Protein 1SWV (pdb70)

Nearest PDB structures (foldseek):
  1sww-assembly1_B  TM=1.003E+00  e=3.082E-49  Bacillus cereus
  1rqn-assembly1_B  TM=1.001E+00  e=3.691E-45  Bacillus cereus
  2iof-assembly1_A  TM=9.952E-01  e=1.617E-43  Bacillus cereus
  1rdf-assembly5_D  TM=9.503E-01  e=3.290E-41  Bacillus cereus
  2ioh-assembly1_A  TM=8.198E-01  e=1.821E-42  Bacillus cereus

Solvent-accessible surface area: 21944 Å² total; per-residue (Å²): 180,10,67,0,0,0,0,1,2,17,1,3,0,0,9,42,0,1,50,1,0,11,114,3,0,33,65,0,0,120,124,34,52,0,64,13,59,33,132,28,0,23,148,12,3,5,32,28,5,37,46,0,0,67,24,0,8,118,28,104,111,0,16,70,47,1,56,155,48,89,209,95,110,28,72,100,71,24,10,95,84,0,26,99,34,0,46,121,56,0,48,76,43,0,52,187,65,0,55,24,20,122,12,4,82,103,12,7,51,35,0,94,152,110,55,11,82,0,0,0,0,2,6,2,16,117,112,0,2,97,51,0,21,130,47,0,38,120,69,48,6,139,14,66,53,48,0,4,6,72,53,17,76,32,2,11,42,85,0,6,0,0,0,48,0,0,15,91,16,38,2,61,30,11,74,42,0,0,0,0,0,0,3,26,6,1,0,87,0,0,100,30,1,39,2,82,0,0,0,7,0,37,0,0,0,26,19,17,14,48,69,115,70,20,135,114,38,92,65,98,78,26,160,108,77,11,86,82,2,56,77,78,0,82,128,46,18,13,69,45,30,1,60,49,7,100,65,0,41,70,12,0,82,109,26,74,202,174,13,68,0,0,0,0,2,6,22,1,1,1,0,8,38,0,3,42,2,1,14,120,3,0,45,70,0,0,123,115,42,46,0,63,15,63,38,133,28,0,21,152,14,6,8,31,26,9,31,43,0,0,70,19,0,11,123,31,110,113,0,17,72,47,5,72,167,56,85,207,90,109,27,59,90,63,29,10,88,89,0,26,105,40,0,44,130,52,0,47,73,53,0,59,166,76,0,43,22,20,117,16,6,75,109,9,7,58,41,0,94,155,103,60,11,75,0,0,0,0,2,7,5,20,122,107,0,4,90,52,0,25,149,48,0,43,126,69,55,3,146,14,77,54,54,0,3,7,65,54,20,70,30,0,13,35,82,0,4,0,0,0,53,0,0,15,91,15,42,2,67,36,9,78,53,0,0,0,0,0,0,4,24,7,1,0,91,0,0,105,28,2,36,3,71,0,0,0,7,2,36,0,0,0,26,18,18,19,44,72,107,72,13,138,114,38,93,87,112,73,20,132,110,75,6,93,82,3,75,68,80,0,56,136,46,19,7,70,60,35,4,57,48,6,101,67,0,36,75,16,3,85,105,29,62,202

InterPro domains:
  IPR006323 Phosphonoacetaldehyde hydrolase [MF_01375] (1-264)
  IPR006323 Phosphonoacetaldehyde hydrolase [TIGR01422] (3-253)
  IPR006323 Phosphonoacetaldehyde hydrolase [cd02586] (3-244)
  IPR006439 HAD hydrolase, subfamily IA [TIGR01509] (76-201)
  IPR006439 HAD hydrolase, subfamily IA [TIGR01549] (101-195)
  IPR023198 Phosphoglycolate phosphatase-like, domain 2 [G3DSA:1.10.150.240] (21-98)
  IPR023214 HAD superfamily [G3DSA:3.40.50.1000] (3-252)
  IPR036412 HAD-like superfamily [SSF56784] (2-255)
  IPR050155 HAD-like hydrolase superfamily [PTHR43434] (1-253)

Secondary structure (DSSP, 8-state):
---EEEE-SBTTTBSTT--TTHHHHHHHHHTTT-PPPHHHHHTTBTB-HHHHHHHHHHSHHHHHHHHHHHSS---HHHHHHHHHHHHHHHHHHGGGG-PBPTTHHHHHHHHHHTT-EEEEB-SS-HHHHHHHHHHHHHTT---S--B-GGGSS--TTSSHHHHHHHHHHT--SGGGEEEEESSHHHHHHHHHTTSEEEEE-TT-TTT---HHHHHHS-HHHHHHHHHHHHHHHHHTT-SEEESSGGGHHHHHHHHT-/---EEEEESBTTTBSTT--TTHHHHHHHHHTTT----HHHHHTTBTB-HHHHHHHHHHSHHHHHHHHHHHSSPPPHHHHHHHHHHHHHHHHHHGGGS-PBPTTHHHHHHHHHHTT-EEEEE-SS-HHHHHHHHHHHHHTT---SEEE-GGGSS--TTSSHHHHHHHHHTT--SGGGEEEEESSHHHHHHHHHTTSEEEEE-TT-TTT---HHHHHTS-HHHHHHHHHHHHHHHHHTT-SEEESSGGGHHHHHHHH--

Sequence (514 aa):
KIEAVIFAWAGTTVDYGCFAPLEVFMEIFHKRGVAITAEEARKPMGLLKIDHVRALTEMPRIASEWNRVFRQLPTEADIQEMYEEFEEILFAILPRYASPINGVKEVIASLRERGIKIGSTTGYTREMMDIVAKEAALQGYKPDFLVTPDDVPAGRPYPWMCYKNAMELGVYPMNHMIKVGDTVSDMKEGRNAGMWTVGVILGSSELGLTEEEVENMDSVELREKIEVVRNRFVENGAHFTIETMQELESVMEHIEKKIEAVIFAWAGTTVDYGCFAPLEVFMEIFHKRGVAITAEEARKPMGLLKIDHVRALTEMPRIASEWNRVFRQLPTEADIQEMYEEFEEILFAILPRYASPINGVKEVIASLRERGIKIGSTTGYTREMMDIVAKEAALQGYKPDFLVTPDDVPAGRPYPWMCYKNAMELGVYPMNHMIKVGDTVSDMKEGRNAGMWTVGVILGSSELGLTEEEVENMDSVELREKIEVVRNRFVENGAHFTIETMQELESVMEHIEK

CATH classification: 3.40.50.1000 (+1 more: 1.10.150.240)

Structure (mmCIF, N/CA/C/O backbone):
data_1SWV
#
_entry.id   1SWV
#
_cell.length_a   64.503
_cell.length_b   62.553
_cell.length_c   73.759
_cell.angle_alpha   90.00
_cell.angle_beta   108.76
_cell.angle_gamma   90.00
#
_symmetry.space_group_name_H-M   'P 1 21 1'
#
loop_
_entity.id
_entity.type
_entity.pdbx_description
1 polymer 'phosphonoacetaldehyde hydrolase'
2 non-polymer 'MAGNESIUM ION'
3 water water
#
loop_
_atom_site.group_PDB
_atom_site.id
_atom_site.type_symbol
_atom_site.label_atom_id
_atom_site.label_alt_id
_atom_site.label_comp_id
_atom_site.label_asym_id
_atom_site.label_entity_id
_atom_site.label_seq_id
_atom_site.pdbx_PDB_ins_code
_atom_site.Cartn_x
_atom_site.Cartn_y
_atom_site.Cartn_z
_atom_site.occupancy
_atom_site.B_iso_or_equiv
_atom_site.auth_seq_id
_atom_site.auth_comp_id
_atom_site.auth_asym_id
_atom_site.auth_atom_id
_atom_site.pdbx_PDB_model_num
ATOM 1 N N . LYS A 1 5 ? 44.573 4.494 15.209 1.00 34.36 5 LYS A N 1
ATOM 2 C CA . LYS A 1 5 ? 44.576 3.144 14.574 1.00 32.88 5 LYS A CA 1
ATOM 3 C C . LYS A 1 5 ? 43.189 2.512 14.483 1.00 30.25 5 LYS A C 1
ATOM 4 O O . LYS A 1 5 ? 42.536 2.260 15.504 1.00 30.16 5 LYS A O 1
ATOM 10 N N . ILE A 1 6 ? 42.735 2.269 13.258 1.00 25.96 6 ILE A N 1
ATOM 11 C CA . ILE A 1 6 ? 41.450 1.624 13.056 1.00 24.43 6 ILE A CA 1
ATOM 12 C C . ILE A 1 6 ? 41.731 0.123 13.153 1.00 23.87 6 ILE A C 1
ATOM 13 O O . ILE A 1 6 ? 42.515 -0.432 12.376 1.00 22.63 6 ILE A O 1
ATOM 18 N N . GLU A 1 7 ? 41.139 -0.514 14.152 1.00 21.38 7 GLU A N 1
ATOM 19 C CA . GLU A 1 7 ? 41.336 -1.940 14.370 1.00 21.45 7 GLU A CA 1
ATOM 20 C C . GLU A 1 7 ? 40.198 -2.778 13.814 1.00 21.50 7 GLU A C 1
ATOM 21 O O . GLU A 1 7 ? 40.346 -3.986 13.625 1.00 22.18 7 GLU A O 1
ATOM 27 N N . ALA A 1 8 ? 39.060 -2.137 13.558 1.00 19.94 8 ALA A N 1
ATOM 28 C CA . ALA A 1 8 ? 37.900 -2.838 13.012 1.00 18.57 8 ALA A CA 1
ATOM 29 C C . ALA A 1 8 ? 36.983 -1.947 12.174 1.00 15.59 8 ALA A C 1
ATOM 30 O O . ALA A 1 8 ? 36.945 -0.724 12.344 1.00 12.53 8 ALA A O 1
ATOM 32 N N . VAL A 1 9 ? 36.300 -2.576 11.223 1.00 15.02 9 VAL A N 1
ATOM 33 C CA . VAL A 1 9 ? 35.336 -1.890 10.366 1.00 13.05 9 VAL A CA 1
ATOM 34 C C . VAL A 1 9 ? 34.012 -2.630 10.552 1.00 12.15 9 VAL A C 1
ATOM 35 O O . VAL A 1 9 ? 33.989 -3.856 10.569 1.00 12.31 9 VAL A O 1
ATOM 39 N N . ILE A 1 10 ? 32.931 -1.899 10.798 1.00 10.56 10 ILE A N 1
ATOM 40 C CA . ILE A 1 10 ? 31.623 -2.538 10.961 1.00 10.37 10 ILE A CA 1
ATOM 41 C C . ILE A 1 10 ? 30.798 -2.246 9.702 1.00 8.69 10 ILE A C 1
ATOM 42 O O . ILE A 1 10 ? 30.488 -1.097 9.409 1.00 10.28 10 ILE A O 1
ATOM 47 N N . PHE A 1 11 ? 30.480 -3.288 8.948 1.00 8.23 11 PHE A N 1
ATOM 48 C CA . PHE A 1 11 ? 29.730 -3.131 7.711 1.00 9.23 11 PHE A CA 1
ATOM 49 C C . PHE A 1 11 ? 28.252 -3.392 7.819 1.00 11.04 11 PHE A C 1
ATOM 50 O O . PHE A 1 11 ? 27.817 -4.291 8.527 1.00 13.56 11 PHE A O 1
ATOM 58 N N . ALA A 1 12 ? 27.483 -2.607 7.075 1.00 11.39 12 ALA A N 1
ATOM 59 C CA . ALA A 1 12 ? 26.050 -2.813 6.979 1.00 11.66 12 ALA A CA 1
ATOM 60 C C . ALA A 1 12 ? 25.961 -4.003 6.002 1.00 10.88 12 ALA A C 1
ATOM 61 O O . ALA A 1 12 ? 26.978 -4.443 5.450 1.00 9.94 12 ALA A O 1
ATOM 63 N N . TRP A 1 13 ? 24.769 -4.549 5.803 1.00 10.86 13 TRP A N 1
ATOM 64 C CA . TRP A 1 13 ? 24.630 -5.652 4.866 1.00 10.04 13 TRP A CA 1
ATOM 65 C C . TRP A 1 13 ? 23.978 -5.237 3.550 1.00 10.74 13 TRP A C 1
ATOM 66 O O . TRP A 1 13 ? 24.684 -4.896 2.600 1.00 12.65 13 TRP A O 1
ATOM 77 N N . ALA A 1 14 ? 22.646 -5.255 3.491 1.00 12.13 14 ALA A N 1
ATOM 78 C CA . ALA A 1 14 ? 21.924 -4.872 2.275 1.00 11.56 14 ALA A CA 1
ATOM 79 C C . ALA A 1 14 ? 22.383 -3.484 1.834 1.00 10.84 14 ALA A C 1
ATOM 80 O O . ALA A 1 14 ? 22.562 -2.598 2.654 1.00 12.95 14 ALA A O 1
ATOM 82 N N . GLY A 1 15 ? 22.643 -3.329 0.544 1.00 13.02 15 GLY A N 1
ATOM 83 C CA . GLY A 1 15 ? 23.098 -2.050 0.020 1.00 12.38 15 GLY A CA 1
ATOM 84 C C . GLY A 1 15 ? 24.525 -1.647 0.370 1.00 11.86 15 GLY A C 1
ATOM 85 O O . GLY A 1 15 ? 24.941 -0.537 0.019 1.00 9.69 15 GLY A O 1
ATOM 86 N N . THR A 1 16 ? 25.261 -2.513 1.075 1.00 10.48 16 THR A N 1
ATOM 87 C CA . THR A 1 16 ? 26.643 -2.217 1.454 1.00 10.94 16 THR A CA 1
ATOM 88 C C . THR A 1 16 ? 27.603 -3.360 1.110 1.00 12.78 16 THR A C 1
ATOM 89 O O . THR A 1 16 ? 28.648 -3.115 0.499 1.00 13.53 16 THR A O 1
ATOM 93 N N . THR A 1 17 ? 27.262 -4.595 1.488 1.00 12.08 17 THR A N 1
ATOM 94 C CA . THR A 1 17 ? 28.112 -5.746 1.154 1.00 12.03 17 THR A CA 1
ATOM 95 C C . THR A 1 17 ? 27.427 -6.671 0.166 1.00 11.92 17 THR A C 1
ATOM 96 O O . THR A 1 17 ? 28.092 -7.307 -0.647 1.00 11.44 17 THR A O 1
ATOM 100 N N . VAL A 1 18 ? 26.098 -6.750 0.254 1.00 12.52 18 VAL A N 1
ATOM 101 C CA . VAL A 1 18 ? 25.290 -7.582 -0.636 1.00 11.33 18 VAL A CA 1
ATOM 102 C C . VAL A 1 18 ? 24.094 -6.786 -1.168 1.00 12.39 18 VAL A C 1
ATOM 103 O O . VAL A 1 18 ? 23.784 -5.710 -0.652 1.00 13.83 18 VAL A O 1
ATOM 107 N N . ASP A 1 19 ? 23.458 -7.295 -2.226 1.00 12.84 19 ASP A N 1
ATOM 108 C CA . ASP A 1 19 ? 22.268 -6.670 -2.818 1.00 14.39 19 ASP A CA 1
ATOM 109 C C . ASP A 1 19 ? 22.514 -5.240 -3.324 1.00 15.16 19 ASP A C 1
ATOM 110 O O . ASP A 1 19 ? 22.174 -4.266 -2.647 1.00 15.42 19 ASP A O 1
ATOM 115 N N . TYR A 1 20 ? 23.063 -5.126 -4.532 1.00 15.13 20 TYR A N 1
ATOM 116 C CA . TYR A 1 20 ? 23.351 -3.826 -5.142 1.00 17.33 20 TYR A CA 1
ATOM 117 C C . TYR A 1 20 ? 22.053 -3.042 -5.302 1.00 17.77 20 TYR A C 1
ATOM 118 O O . TYR A 1 20 ? 21.157 -3.468 -6.026 1.00 20.44 20 TYR A O 1
ATOM 127 N N . GLY A 1 21 ? 21.974 -1.897 -4.630 1.00 18.11 21 GLY A N 1
ATOM 128 C CA . GLY A 1 21 ? 20.792 -1.055 -4.699 1.00 16.96 21 GLY A CA 1
ATOM 129 C C . GLY A 1 21 ? 19.725 -1.388 -3.673 1.00 15.95 21 GLY A C 1
ATOM 130 O O . GLY A 1 21 ? 18.673 -0.751 -3.657 1.00 17.30 21 GLY A O 1
ATOM 131 N N . CYS A 1 22 ? 19.995 -2.377 -2.821 1.00 15.54 22 CYS A N 1
ATOM 132 C CA . CYS A 1 22 ? 19.056 -2.820 -1.783 1.00 16.78 22 CYS A CA 1
ATOM 133 C C . CYS A 1 22 ? 17.641 -3.023 -2.331 1.00 16.85 22 CYS A C 1
ATOM 134 O O . CYS A 1 22 ? 16.699 -2.419 -1.845 1.00 19.07 22 CYS A O 1
ATOM 137 N N . PHE A 1 23 ? 17.497 -3.881 -3.340 1.00 20.00 23 PHE A N 1
ATOM 138 C CA . PHE A 1 23 ? 16.196 -4.136 -3.964 1.00 18.68 23 PHE A CA 1
ATOM 139 C C . PHE A 1 23 ? 15.292 -5.179 -3.316 1.00 20.18 23 PHE A C 1
ATOM 140 O O . PHE A 1 23 ? 14.070 -5.097 -3.447 1.00 19.53 23 PHE A O 1
ATOM 148 N N . ALA A 1 24 ? 15.879 -6.132 -2.593 1.00 22.02 24 ALA A N 1
ATOM 149 C CA . ALA A 1 24 ? 15.103 -7.182 -1.935 1.00 23.69 24 ALA A CA 1
ATOM 150 C C . ALA A 1 24 ? 13.859 -6.684 -1.180 1.00 25.46 24 ALA A C 1
ATOM 151 O O . ALA A 1 24 ? 12.747 -7.156 -1.435 1.00 24.88 24 ALA A O 1
ATOM 153 N N . PRO A 1 25 ? 14.022 -5.705 -0.271 1.00 26.06 25 PRO A N 1
ATOM 154 C CA . PRO A 1 25 ? 12.860 -5.206 0.473 1.00 28.58 25 PRO A CA 1
ATOM 155 C C . PRO A 1 25 ? 12.023 -4.102 -0.191 1.00 30.33 25 PRO A C 1
ATOM 156 O O . PRO A 1 25 ? 10.930 -3.806 0.285 1.00 31.09 25 PRO A O 1
ATOM 160 N N . LEU A 1 26 ? 12.503 -3.520 -1.291 1.00 31.10 26 LEU A N 1
ATOM 161 C CA . LEU A 1 26 ? 11.764 -2.451 -1.958 1.00 31.40 26 LEU A CA 1
ATOM 162 C C . LEU A 1 26 ? 10.364 -2.830 -2.442 1.00 32.74 26 LEU A C 1
ATOM 163 O O . LEU A 1 26 ? 9.378 -2.283 -1.946 1.00 32.12 26 LEU A O 1
ATOM 168 N N . GLU A 1 27 ? 10.264 -3.752 -3.400 1.00 34.77 27 GLU A N 1
ATOM 169 C CA . GLU A 1 27 ? 8.944 -4.144 -3.907 1.00 35.40 27 GLU A CA 1
ATOM 170 C C . GLU A 1 27 ? 8.060 -4.827 -2.873 1.00 34.77 27 GLU A C 1
ATOM 171 O O . GLU A 1 27 ? 6.834 -4.798 -2.997 1.00 35.71 27 GLU A O 1
ATOM 177 N N . VAL A 1 28 ? 8.671 -5.433 -1.854 1.00 32.29 28 VAL A N 1
ATOM 178 C CA . VAL A 1 28 ? 7.902 -6.103 -0.807 1.00 29.15 28 VAL A CA 1
ATOM 179 C C . VAL A 1 28 ? 7.170 -5.038 0.010 1.00 27.91 28 VAL A C 1
ATOM 180 O O . VAL A 1 28 ? 6.006 -5.208 0.373 1.00 26.55 28 VAL A O 1
ATOM 184 N N . PHE A 1 29 ? 7.861 -3.933 0.278 1.00 26.70 29 PHE A N 1
ATOM 185 C CA . PHE A 1 29 ? 7.270 -2.834 1.023 1.00 27.22 29 PHE A CA 1
ATOM 186 C C . PHE A 1 29 ? 6.099 -2.236 0.250 1.00 30.40 29 PHE A C 1
ATOM 187 O O . PHE A 1 29 ? 5.044 -1.953 0.823 1.00 30.85 29 PHE A O 1
ATOM 195 N N . MET A 1 30 ? 6.274 -2.083 -1.057 1.00 32.81 30 MET A N 1
ATOM 196 C CA . MET A 1 30 ? 5.221 -1.531 -1.896 1.00 36.57 30 MET A CA 1
ATOM 197 C C . MET A 1 30 ? 4.056 -2.506 -2.055 1.00 38.30 30 MET A C 1
ATOM 198 O O . MET A 1 30 ? 2.892 -2.110 -2.003 1.00 38.78 30 MET A O 1
ATOM 203 N N . GLU A 1 31 ? 4.381 -3.787 -2.192 1.00 39.98 31 GLU A N 1
ATOM 204 C CA . GLU A 1 31 ? 3.387 -4.845 -2.341 1.00 41.25 31 GLU A CA 1
ATOM 205 C C . GLU A 1 31 ? 2.384 -4.893 -1.178 1.00 41.97 31 GLU A C 1
ATOM 206 O O . GLU A 1 31 ? 1.169 -4.913 -1.405 1.00 43.16 31 GLU A O 1
ATOM 212 N N . ILE A 1 32 ? 2.883 -4.869 0.058 1.00 41.37 32 ILE A N 1
ATOM 213 C CA . ILE A 1 32 ? 2.007 -4.936 1.232 1.00 40.87 32 ILE A CA 1
ATOM 214 C C . ILE A 1 32 ? 1.067 -3.741 1.419 1.00 42.06 32 ILE A C 1
ATOM 215 O O . ILE A 1 32 ? -0.025 -3.890 1.969 1.00 43.00 32 ILE A O 1
ATOM 220 N N . PHE A 1 33 ? 1.486 -2.562 0.969 1.00 43.18 33 PHE A N 1
ATOM 221 C CA . PHE A 1 33 ? 0.650 -1.367 1.082 1.00 44.00 33 PHE A CA 1
ATOM 222 C C . PHE A 1 33 ? -0.328 -1.245 -0.081 1.00 45.40 33 PHE A C 1
ATOM 223 O O . PHE A 1 33 ? -1.441 -0.750 0.084 1.00 44.86 33 PHE A O 1
ATOM 231 N N . HIS A 1 34 ? 0.092 -1.732 -1.245 1.00 47.60 34 HIS A N 1
ATOM 232 C CA . HIS A 1 34 ? -0.713 -1.704 -2.461 1.00 50.75 34 HIS A CA 1
ATOM 233 C C . HIS A 1 34 ? -2.067 -2.404 -2.297 1.00 52.03 34 HIS A C 1
ATOM 234 O O . HIS A 1 34 ? -3.080 -1.950 -2.835 1.00 51.81 34 HIS A O 1
ATOM 241 N N . LYS A 1 35 ? -2.074 -3.502 -1.545 1.00 53.02 35 LYS A N 1
ATOM 242 C CA . LYS A 1 35 ? -3.290 -4.267 -1.293 1.00 53.95 35 LYS A CA 1
ATOM 243 C C . LYS A 1 35 ? -4.352 -3.469 -0.545 1.00 53.56 35 LYS A C 1
ATOM 244 O O . LYS A 1 35 ? -5.537 -3.562 -0.858 1.00 54.73 35 LYS A O 1
ATOM 250 N N . ARG A 1 36 ? -3.931 -2.692 0.447 1.00 52.83 36 ARG A N 1
ATOM 251 C CA . ARG A 1 36 ? -4.864 -1.894 1.242 1.00 52.20 36 ARG A CA 1
ATOM 252 C C . ARG A 1 36 ? -5.404 -0.708 0.450 1.00 52.01 36 ARG A C 1
ATOM 253 O O . ARG A 1 36 ? -6.262 0.036 0.938 1.00 51.91 36 ARG A O 1
ATOM 261 N N . GLY A 1 37 ? -4.901 -0.542 -0.773 1.00 51.33 37 GLY A N 1
ATOM 262 C CA . GLY A 1 37 ? -5.319 0.567 -1.614 1.00 50.80 37 GLY A CA 1
ATOM 263 C C . GLY A 1 37 ? -4.383 1.759 -1.477 1.00 50.28 37 GLY A C 1
ATOM 264 O O . GLY A 1 37 ? -4.440 2.709 -2.269 1.00 49.85 37 GLY A O 1
ATOM 265 N N . VAL A 1 38 ? -3.513 1.698 -0.471 1.00 48.40 38 VAL A N 1
ATOM 266 C CA . VAL A 1 38 ? -2.550 2.755 -0.207 1.00 46.55 38 VAL A CA 1
ATOM 267 C C . VAL A 1 38 ? -1.250 2.501 -0.950 1.00 46.16 38 VAL A C 1
ATOM 268 O O . VAL A 1 38 ? -0.357 1.826 -0.443 1.00 47.44 38 VAL A O 1
ATOM 272 N N . ALA A 1 39 ? -1.141 3.027 -2.160 1.00 44.93 39 ALA A N 1
ATOM 273 C CA . ALA A 1 39 ? 0.077 2.830 -2.925 1.00 43.90 39 ALA A CA 1
ATOM 274 C C . ALA A 1 39 ? 1.101 3.884 -2.526 1.00 42.16 39 ALA A C 1
ATOM 275 O O . ALA A 1 39 ? 0.818 5.081 -2.554 1.00 44.14 39 ALA A O 1
ATOM 277 N N . ILE A 1 40 ? 2.270 3.430 -2.096 1.00 38.20 40 ILE A N 1
ATOM 278 C CA . ILE A 1 40 ? 3.334 4.334 -1.687 1.00 34.32 40 ILE A CA 1
ATOM 279 C C . ILE A 1 40 ? 4.364 4.436 -2.805 1.00 33.07 40 ILE A C 1
ATOM 280 O O . ILE A 1 40 ? 4.355 3.627 -3.734 1.00 33.44 40 ILE A O 1
ATOM 285 N N . THR A 1 41 ? 5.229 5.445 -2.738 1.00 31.54 41 THR A N 1
ATOM 286 C CA . THR A 1 41 ? 6.260 5.611 -3.757 1.00 30.58 41 THR A CA 1
ATOM 287 C C . THR A 1 41 ? 7.540 4.888 -3.352 1.00 28.98 41 THR A C 1
ATOM 288 O O . THR A 1 41 ? 7.707 4.513 -2.188 1.00 27.05 41 THR A O 1
ATOM 292 N N . ALA A 1 42 ? 8.435 4.685 -4.316 1.00 27.71 42 ALA A N 1
ATOM 293 C CA . ALA A 1 42 ? 9.704 4.008 -4.045 1.00 27.81 42 ALA A CA 1
ATOM 294 C C . ALA A 1 42 ? 10.567 4.845 -3.101 1.00 27.09 42 ALA A C 1
ATOM 295 O O . ALA A 1 42 ? 11.290 4.304 -2.266 1.00 26.83 42 ALA A O 1
ATOM 297 N N . GLU A 1 43 ? 10.432 6.166 -3.198 1.00 28.07 43 GLU A N 1
ATOM 298 C CA . GLU A 1 43 ? 11.191 7.098 -2.367 1.00 29.31 43 GLU A CA 1
ATOM 299 C C . GLU A 1 43 ? 10.743 7.033 -0.904 1.00 27.95 43 GLU A C 1
ATOM 300 O O . GLU A 1 43 ? 11.567 7.116 0.008 1.00 27.81 43 GLU A O 1
ATOM 306 N N . GLU A 1 44 ? 9.442 6.886 -0.680 1.00 25.47 44 GLU A N 1
ATOM 307 C CA . GLU A 1 44 ? 8.938 6.786 0.683 1.00 24.46 44 GLU A CA 1
ATOM 308 C C . GLU A 1 44 ? 9.378 5.442 1.248 1.00 21.65 44 GLU A C 1
ATOM 309 O O . GLU A 1 44 ? 9.870 5.360 2.373 1.00 22.86 44 GLU A O 1
ATOM 315 N N . ALA A 1 45 ? 9.240 4.398 0.435 1.00 17.99 45 ALA A N 1
ATOM 316 C CA . ALA A 1 45 ? 9.616 3.050 0.838 1.00 16.89 45 ALA A CA 1
ATOM 317 C C . ALA A 1 45 ? 11.075 2.967 1.270 1.00 16.13 45 ALA A C 1
ATOM 318 O O . ALA A 1 45 ? 11.419 2.178 2.143 1.00 14.35 45 ALA A O 1
ATOM 320 N N . ARG A 1 46 ? 11.924 3.775 0.641 1.00 16.65 46 ARG A N 1
ATOM 321 C CA . ARG A 1 46 ? 13.349 3.792 0.948 1.00 16.84 46 ARG A CA 1
ATOM 322 C C . ARG A 1 46 ? 13.753 4.670 2.127 1.00 18.69 46 ARG A C 1
ATOM 323 O O . ARG A 1 46 ? 14.820 4.471 2.710 1.00 17.42 46 ARG A O 1
ATOM 331 N N . LYS A 1 47 ? 12.889 5.609 2.503 1.00 20.26 47 LYS A N 1
ATOM 332 C CA . LYS A 1 47 ? 13.203 6.520 3.593 1.00 21.07 47 LYS A CA 1
ATOM 333 C C . LYS A 1 47 ? 13.711 5.869 4.884 1.00 20.51 47 LYS A C 1
ATOM 334 O O . LYS A 1 47 ? 14.791 6.224 5.362 1.00 22.25 47 LYS A O 1
ATOM 340 N N . PRO A 1 48 ? 12.954 4.922 5.470 1.00 18.40 48 PRO A N 1
ATOM 341 C CA . PRO A 1 48 ? 13.482 4.325 6.702 1.00 17.46 48 PRO A CA 1
ATOM 342 C C . PRO A 1 48 ? 14.345 3.069 6.511 1.00 16.02 48 PRO A C 1
ATOM 343 O O . PRO A 1 48 ? 14.580 2.331 7.466 1.00 13.35 48 PRO A O 1
ATOM 347 N N . MET A 1 49 ? 14.884 2.882 5.304 1.00 14.43 49 MET A N 1
ATOM 348 C CA . MET A 1 49 ? 15.732 1.727 5.009 1.00 13.33 49 MET A CA 1
ATOM 349 C C . MET A 1 49 ? 16.923 1.669 5.964 1.00 14.56 49 MET A C 1
ATOM 350 O O . MET A 1 49 ? 17.629 2.666 6.160 1.00 13.11 49 MET A O 1
ATOM 355 N N . GLY A 1 50 ? 17.120 0.504 6.577 1.00 13.50 50 GLY A N 1
ATOM 356 C CA . GLY A 1 50 ? 18.210 0.341 7.518 1.00 13.79 50 GLY A CA 1
ATOM 357 C C . GLY A 1 50 ? 17.726 -0.095 8.884 1.00 14.66 50 GLY A C 1
ATOM 358 O O . GLY A 1 50 ? 18.395 -0.882 9.559 1.00 14.03 50 GLY A O 1
ATOM 359 N N . LEU A 1 51 ? 16.572 0.430 9.299 1.00 14.10 51 LEU A N 1
ATOM 360 C CA . LEU A 1 51 ? 15.984 0.078 10.587 1.00 15.76 51 LEU A CA 1
ATOM 361 C C . LEU A 1 51 ? 15.494 -1.358 10.494 1.00 17.25 51 LEU A C 1
ATOM 362 O O . LEU A 1 51 ? 15.370 -1.907 9.395 1.00 18.72 51 LEU A O 1
ATOM 367 N N . LEU A 1 52 ? 15.182 -1.950 11.646 1.00 18.53 52 LEU A N 1
ATOM 368 C CA . LEU A 1 52 ? 14.642 -3.306 11.698 1.00 16.84 52 LEU A CA 1
ATOM 369 C C . LEU A 1 52 ? 13.397 -3.292 10.805 1.00 18.07 52 LEU A C 1
ATOM 370 O O . LEU A 1 52 ? 12.623 -2.329 10.812 1.00 14.88 52 LEU A O 1
ATOM 375 N N . LYS A 1 53 ? 13.236 -4.344 10.014 1.00 18.84 53 LYS A N 1
ATOM 376 C CA . LYS A 1 53 ? 12.129 -4.443 9.079 1.00 19.69 53 LYS A CA 1
ATOM 377 C C . LYS A 1 53 ? 10.740 -4.098 9.604 1.00 22.91 53 LYS A C 1
ATOM 378 O O . LYS A 1 53 ? 9.985 -3.397 8.914 1.00 23.87 53 LYS A O 1
ATOM 384 N N . ILE A 1 54 ? 10.409 -4.542 10.823 1.00 23.62 54 ILE A N 1
ATOM 385 C CA . ILE A 1 54 ? 9.095 -4.245 11.407 1.00 20.96 54 ILE A CA 1
ATOM 386 C C . ILE A 1 54 ? 8.987 -2.765 11.787 1.00 22.33 54 ILE A C 1
ATOM 387 O O . ILE A 1 54 ? 7.928 -2.149 11.641 1.00 23.49 54 ILE A O 1
ATOM 392 N N . ASP A 1 55 ? 10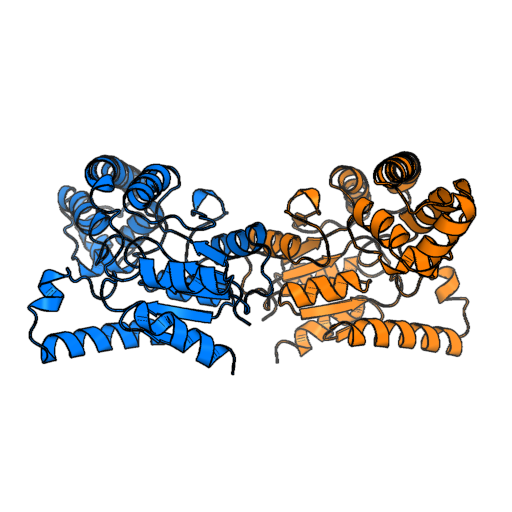.094 -2.190 12.246 1.00 21.28 55 ASP A N 1
ATOM 393 C CA . ASP A 1 55 ? 10.121 -0.777 12.603 1.00 21.14 55 ASP A CA 1
ATOM 394 C C . ASP A 1 55 ? 9.925 0.025 11.319 1.00 20.67 55 ASP A C 1
ATOM 395 O O . ASP A 1 55 ? 9.364 1.113 11.337 1.00 21.85 55 ASP A O 1
ATOM 400 N N . HIS A 1 56 ? 10.410 -0.530 10.210 1.00 20.47 56 HIS A N 1
ATOM 401 C CA . HIS A 1 56 ? 10.324 0.094 8.896 1.00 20.78 56 HIS A CA 1
ATOM 402 C C . HIS A 1 56 ? 8.865 0.200 8.444 1.00 22.90 56 HIS A C 1
ATOM 403 O O . HIS A 1 56 ? 8.451 1.224 7.904 1.00 21.75 56 HIS A O 1
ATOM 410 N N . VAL A 1 57 ? 8.112 -0.883 8.640 1.00 24.92 57 VAL A N 1
ATOM 411 C CA . VAL A 1 57 ? 6.690 -0.940 8.305 1.00 25.93 57 VAL A CA 1
ATOM 412 C C . VAL A 1 57 ? 5.946 0.148 9.092 1.00 27.00 57 VAL A C 1
ATOM 413 O O . VAL A 1 57 ? 5.148 0.897 8.530 1.00 28.70 57 VAL A O 1
ATOM 417 N N . ARG A 1 58 ? 6.241 0.241 10.387 1.00 28.02 58 ARG A N 1
ATOM 418 C CA . ARG A 1 58 ? 5.627 1.240 11.263 1.00 29.67 58 ARG A CA 1
ATOM 419 C C . ARG A 1 58 ? 5.971 2.659 10.818 1.00 28.63 58 ARG A C 1
ATOM 420 O O . ARG A 1 58 ? 5.098 3.518 10.735 1.00 28.71 58 ARG A O 1
ATOM 428 N N . ALA A 1 59 ? 7.248 2.898 10.539 1.00 28.55 59 ALA A N 1
ATOM 429 C CA . ALA A 1 59 ? 7.693 4.212 10.094 1.00 26.60 59 ALA A CA 1
ATOM 430 C C . ALA A 1 59 ? 6.904 4.629 8.858 1.00 26.71 59 ALA A C 1
ATOM 431 O O . ALA A 1 59 ? 6.504 5.783 8.743 1.00 26.70 59 ALA A O 1
ATOM 433 N N . LEU A 1 60 ? 6.656 3.683 7.951 1.00 26.76 60 LEU A N 1
ATOM 434 C CA . LEU A 1 60 ? 5.892 3.982 6.745 1.00 27.55 60 LEU A CA 1
ATOM 435 C C . LEU A 1 60 ? 4.457 4.395 7.092 1.00 30.23 60 LEU A C 1
ATOM 436 O O . LEU A 1 60 ? 3.948 5.367 6.534 1.00 30.84 60 LEU A O 1
ATOM 441 N N . THR A 1 61 ? 3.821 3.692 8.034 1.00 31.74 61 THR A N 1
ATOM 442 C CA . THR A 1 61 ? 2.454 4.040 8.431 1.00 34.83 61 THR A CA 1
ATOM 443 C C . THR A 1 61 ? 2.426 5.360 9.206 1.00 37.10 61 THR A C 1
ATOM 444 O O . THR A 1 61 ? 1.363 5.947 9.403 1.00 39.34 61 THR A O 1
ATOM 448 N N . GLU A 1 62 ? 3.600 5.819 9.638 1.00 38.60 62 GLU A N 1
ATOM 449 C CA . GLU A 1 62 ? 3.744 7.064 10.394 1.00 38.35 62 GLU A CA 1
ATOM 450 C C . GLU A 1 62 ? 3.768 8.281 9.467 1.00 37.96 62 GLU A C 1
ATOM 451 O O . GLU A 1 62 ? 3.362 9.380 9.855 1.00 37.37 62 GLU A O 1
ATOM 457 N N . MET A 1 63 ? 4.293 8.084 8.260 1.00 37.06 63 MET A N 1
ATOM 458 C CA . MET A 1 63 ? 4.388 9.145 7.269 1.00 36.99 63 MET A CA 1
ATOM 459 C C . MET A 1 63 ? 3.018 9.742 6.958 1.00 38.51 63 MET A C 1
ATOM 460 O O . MET A 1 63 ? 2.101 9.033 6.540 1.00 39.02 63 MET A O 1
ATOM 465 N N . PRO A 1 64 ? 2.872 11.063 7.148 1.00 38.78 64 PRO A N 1
ATOM 466 C CA . PRO A 1 64 ? 1.641 11.828 6.917 1.00 39.05 64 PRO A CA 1
ATOM 467 C C . PRO A 1 64 ? 0.912 11.436 5.639 1.00 39.45 64 PRO A C 1
ATOM 468 O O . PRO A 1 64 ? -0.256 11.057 5.675 1.00 38.77 64 PRO A O 1
ATOM 472 N N . ARG A 1 65 ? 1.635 11.487 4.524 1.00 40.54 65 ARG A N 1
ATOM 473 C CA . ARG A 1 65 ? 1.095 11.148 3.211 1.00 41.06 65 ARG A CA 1
ATOM 474 C C . ARG A 1 65 ? 0.473 9.747 3.169 1.00 41.79 65 ARG A C 1
ATOM 475 O O . ARG A 1 65 ? -0.613 9.555 2.614 1.00 42.22 65 ARG A O 1
ATOM 483 N N . ILE A 1 66 ? 1.175 8.772 3.744 1.00 41.62 66 ILE A N 1
ATOM 484 C CA . ILE A 1 66 ? 0.707 7.388 3.777 1.00 41.38 66 ILE A CA 1
ATOM 485 C C . ILE A 1 66 ? -0.403 7.216 4.814 1.00 43.45 66 ILE A C 1
ATOM 486 O O . ILE A 1 66 ? -1.333 6.434 4.615 1.00 43.59 66 ILE A O 1
ATOM 491 N N . ALA A 1 67 ? -0.312 7.969 5.909 1.00 45.06 67 ALA A N 1
ATOM 492 C CA . ALA A 1 67 ? -1.308 7.914 6.971 1.00 45.96 67 ALA A CA 1
ATOM 493 C C . ALA A 1 67 ? -2.615 8.549 6.505 1.00 47.45 67 ALA A C 1
ATOM 494 O O . ALA A 1 67 ? -3.683 7.978 6.705 1.00 47.25 67 ALA A O 1
ATOM 496 N N . SER A 1 68 ? -2.521 9.718 5.871 1.00 49.65 68 SER A N 1
ATOM 497 C CA . SER A 1 68 ? -3.695 10.435 5.359 1.00 52.35 68 SER A CA 1
ATOM 498 C C . SER A 1 68 ? -4.456 9.531 4.403 1.00 53.00 68 SER A C 1
ATOM 499 O O . SER A 1 68 ? -5.671 9.347 4.528 1.00 53.19 68 SER A O 1
ATOM 502 N N . GLU A 1 69 ? -3.712 8.973 3.454 1.00 53.32 69 GLU A N 1
ATOM 503 C CA . GLU A 1 69 ? -4.239 8.058 2.455 1.00 53.86 69 GLU A CA 1
ATOM 504 C C . GLU A 1 69 ? -5.033 6.940 3.141 1.00 54.58 69 GLU A C 1
ATOM 505 O O . GLU A 1 69 ? -6.250 6.855 2.992 1.00 56.06 69 GLU A O 1
ATOM 511 N N . TRP A 1 70 ? -4.339 6.150 3.959 1.00 55.07 70 TRP A N 1
ATOM 512 C CA . TRP A 1 70 ? -4.911 5.024 4.702 1.00 55.21 70 TRP A CA 1
ATOM 513 C C . TRP A 1 70 ? -6.176 5.351 5.502 1.00 57.11 70 TRP A C 1
ATOM 514 O O . TRP A 1 70 ? -7.157 4.605 5.457 1.00 57.77 70 TRP A O 1
ATOM 525 N N . ASN A 1 71 ? -6.121 6.422 6.288 1.00 58.77 71 ASN A N 1
ATOM 526 C CA . ASN A 1 71 ? -7.257 6.845 7.101 1.00 60.73 71 ASN A CA 1
ATOM 527 C C . ASN A 1 71 ? -8.453 7.135 6.215 1.00 61.39 71 ASN A C 1
ATOM 528 O O . ASN A 1 71 ? -9.576 6.736 6.516 1.00 62.04 71 ASN A O 1
ATOM 533 N N . ARG A 1 72 ? -8.185 7.812 5.106 1.00 62.50 72 ARG A N 1
ATOM 534 C CA . ARG A 1 72 ? -9.213 8.182 4.146 1.00 63.39 72 ARG A CA 1
ATOM 535 C C . ARG A 1 72 ? -9.797 6.971 3.397 1.00 62.66 72 ARG A C 1
ATOM 536 O O . ARG A 1 72 ? -10.737 7.113 2.612 1.00 63.86 72 ARG A O 1
ATOM 544 N N . VAL A 1 73 ? -9.258 5.783 3.663 1.00 61.59 73 VAL A N 1
ATOM 545 C CA . VAL A 1 73 ? -9.735 4.553 3.027 1.00 60.54 73 VAL A CA 1
ATOM 546 C C . VAL A 1 73 ? -10.526 3.707 4.024 1.00 60.51 73 VAL A C 1
ATOM 547 O O . VAL A 1 73 ? -11.728 3.496 3.864 1.00 59.98 73 VAL A O 1
ATOM 551 N N . PHE A 1 74 ? -9.838 3.242 5.062 1.00 61.50 74 PHE A N 1
ATOM 552 C CA . PHE A 1 74 ? -10.445 2.411 6.098 1.00 61.68 74 PHE A CA 1
ATOM 553 C C . PHE A 1 74 ? -11.256 3.225 7.103 1.00 61.67 74 PHE A C 1
ATOM 554 O O . PHE A 1 74 ? -11.806 2.674 8.059 1.00 61.74 74 PHE A O 1
ATOM 562 N N . ARG A 1 75 ? -11.334 4.534 6.865 1.00 61.94 75 ARG A N 1
ATOM 563 C CA . ARG A 1 75 ? -12.067 5.467 7.723 1.00 63.13 75 ARG A CA 1
ATOM 564 C C . ARG A 1 75 ? -11.414 5.636 9.099 1.00 63.45 75 ARG A C 1
ATOM 565 O O . ARG A 1 75 ? -11.984 6.271 9.995 1.00 63.66 75 ARG A O 1
ATOM 573 N N . GLN A 1 76 ? -10.208 5.084 9.245 1.00 63.38 76 GLN A N 1
ATOM 574 C CA . GLN A 1 76 ? -9.437 5.165 10.489 1.00 62.70 76 GLN A CA 1
ATOM 575 C C . GLN A 1 76 ? -7.924 5.076 10.235 1.00 61.96 76 GLN A C 1
ATOM 576 O O . GLN A 1 76 ? -7.476 4.681 9.151 1.00 61.39 76 GLN A O 1
ATOM 582 N N . LEU A 1 77 ? -7.145 5.450 11.246 1.00 60.83 77 LEU A N 1
ATOM 583 C CA . LEU A 1 77 ? -5.688 5.424 11.164 1.00 59.50 77 LEU A CA 1
ATOM 584 C C . LEU A 1 77 ? -5.140 4.036 11.505 1.00 58.27 77 LEU A C 1
ATOM 585 O O . LEU A 1 77 ? -5.720 3.319 12.322 1.00 57.49 77 LEU A O 1
ATOM 590 N N . PRO A 1 78 ? -3.997 3.657 10.900 1.00 57.47 78 PRO A N 1
ATOM 591 C CA . PRO A 1 78 ? -3.326 2.364 11.098 1.00 56.45 78 PRO A CA 1
ATOM 592 C C . PRO A 1 78 ? -3.083 1.988 12.563 1.00 56.47 78 PRO A C 1
ATOM 593 O O . PRO A 1 78 ? -2.455 2.739 13.313 1.00 56.14 78 PRO A O 1
ATOM 597 N N . THR A 1 79 ? -3.577 0.816 12.957 1.00 56.00 79 THR A N 1
ATOM 598 C CA . THR A 1 79 ? -3.413 0.329 14.326 1.00 55.12 79 THR A CA 1
ATOM 599 C C . THR A 1 79 ? -2.365 -0.783 14.333 1.00 54.24 79 THR A C 1
ATOM 600 O O . THR A 1 79 ? -2.031 -1.327 13.280 1.00 53.99 79 THR A O 1
ATOM 604 N N . GLU A 1 80 ? -1.845 -1.106 15.517 1.00 53.85 80 GLU A N 1
ATOM 605 C CA . GLU A 1 80 ? -0.839 -2.160 15.683 1.00 53.72 80 GLU A CA 1
ATOM 606 C C . GLU A 1 80 ? -1.245 -3.472 15.001 1.00 53.06 80 GLU A C 1
ATOM 607 O O . GLU A 1 80 ? -0.402 -4.330 14.714 1.00 52.63 80 GLU A O 1
ATOM 613 N N . ALA A 1 81 ? -2.544 -3.615 14.751 1.00 51.65 81 ALA A N 1
ATOM 614 C CA . ALA A 1 81 ? -3.086 -4.789 14.083 1.00 50.20 81 ALA A CA 1
ATOM 615 C C . ALA A 1 81 ? -2.678 -4.754 12.612 1.00 47.83 81 ALA A C 1
ATOM 616 O O . ALA A 1 81 ? -2.239 -5.759 12.056 1.00 47.56 81 ALA A O 1
ATOM 618 N N . ASP A 1 82 ? -2.806 -3.578 12.006 1.00 45.41 82 ASP A N 1
ATOM 619 C CA . ASP A 1 82 ? -2.469 -3.367 10.603 1.00 43.92 82 ASP A CA 1
ATOM 620 C C . ASP A 1 82 ? -0.966 -3.457 10.328 1.00 42.82 82 ASP A C 1
ATOM 621 O O . ASP A 1 82 ? -0.553 -3.788 9.215 1.00 42.80 82 ASP A O 1
ATOM 626 N N . ILE A 1 83 ? -0.154 -3.126 11.327 1.00 40.12 83 ILE A N 1
ATOM 627 C CA . ILE A 1 83 ? 1.291 -3.174 11.169 1.00 37.94 83 ILE A CA 1
ATOM 628 C C . ILE A 1 83 ? 1.745 -4.631 11.224 1.00 38.68 83 ILE A C 1
ATOM 629 O O . ILE A 1 83 ? 2.400 -5.122 10.300 1.00 37.86 83 ILE A O 1
ATOM 634 N N . GLN A 1 84 ? 1.330 -5.329 12.278 1.00 39.46 84 GLN A N 1
ATOM 635 C CA . GLN A 1 84 ? 1.682 -6.734 12.494 1.00 39.86 84 GLN A CA 1
ATOM 636 C C . GLN A 1 84 ? 1.272 -7.613 11.310 1.00 39.18 84 GLN A C 1
ATOM 637 O O . GLN A 1 84 ? 2.021 -8.502 10.878 1.00 36.64 84 GLN A O 1
ATOM 643 N N . GLU A 1 85 ? 0.082 -7.327 10.789 1.00 39.08 85 GLU A N 1
ATOM 644 C CA . GLU A 1 85 ? -0.508 -8.037 9.661 1.00 38.10 85 GLU A CA 1
ATOM 645 C C . GLU A 1 85 ? 0.265 -7.818 8.363 1.00 36.67 85 GLU A C 1
ATOM 646 O O . GLU A 1 85 ? 0.447 -8.755 7.583 1.00 37.33 85 GLU A O 1
ATOM 652 N N . MET A 1 86 ? 0.697 -6.585 8.114 1.00 34.58 86 MET A N 1
ATOM 653 C CA . MET A 1 86 ? 1.465 -6.288 6.907 1.00 32.28 86 MET A CA 1
ATOM 654 C C . MET A 1 86 ? 2.882 -6.840 6.999 1.00 30.93 86 MET A C 1
ATOM 655 O O . MET A 1 86 ? 3.439 -7.299 6.004 1.00 29.29 86 MET A O 1
ATOM 660 N N . TYR A 1 87 ? 3.472 -6.768 8.189 1.00 30.88 87 TYR A N 1
ATOM 661 C CA . TYR A 1 87 ? 4.822 -7.268 8.391 1.00 30.26 87 TYR A CA 1
ATOM 662 C C . TYR A 1 87 ? 4.814 -8.780 8.193 1.00 31.68 87 TYR A C 1
ATOM 663 O O . TYR A 1 87 ? 5.795 -9.376 7.730 1.00 30.99 87 TYR A O 1
ATOM 672 N N . GLU A 1 88 ? 3.676 -9.375 8.533 1.00 31.17 88 GLU A N 1
ATOM 673 C CA . GLU A 1 88 ? 3.435 -10.802 8.414 1.00 32.20 88 GLU A CA 1
ATOM 674 C C . GLU A 1 88 ? 3.599 -11.207 6.957 1.00 31.27 88 GLU A C 1
ATOM 675 O O . GLU A 1 88 ? 4.362 -12.122 6.643 1.00 30.26 88 GLU A O 1
ATOM 681 N N . GLU A 1 89 ? 2.901 -10.498 6.074 1.00 29.97 89 GLU A N 1
ATOM 682 C CA . GLU A 1 89 ? 2.973 -10.758 4.642 1.00 31.18 89 GLU A CA 1
ATOM 683 C C . GLU A 1 89 ? 4.364 -10.398 4.145 1.00 30.68 89 GLU A C 1
ATOM 684 O O . GLU A 1 89 ? 4.888 -11.029 3.225 1.00 30.85 89 GLU A O 1
ATOM 690 N N . PHE A 1 90 ? 4.937 -9.351 4.737 1.00 30.12 90 PHE A N 1
ATOM 691 C CA . PHE A 1 90 ? 6.275 -8.901 4.378 1.00 30.56 90 PHE A CA 1
ATOM 692 C C . PHE A 1 90 ? 7.254 -10.074 4.510 1.00 29.89 90 PHE A C 1
ATOM 693 O O . PHE A 1 90 ? 8.069 -10.296 3.629 1.00 28.20 90 PHE A O 1
ATOM 701 N N . GLU A 1 91 ? 7.138 -10.847 5.586 1.00 30.93 91 GLU A N 1
ATOM 702 C CA . GLU A 1 91 ? 8.028 -11.988 5.785 1.00 33.84 91 GLU A CA 1
ATOM 703 C C . GLU A 1 91 ? 7.806 -13.121 4.790 1.00 34.06 91 GLU A C 1
ATOM 704 O O . GLU A 1 91 ? 8.765 -13.665 4.240 1.00 34.54 91 GLU A O 1
ATOM 710 N N . GLU A 1 92 ? 6.543 -13.472 4.567 1.00 34.17 92 GLU A N 1
ATOM 711 C CA . GLU A 1 92 ? 6.184 -14.543 3.645 1.00 34.18 92 GLU A CA 1
ATOM 712 C C . GLU A 1 92 ? 6.730 -14.299 2.243 1.00 32.66 92 GLU A C 1
ATOM 713 O O . GLU A 1 92 ? 7.184 -15.228 1.576 1.00 33.32 92 GLU A O 1
ATOM 719 N N . ILE A 1 93 ? 6.691 -13.045 1.804 1.00 30.29 93 ILE A N 1
ATOM 720 C CA . ILE A 1 93 ? 7.177 -12.683 0.478 1.00 28.82 93 ILE A CA 1
ATOM 721 C C . ILE A 1 93 ? 8.693 -12.485 0.459 1.00 29.97 93 ILE A C 1
ATOM 722 O O . ILE A 1 93 ? 9.366 -12.875 -0.500 1.00 29.50 93 ILE A O 1
ATOM 727 N N . LEU A 1 94 ? 9.226 -11.905 1.532 1.00 29.70 94 LEU A N 1
ATOM 728 C CA . LEU A 1 94 ? 10.658 -11.658 1.635 1.00 30.51 94 LEU A CA 1
ATOM 729 C C . LEU A 1 94 ? 11.445 -12.969 1.660 1.00 31.43 94 LEU A C 1
ATOM 730 O O . LEU A 1 94 ? 12.380 -13.143 0.879 1.00 32.36 94 LEU A O 1
ATOM 735 N N . PHE A 1 95 ? 11.043 -13.894 2.529 1.00 31.24 95 PHE A N 1
ATOM 736 C CA . PHE A 1 95 ? 11.722 -15.186 2.665 1.00 32.01 95 PHE A CA 1
ATOM 737 C C . PHE A 1 95 ? 11.887 -16.006 1.386 1.00 32.15 95 PHE A C 1
ATOM 738 O O . PHE A 1 95 ? 12.895 -16.686 1.213 1.00 33.82 95 PHE A O 1
ATOM 746 N N . ALA A 1 96 ? 10.905 -15.937 0.492 1.00 32.09 96 ALA A N 1
ATOM 747 C CA . ALA A 1 96 ? 10.943 -16.692 -0.761 1.00 31.08 96 ALA A CA 1
ATOM 748 C C . ALA A 1 96 ? 11.988 -16.193 -1.766 1.00 31.00 96 ALA A C 1
ATOM 749 O O . ALA A 1 96 ? 12.632 -16.994 -2.444 1.00 33.23 96 ALA A O 1
ATOM 751 N N . ILE A 1 97 ? 12.156 -14.876 -1.856 1.00 29.54 97 ILE A N 1
ATOM 752 C CA . ILE A 1 97 ? 13.116 -14.278 -2.784 1.00 27.02 97 ILE A CA 1
ATOM 753 C C . ILE A 1 97 ? 14.468 -13.948 -2.158 1.00 26.23 97 ILE A C 1
ATOM 754 O O . ILE A 1 97 ? 15.447 -13.736 -2.868 1.00 27.74 97 ILE A O 1
ATOM 759 N N . LEU A 1 98 ? 14.522 -13.938 -0.832 1.00 25.83 98 LEU A N 1
ATOM 760 C CA . LEU A 1 98 ? 15.733 -13.595 -0.088 1.00 25.05 98 LEU A CA 1
ATOM 761 C C . LEU A 1 98 ? 17.061 -14.210 -0.579 1.00 24.88 98 LEU A C 1
ATOM 762 O O . LEU A 1 98 ? 18.088 -13.519 -0.623 1.00 24.38 98 LEU A O 1
ATOM 767 N N . PRO A 1 99 ? 17.064 -15.510 -0.940 1.00 23.84 99 PRO A N 1
ATOM 768 C CA . PRO A 1 99 ? 18.297 -16.150 -1.422 1.00 23.97 99 PRO A CA 1
ATOM 769 C C . PRO A 1 99 ? 18.891 -15.488 -2.674 1.00 24.59 99 PRO A C 1
ATOM 770 O O . PRO A 1 99 ? 20.101 -15.585 -2.920 1.00 23.27 99 PRO A O 1
ATOM 774 N N . ARG A 1 100 ? 18.037 -14.816 -3.450 1.00 23.19 100 ARG A N 1
ATOM 775 C CA . ARG A 1 100 ? 18.462 -14.150 -4.678 1.00 23.86 100 ARG A CA 1
ATOM 776 C C . ARG A 1 100 ? 19.089 -12.777 -4.440 1.00 21.36 100 ARG A C 1
ATOM 777 O O . ARG A 1 100 ? 19.624 -12.170 -5.372 1.00 19.77 100 ARG A O 1
ATOM 785 N N . TYR A 1 101 ? 19.008 -12.279 -3.208 1.00 19.97 101 TYR A N 1
ATOM 786 C CA . TYR A 1 101 ? 19.564 -10.964 -2.883 1.00 18.19 101 TYR A CA 1
ATOM 787 C C . TYR A 1 101 ? 20.655 -11.009 -1.813 1.00 17.60 101 TYR A C 1
ATOM 788 O O . TYR A 1 101 ? 20.659 -10.223 -0.868 1.00 18.87 101 TYR A O 1
ATOM 797 N N . ALA A 1 102 ? 21.578 -11.946 -1.973 1.00 16.62 102 ALA A N 1
ATOM 798 C CA . ALA A 1 102 ? 22.690 -12.095 -1.055 1.00 15.21 102 ALA A CA 1
ATOM 799 C C . ALA A 1 102 ? 24.005 -12.116 -1.842 1.00 15.59 102 ALA A C 1
ATOM 800 O O . ALA A 1 102 ? 25.013 -12.636 -1.368 1.00 16.79 102 ALA A O 1
ATOM 802 N N . SER A 1 103 ? 23.991 -11.560 -3.048 1.00 14.56 103 SER A N 1
ATOM 803 C CA . SER A 1 103 ? 25.198 -11.515 -3.873 1.00 14.61 103 SER A CA 1
ATOM 804 C C . SER A 1 103 ? 26.101 -10.347 -3.518 1.00 14.43 103 SER A C 1
ATOM 805 O O . SER A 1 103 ? 25.695 -9.184 -3.631 1.00 14.82 103 SER A O 1
ATOM 808 N N . PRO A 1 104 ? 27.354 -10.637 -3.126 1.00 14.14 104 PRO A N 1
ATOM 809 C CA . PRO A 1 104 ? 28.346 -9.622 -2.760 1.00 14.94 104 PRO A CA 1
ATOM 810 C C . PRO A 1 104 ? 28.476 -8.570 -3.861 1.00 16.08 104 PRO A C 1
ATOM 811 O O . PRO A 1 104 ? 28.599 -8.909 -5.039 1.00 16.10 104 PRO A O 1
ATOM 815 N N . ILE A 1 105 ? 28.394 -7.300 -3.467 1.00 16.53 105 ILE A N 1
ATOM 816 C CA . ILE A 1 105 ? 28.513 -6.176 -4.390 1.00 15.03 105 ILE A CA 1
ATOM 817 C C . ILE A 1 105 ? 29.914 -6.152 -5.047 1.00 16.16 105 ILE A C 1
ATOM 818 O O . ILE A 1 105 ? 30.926 -6.335 -4.385 1.00 15.36 105 ILE A O 1
ATOM 823 N N . ASN A 1 106 ? 29.917 -6.014 -6.368 1.00 20.45 106 ASN A N 1
ATOM 824 C CA . ASN A 1 106 ? 31.107 -5.991 -7.232 1.00 24.07 106 ASN A CA 1
ATOM 825 C C . ASN A 1 106 ? 32.521 -6.075 -6.639 1.00 24.25 106 ASN A C 1
ATOM 826 O O . ASN A 1 106 ? 33.177 -7.126 -6.757 1.00 29.32 106 ASN A O 1
ATOM 831 N N . GLY A 1 107 ? 33.014 -5.005 -6.021 1.00 19.84 107 GLY A N 1
ATOM 832 C CA . GLY A 1 107 ? 34.374 -5.070 -5.489 1.00 16.09 107 GLY A CA 1
ATOM 833 C C . GLY A 1 107 ? 34.591 -5.147 -3.984 1.00 15.91 107 GLY A C 1
ATOM 834 O O . GLY A 1 107 ? 35.705 -4.919 -3.503 1.00 15.14 107 GLY A O 1
ATOM 835 N N . VAL A 1 108 ? 33.543 -5.473 -3.237 1.00 13.52 108 VAL A N 1
ATOM 836 C CA . VAL A 1 108 ? 33.623 -5.554 -1.786 1.00 13.40 108 VAL A CA 1
ATOM 837 C C . VAL A 1 108 ? 34.560 -6.637 -1.262 1.00 14.14 108 VAL A C 1
ATOM 838 O O . VAL A 1 108 ? 35.294 -6.411 -0.301 1.00 14.78 108 VAL A O 1
ATOM 842 N N . LYS A 1 109 ? 34.543 -7.805 -1.891 1.00 16.03 109 LYS A N 1
ATOM 843 C CA . LYS A 1 109 ? 35.378 -8.909 -1.434 1.00 17.60 109 LYS A CA 1
ATOM 844 C C . LYS A 1 109 ? 36.871 -8.640 -1.451 1.00 18.12 109 LYS A C 1
ATOM 845 O O . LYS A 1 109 ? 37.581 -9.081 -0.542 1.00 19.26 109 LYS A O 1
ATOM 851 N N . GLU A 1 110 ? 37.360 -7.921 -2.459 1.00 16.33 110 GLU A N 1
ATOM 852 C CA . GLU A 1 110 ? 38.784 -7.622 -2.484 1.00 19.85 110 GLU A CA 1
ATOM 853 C C . GLU A 1 110 ? 39.132 -6.658 -1.344 1.00 19.25 110 GLU A C 1
ATOM 854 O O . GLU A 1 110 ? 40.181 -6.784 -0.727 1.00 18.96 110 GLU A O 1
ATOM 860 N N . VAL A 1 111 ? 38.224 -5.740 -1.022 1.00 19.51 111 VAL A N 1
ATOM 861 C CA . VAL A 1 111 ? 38.470 -4.798 0.068 1.00 19.32 111 VAL A CA 1
ATOM 862 C C . VAL A 1 111 ? 38.532 -5.555 1.389 1.00 19.47 111 VAL A C 1
ATOM 863 O O . VAL A 1 111 ? 39.419 -5.314 2.206 1.00 21.39 111 VAL A O 1
ATOM 867 N N . ILE A 1 112 ? 37.610 -6.495 1.575 1.00 18.88 112 ILE A N 1
ATOM 868 C CA . ILE A 1 112 ? 37.561 -7.298 2.794 1.00 18.88 112 ILE A CA 1
ATOM 869 C C . ILE A 1 112 ? 38.864 -8.077 3.002 1.00 18.93 112 ILE A C 1
ATOM 870 O O . ILE A 1 112 ? 39.417 -8.104 4.100 1.00 20.78 112 ILE A O 1
ATOM 875 N N . ALA A 1 113 ? 39.333 -8.716 1.935 1.00 17.30 113 ALA A N 1
ATOM 876 C CA . ALA A 1 113 ? 40.563 -9.487 1.969 1.00 16.07 113 ALA A CA 1
ATOM 877 C C . ALA A 1 113 ? 41.742 -8.552 2.232 1.00 15.01 113 ALA A C 1
ATOM 878 O O . ALA A 1 113 ? 42.693 -8.911 2.915 1.00 14.80 113 ALA A O 1
ATOM 880 N N . SER A 1 114 ? 41.680 -7.345 1.692 1.00 15.06 114 SER A N 1
ATOM 881 C CA . SER A 1 114 ? 42.757 -6.396 1.923 1.00 16.84 114 SER A CA 1
ATOM 882 C C . SER A 1 114 ? 42.803 -5.990 3.393 1.00 17.42 114 SER A C 1
ATOM 883 O O . SER A 1 114 ? 43.882 -5.893 3.983 1.00 18.90 114 SER A O 1
ATOM 886 N N . LEU A 1 115 ? 41.630 -5.787 3.991 1.00 17.09 115 LEU A N 1
ATOM 887 C CA . LEU A 1 115 ? 41.551 -5.401 5.395 1.00 16.88 115 LEU A CA 1
ATOM 888 C C . LEU A 1 115 ? 42.078 -6.512 6.315 1.00 15.35 115 LEU A C 1
ATOM 889 O O . LEU A 1 115 ? 42.758 -6.237 7.299 1.00 15.78 115 LEU A O 1
ATOM 894 N N . ARG A 1 116 ? 41.776 -7.763 5.993 1.00 15.48 116 ARG A N 1
ATOM 895 C CA . ARG A 1 116 ? 42.244 -8.881 6.815 1.00 16.93 116 ARG A CA 1
ATOM 896 C C . ARG A 1 116 ? 43.763 -9.057 6.772 1.00 18.36 116 ARG A C 1
ATOM 897 O O . ARG A 1 116 ? 44.377 -9.324 7.804 1.00 17.06 116 ARG A O 1
ATOM 905 N N . GLU A 1 117 ? 44.364 -8.878 5.592 1.00 19.57 117 GLU A N 1
ATOM 906 C CA . GLU A 1 117 ? 45.821 -8.959 5.429 1.00 24.12 117 GLU A CA 1
ATOM 907 C C . GLU A 1 117 ? 46.498 -8.055 6.460 1.00 23.79 117 GLU A C 1
ATOM 908 O O . GLU A 1 117 ? 47.536 -8.400 7.008 1.00 25.13 117 GLU A O 1
ATOM 914 N N . ARG A 1 118 ? 45.903 -6.887 6.694 1.00 25.04 118 ARG A N 1
ATOM 915 C CA . ARG A 1 118 ? 46.412 -5.912 7.657 1.00 25.91 118 ARG A CA 1
ATOM 916 C C . ARG A 1 118 ? 46.007 -6.240 9.103 1.00 25.13 118 ARG A C 1
ATOM 917 O O . ARG A 1 118 ? 46.445 -5.576 10.045 1.00 26.66 118 ARG A O 1
ATOM 925 N N . GLY A 1 119 ? 45.183 -7.266 9.282 1.00 22.27 119 GLY A N 1
ATOM 926 C CA . GLY A 1 119 ? 44.769 -7.635 10.624 1.00 20.28 119 GLY A CA 1
ATOM 927 C C . GLY A 1 119 ? 43.607 -6.825 11.181 1.00 19.19 119 GLY A C 1
ATOM 928 O O . GLY A 1 119 ? 43.439 -6.725 12.392 1.00 18.64 119 GLY A O 1
ATOM 929 N N . ILE A 1 120 ? 42.800 -6.246 10.301 1.00 16.93 120 ILE A N 1
ATOM 930 C CA . ILE A 1 120 ? 41.643 -5.467 10.723 1.00 18.06 120 ILE A CA 1
ATOM 931 C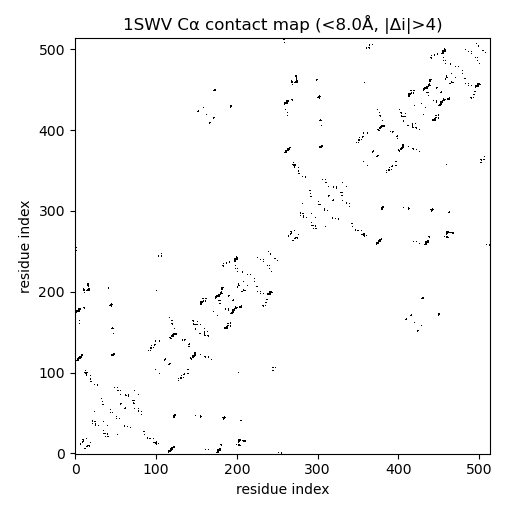 C . ILE A 1 120 ? 40.420 -6.376 10.864 1.00 17.78 120 ILE A C 1
ATOM 932 O O . ILE A 1 120 ? 40.076 -7.112 9.941 1.00 16.58 120 ILE A O 1
ATOM 937 N N . LYS A 1 121 ? 39.795 -6.337 12.041 1.00 19.68 121 LYS A N 1
ATOM 938 C CA . LYS A 1 121 ? 38.595 -7.135 12.336 1.00 20.03 121 LYS A CA 1
ATOM 939 C C . LYS A 1 121 ? 37.448 -6.709 11.417 1.00 17.73 121 LYS A C 1
ATOM 940 O O . LYS A 1 121 ? 37.363 -5.545 11.038 1.00 18.17 121 LYS A O 1
ATOM 946 N N . ILE A 1 122 ? 36.579 -7.653 11.061 1.00 17.89 122 ILE A N 1
ATOM 947 C CA . ILE A 1 122 ? 35.438 -7.381 10.184 1.00 15.40 122 ILE A CA 1
ATOM 948 C C . ILE A 1 122 ? 34.115 -7.639 10.914 1.00 15.49 122 ILE A C 1
ATOM 949 O O . ILE A 1 122 ? 33.732 -8.784 11.128 1.00 16.20 122 ILE A O 1
ATOM 954 N N . GLY A 1 123 ? 33.422 -6.569 11.299 1.00 16.41 123 GLY A N 1
ATOM 955 C CA . GLY A 1 123 ? 32.148 -6.708 11.995 1.00 11.36 123 GLY A CA 1
ATOM 956 C C . GLY A 1 123 ? 30.987 -6.283 11.113 1.00 9.63 123 GLY A C 1
ATOM 957 O O . GLY A 1 123 ? 31.192 -5.862 9.971 1.00 7.66 123 GLY A O 1
ATOM 958 N N . SER A 1 124 ? 29.763 -6.451 11.601 1.00 8.90 124 SER A N 1
ATOM 959 C CA . SER A 1 124 ? 28.602 -6.049 10.815 1.00 9.85 124 SER A CA 1
ATOM 960 C C . SER A 1 124 ? 27.310 -5.927 11.590 1.00 10.24 124 SER A C 1
ATOM 961 O O . SER A 1 124 ? 27.111 -6.618 12.583 1.00 13.63 124 SER A O 1
ATOM 964 N N . THR A 1 125 ? 26.465 -4.995 11.152 1.00 11.70 125 THR A N 1
ATOM 965 C CA . THR A 1 125 ? 25.167 -4.746 11.768 1.00 14.19 125 THR A CA 1
ATOM 966 C C . THR A 1 125 ? 24.157 -4.867 10.639 1.00 15.59 125 THR A C 1
ATOM 967 O O . THR A 1 125 ? 24.518 -4.773 9.465 1.00 15.88 125 THR A O 1
ATOM 971 N N . THR A 1 126 ? 22.890 -5.038 10.980 1.00 15.48 126 THR A N 1
ATOM 972 C CA . THR A 1 126 ? 21.891 -5.227 9.941 1.00 16.65 126 THR A CA 1
ATOM 973 C C . THR A 1 126 ? 20.499 -4.692 10.256 1.00 17.35 126 THR A C 1
ATOM 974 O O . THR A 1 126 ? 20.200 -4.289 11.388 1.00 18.01 126 THR A O 1
ATOM 978 N N . GLY A 1 127 ? 19.665 -4.691 9.219 1.00 16.03 127 GLY A N 1
ATOM 979 C CA . GLY A 1 127 ? 18.287 -4.272 9.347 1.00 15.40 127 GLY A CA 1
ATOM 980 C C . GLY A 1 127 ? 17.446 -5.535 9.383 1.00 14.78 127 GLY A C 1
ATOM 981 O O . GLY A 1 127 ? 16.335 -5.540 9.903 1.00 15.55 127 GLY A O 1
ATOM 982 N N . TYR A 1 128 ? 17.998 -6.610 8.824 1.00 15.41 128 TYR A N 1
ATOM 983 C CA . TYR A 1 128 ? 17.343 -7.916 8.768 1.00 16.86 128 TYR A CA 1
ATOM 984 C C . TYR A 1 128 ? 17.329 -8.601 10.132 1.00 18.61 128 TYR A C 1
ATOM 985 O O . TYR A 1 128 ? 18.239 -8.411 10.940 1.00 20.23 128 TYR A O 1
ATOM 994 N N . THR A 1 129 ? 16.306 -9.418 10.374 1.00 20.08 129 THR A N 1
ATOM 995 C CA . THR A 1 129 ? 16.198 -10.160 11.626 1.00 21.49 129 THR A CA 1
ATOM 996 C C . THR A 1 129 ? 17.169 -11.340 11.565 1.00 23.17 129 THR A C 1
ATOM 997 O O . THR A 1 129 ? 17.697 -11.663 10.499 1.00 23.35 129 THR A O 1
ATOM 1001 N N . ARG A 1 130 ? 17.378 -11.995 12.704 1.00 24.84 130 ARG A N 1
ATOM 1002 C CA . ARG A 1 130 ? 18.271 -13.156 12.795 1.00 26.42 130 ARG A CA 1
ATOM 1003 C C . ARG A 1 130 ? 17.831 -14.263 11.832 1.00 26.70 130 ARG A C 1
ATOM 1004 O O . ARG A 1 130 ? 18.656 -14.834 11.112 1.00 26.90 130 ARG A O 1
ATOM 1012 N N . GLU A 1 131 ? 16.524 -14.522 11.798 1.00 26.49 131 GLU A N 1
ATOM 1013 C CA . GLU A 1 131 ? 15.930 -15.545 10.929 1.00 27.36 131 GLU A CA 1
ATOM 1014 C C . GLU A 1 131 ? 16.268 -15.253 9.474 1.00 26.48 131 GLU A C 1
ATOM 1015 O O . GLU A 1 131 ? 16.670 -16.140 8.729 1.00 26.97 131 GLU A O 1
ATOM 1021 N N . MET A 1 132 ? 16.121 -13.989 9.091 1.00 26.09 132 MET A N 1
ATOM 1022 C CA . MET A 1 132 ? 16.428 -13.539 7.744 1.00 24.05 132 MET A CA 1
ATOM 1023 C C . MET A 1 132 ? 17.924 -13.648 7.443 1.00 24.44 132 MET A C 1
ATOM 1024 O O . MET A 1 132 ? 18.304 -14.030 6.342 1.00 23.96 132 MET A O 1
ATOM 1029 N N . MET A 1 133 ? 18.763 -13.314 8.426 1.00 23.97 133 MET A N 1
ATOM 1030 C CA . MET A 1 133 ? 20.210 -13.360 8.253 1.00 22.65 133 MET A CA 1
ATOM 1031 C C . MET A 1 133 ? 20.782 -14.755 8.106 1.00 24.65 133 MET A C 1
ATOM 1032 O O . MET A 1 133 ? 21.819 -14.926 7.454 1.00 24.63 133 MET A O 1
ATOM 1037 N N . ASP A 1 134 ? 20.132 -15.748 8.718 1.00 24.54 134 ASP A N 1
ATOM 1038 C CA . ASP A 1 134 ? 20.591 -17.133 8.602 1.00 25.35 134 ASP A CA 1
ATOM 1039 C C . ASP A 1 134 ? 20.538 -17.518 7.127 1.00 25.65 134 ASP A C 1
ATOM 1040 O O . ASP A 1 134 ? 21.331 -18.328 6.653 1.00 27.97 134 ASP A O 1
ATOM 1045 N N . ILE A 1 135 ? 19.609 -16.898 6.406 1.00 24.83 135 ILE A N 1
ATOM 1046 C CA . ILE A 1 135 ? 19.437 -17.126 4.982 1.00 22.00 135 ILE A CA 1
ATOM 1047 C C . ILE A 1 135 ? 20.431 -16.268 4.195 1.00 21.15 135 ILE A C 1
ATOM 1048 O O . ILE A 1 135 ? 21.182 -16.791 3.378 1.00 21.96 135 ILE A O 1
ATOM 1053 N N . VAL A 1 136 ? 20.466 -14.968 4.489 1.00 17.75 136 VAL A N 1
ATOM 1054 C CA . VAL A 1 136 ? 21.362 -14.036 3.813 1.00 17.10 136 VAL A CA 1
ATOM 1055 C C . VAL A 1 136 ? 22.857 -14.363 4.010 1.00 17.92 136 VAL A C 1
ATOM 1056 O O . VAL A 1 136 ? 23.616 -14.402 3.040 1.00 17.94 136 VAL A O 1
ATOM 1060 N N . ALA A 1 137 ? 23.266 -14.619 5.251 1.00 15.69 137 ALA A N 1
ATOM 1061 C CA . ALA A 1 137 ? 24.660 -14.926 5.554 1.00 14.45 137 ALA A CA 1
ATOM 1062 C C . ALA A 1 137 ? 25.132 -16.248 4.949 1.00 17.46 137 ALA A C 1
ATOM 1063 O O . ALA A 1 137 ? 26.257 -16.332 4.445 1.00 18.16 137 ALA A O 1
ATOM 1065 N N . LYS A 1 138 ? 24.285 -17.276 5.007 1.00 17.33 138 LYS A N 1
ATOM 1066 C CA . LYS A 1 138 ? 24.618 -18.577 4.427 1.00 19.39 138 LYS A CA 1
ATOM 1067 C C . LYS A 1 138 ? 24.861 -18.428 2.916 1.00 20.21 138 LYS A C 1
ATOM 1068 O O . LYS A 1 138 ? 25.894 -18.868 2.381 1.00 19.08 138 LYS A O 1
ATOM 1074 N N . GLU A 1 139 ? 23.903 -17.784 2.247 1.00 18.43 139 GLU A N 1
ATOM 1075 C CA . GLU A 1 139 ? 23.959 -17.551 0.811 1.00 17.94 139 GLU A CA 1
ATOM 1076 C C . GLU A 1 139 ? 25.144 -16.657 0.402 1.00 18.20 139 GLU A C 1
ATOM 1077 O O . GLU A 1 139 ? 25.772 -16.881 -0.631 1.00 18.04 139 GLU A O 1
ATOM 1083 N N . ALA A 1 140 ? 25.432 -15.638 1.208 1.00 18.63 140 ALA A N 1
ATOM 1084 C CA . ALA A 1 140 ? 26.545 -14.734 0.943 1.00 16.49 140 ALA A CA 1
ATOM 1085 C C . ALA A 1 140 ? 27.858 -15.493 1.083 1.00 16.71 140 ALA A C 1
ATOM 1086 O O . ALA A 1 140 ? 28.785 -15.275 0.310 1.00 16.31 140 ALA A O 1
ATOM 1088 N N . ALA A 1 141 ? 27.933 -16.376 2.080 1.00 17.12 141 ALA A N 1
ATOM 1089 C CA . ALA A 1 141 ? 29.135 -17.174 2.312 1.00 17.13 141 ALA A CA 1
ATOM 1090 C C . ALA A 1 141 ? 29.403 -18.097 1.136 1.00 17.31 141 ALA A C 1
ATOM 1091 O O . ALA A 1 141 ? 30.558 -18.264 0.725 1.00 18.97 141 ALA A O 1
ATOM 1093 N N . LEU A 1 142 ? 28.337 -18.683 0.593 1.00 16.29 142 LEU A N 1
ATOM 1094 C CA . LEU A 1 142 ? 28.449 -19.566 -0.564 1.00 17.15 142 LEU A CA 1
ATOM 1095 C C . LEU A 1 142 ? 29.075 -18.804 -1.722 1.00 17.60 142 LEU A C 1
ATOM 1096 O O . LEU A 1 142 ? 29.794 -19.373 -2.529 1.00 17.54 142 LEU A O 1
ATOM 1101 N N . GLN A 1 143 ? 28.792 -17.504 -1.772 1.00 18.31 143 GLN A N 1
ATOM 1102 C CA . GLN A 1 143 ? 29.284 -16.622 -2.815 1.00 19.83 143 GLN A CA 1
ATOM 1103 C C . GLN A 1 143 ? 30.585 -15.903 -2.463 1.00 19.94 143 GLN A C 1
ATOM 1104 O O . GLN A 1 143 ? 30.981 -14.948 -3.130 1.00 20.87 143 GLN A O 1
ATOM 1110 N N . GLY A 1 144 ? 31.236 -16.354 -1.401 1.00 20.65 144 GLY A N 1
ATOM 1111 C CA . GLY A 1 144 ? 32.510 -15.766 -1.016 1.00 19.85 144 GLY A CA 1
ATOM 1112 C C . GLY A 1 144 ? 32.547 -14.639 -0.004 1.00 18.92 144 GLY A C 1
ATOM 1113 O O . GLY A 1 144 ? 33.517 -13.882 0.019 1.00 19.98 144 GLY A O 1
ATOM 1114 N N . TYR A 1 145 ? 31.538 -14.539 0.857 1.00 17.20 145 TYR A N 1
ATOM 1115 C CA . TYR A 1 145 ? 31.531 -13.480 1.853 1.00 15.89 145 TYR A CA 1
ATOM 1116 C C . TYR A 1 145 ? 31.000 -13.869 3.220 1.00 16.06 145 TYR A C 1
ATOM 1117 O O . TYR A 1 145 ? 29.833 -14.230 3.388 1.00 14.64 145 TYR A O 1
ATOM 1126 N N . LYS A 1 146 ? 31.855 -13.683 4.212 1.00 16.37 146 LYS A N 1
ATOM 1127 C CA . LYS A 1 146 ? 31.524 -13.994 5.584 1.00 15.69 146 LYS A CA 1
ATOM 1128 C C . LYS A 1 146 ? 32.342 -13.100 6.499 1.00 14.09 146 LYS A C 1
ATOM 1129 O O . LYS A 1 146 ? 33.574 -13.125 6.470 1.00 16.93 146 LYS A O 1
ATOM 1135 N N . PRO A 1 147 ? 31.668 -12.258 7.290 1.00 12.54 147 PRO A N 1
ATOM 1136 C CA . PRO A 1 147 ? 32.363 -11.356 8.219 1.00 12.30 147 PRO A CA 1
ATOM 1137 C C . PRO A 1 147 ? 32.857 -12.112 9.453 1.00 13.36 147 PRO A C 1
ATOM 1138 O O . PRO A 1 147 ? 32.475 -13.263 9.662 1.00 14.80 147 PRO A O 1
ATOM 1142 N N . ASP A 1 148 ? 33.697 -11.466 10.264 1.00 14.69 148 ASP A N 1
ATOM 1143 C CA . ASP A 1 148 ? 34.211 -12.073 11.495 1.00 15.88 148 ASP A CA 1
ATOM 1144 C C . ASP A 1 148 ? 33.070 -12.180 12.505 1.00 16.36 148 ASP A C 1
ATOM 1145 O O . ASP A 1 148 ? 33.038 -13.090 13.332 1.00 16.04 148 ASP A O 1
ATOM 1150 N N . PHE A 1 149 ? 32.147 -11.228 12.449 1.00 16.53 149 PHE A N 1
ATOM 1151 C CA . PHE A 1 149 ? 31.020 -11.225 13.365 1.00 18.29 149 PHE A CA 1
ATOM 1152 C C . PHE A 1 149 ? 29.830 -10.540 12.711 1.00 19.74 149 PHE A C 1
ATOM 1153 O O . PHE A 1 149 ? 29.983 -9.798 11.741 1.00 21.32 149 PHE A O 1
ATOM 1161 N N . LEU A 1 150 ? 28.651 -10.781 13.268 1.00 19.67 150 LEU A N 1
ATOM 1162 C CA . LEU A 1 150 ? 27.403 -10.236 12.758 1.00 19.69 150 LEU A CA 1
ATOM 1163 C C . LEU A 1 150 ? 26.396 -10.130 13.908 1.00 19.63 150 LEU A C 1
ATOM 1164 O O . LEU A 1 150 ? 26.168 -11.092 14.638 1.00 18.42 150 LEU A O 1
ATOM 1169 N N . VAL A 1 151 ? 25.796 -8.957 14.059 1.00 17.35 151 VAL A N 1
ATOM 1170 C CA . VAL A 1 151 ? 24.817 -8.736 15.109 1.00 18.66 151 VAL A CA 1
ATOM 1171 C C . VAL A 1 151 ? 23.573 -8.167 14.446 1.00 19.53 151 VAL A C 1
ATOM 1172 O O . VAL A 1 151 ? 23.678 -7.326 13.554 1.00 22.34 151 VAL A O 1
ATOM 1176 N N . THR A 1 152 ? 22.405 -8.671 14.838 1.00 18.85 152 THR A N 1
ATOM 1177 C CA . THR A 1 152 ? 21.138 -8.195 14.291 1.00 17.28 152 THR A CA 1
ATOM 1178 C C . THR A 1 152 ? 20.367 -7.506 15.417 1.00 16.26 152 THR A C 1
ATOM 1179 O O . THR A 1 152 ? 20.741 -7.610 16.588 1.00 14.71 152 THR A O 1
ATOM 1183 N N . PRO A 1 153 ? 19.299 -6.769 15.077 1.00 16.92 153 PRO A N 1
ATOM 1184 C CA . PRO A 1 153 ? 18.528 -6.096 16.128 1.00 18.05 153 PRO A CA 1
ATOM 1185 C C . PRO A 1 153 ? 17.947 -7.060 17.169 1.00 19.36 153 PRO A C 1
ATOM 1186 O O . PRO A 1 153 ? 17.634 -6.647 18.278 1.00 21.41 153 PRO A O 1
ATOM 1190 N N . ASP A 1 154 ? 17.854 -8.345 16.826 1.00 22.10 154 ASP A N 1
ATOM 1191 C CA . ASP A 1 154 ? 17.326 -9.355 17.748 1.00 24.09 154 ASP A CA 1
ATOM 1192 C C . ASP A 1 154 ? 18.280 -9.641 18.903 1.00 25.23 154 ASP A C 1
ATOM 1193 O O . ASP A 1 154 ? 17.865 -10.163 19.941 1.00 25.41 154 ASP A O 1
ATOM 1198 N N . ASP A 1 155 ? 19.558 -9.317 18.702 1.00 24.98 155 ASP A N 1
ATOM 1199 C CA . ASP A 1 155 ? 20.600 -9.536 19.701 1.00 22.53 155 ASP A CA 1
ATOM 1200 C C . ASP A 1 155 ? 20.688 -8.433 20.742 1.00 22.36 155 ASP A C 1
ATOM 1201 O O . ASP A 1 155 ? 21.271 -8.623 21.803 1.00 25.13 155 ASP A O 1
ATOM 1206 N N . VAL A 1 156 ? 20.127 -7.273 20.4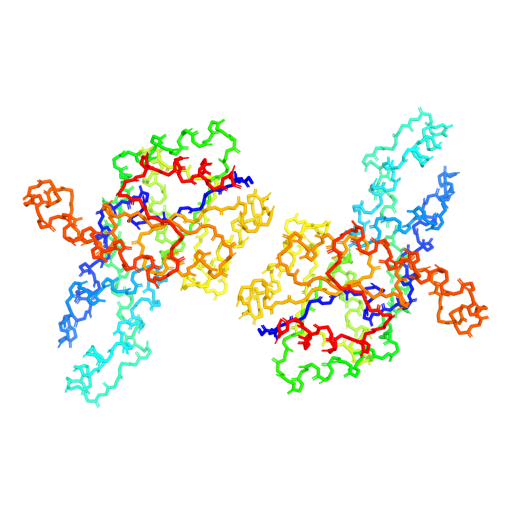38 1.00 21.99 156 VAL A N 1
ATOM 1207 C CA . VAL A 1 156 ? 20.195 -6.139 21.354 1.00 21.36 156 VAL A CA 1
ATOM 1208 C C . VAL A 1 156 ? 18.809 -5.552 21.618 1.00 21.61 156 VAL A C 1
ATOM 1209 O O . VAL A 1 156 ? 17.830 -5.981 21.006 1.00 21.58 156 VAL A O 1
ATOM 1213 N N . PRO A 1 157 ? 18.705 -4.574 22.541 1.00 21.75 157 PRO A N 1
ATOM 1214 C CA . PRO A 1 157 ? 17.412 -3.951 22.870 1.00 22.36 157 PRO A CA 1
ATOM 1215 C C . PRO A 1 157 ? 16.650 -3.313 21.696 1.00 23.49 157 PRO A C 1
ATOM 1216 O O . PRO A 1 157 ? 15.421 -3.177 21.745 1.00 22.62 157 PRO A O 1
ATOM 1220 N N . ALA A 1 158 ? 17.373 -2.910 20.654 1.00 21.81 158 ALA A N 1
ATOM 1221 C CA . ALA A 1 158 ? 16.744 -2.260 19.505 1.00 21.80 158 ALA A CA 1
ATOM 1222 C C . ALA A 1 158 ? 17.757 -2.067 18.388 1.00 21.26 158 ALA A C 1
ATOM 1223 O O . ALA A 1 158 ? 18.953 -1.985 18.651 1.00 22.05 158 ALA A O 1
ATOM 1225 N N . GLY A 1 159 ? 17.270 -1.997 17.150 1.00 20.79 159 GLY A N 1
ATOM 1226 C CA . GLY A 1 159 ? 18.148 -1.809 16.002 1.00 20.64 159 GLY A CA 1
ATOM 1227 C C . GLY A 1 159 ? 18.518 -0.359 15.772 1.00 21.05 159 GLY A C 1
ATOM 1228 O O . GLY A 1 159 ? 18.437 0.448 16.695 1.00 23.91 159 GLY A O 1
ATOM 1229 N N . ARG A 1 160 ? 18.910 -0.015 14.547 1.00 19.97 160 ARG A N 1
ATOM 1230 C CA . ARG A 1 160 ? 19.280 1.363 14.229 1.00 20.14 160 ARG A CA 1
ATOM 1231 C C . ARG A 1 160 ? 18.090 2.271 14.538 1.00 19.46 160 ARG A C 1
ATOM 1232 O O . ARG A 1 160 ? 16.947 1.823 14.506 1.00 20.27 160 ARG A O 1
ATOM 1240 N N . PRO A 1 161 ? 18.333 3.566 14.810 1.00 19.29 161 PRO A N 1
ATOM 1241 C CA . PRO A 1 161 ? 19.602 4.298 14.844 1.00 18.38 161 PRO A CA 1
ATOM 1242 C C . PRO A 1 161 ? 20.421 4.063 16.106 1.00 19.82 161 PRO A C 1
ATOM 1243 O O . PRO A 1 161 ? 21.467 4.687 16.283 1.00 22.47 161 PRO A O 1
ATOM 1247 N N . TYR A 1 162 ? 19.950 3.180 16.980 1.00 19.33 162 TYR A N 1
ATOM 1248 C CA . TYR A 1 162 ? 20.647 2.906 18.226 1.00 20.04 162 TYR A CA 1
ATOM 1249 C C . TYR A 1 162 ? 21.984 2.233 18.000 1.00 19.66 162 TYR A C 1
ATOM 1250 O O . TYR A 1 162 ? 22.136 1.427 17.081 1.00 19.58 162 TYR A O 1
ATOM 1259 N N . PRO A 1 163 ? 22.985 2.592 18.819 1.00 18.28 163 PRO A N 1
ATOM 1260 C CA . PRO A 1 163 ? 24.354 2.074 18.773 1.00 18.53 163 PRO A CA 1
ATOM 1261 C C . PRO A 1 163 ? 24.560 0.736 19.461 1.00 18.48 163 PRO A C 1
ATOM 1262 O O . PRO A 1 163 ? 25.691 0.248 19.542 1.00 20.39 163 PRO A O 1
ATOM 1266 N N . TRP A 1 164 ? 23.470 0.118 19.903 1.00 17.79 164 TRP A N 1
ATOM 1267 C CA . TRP A 1 164 ? 23.555 -1.161 20.597 1.00 18.35 164 TRP A CA 1
ATOM 1268 C C . TRP A 1 164 ? 24.297 -2.235 19.797 1.00 17.46 164 TRP A C 1
ATOM 1269 O O . TRP A 1 164 ? 25.263 -2.798 20.288 1.00 18.68 164 TRP A O 1
ATOM 1280 N N . MET A 1 165 ? 23.883 -2.483 18.557 1.00 15.85 165 MET A N 1
ATOM 1281 C CA . MET A 1 165 ? 24.545 -3.491 17.734 1.00 15.56 165 MET A CA 1
ATOM 1282 C C . MET A 1 165 ? 26.040 -3.232 17.539 1.00 15.57 165 MET A C 1
ATOM 1283 O O . MET A 1 165 ? 26.830 -4.173 17.489 1.00 18.24 165 MET A O 1
ATOM 1288 N N . CYS A 1 166 ? 26.433 -1.970 17.412 1.00 16.05 166 CYS A N 1
ATOM 1289 C CA . CYS A 1 166 ? 27.850 -1.656 17.224 1.00 16.11 166 CYS A CA 1
ATOM 1290 C C . CYS A 1 166 ? 28.646 -1.969 18.491 1.00 15.53 166 CYS A C 1
ATOM 1291 O O . CYS A 1 166 ? 29.769 -2.463 18.409 1.00 15.77 166 CYS A O 1
ATOM 1294 N N . TYR A 1 167 ? 28.051 -1.703 19.655 1.00 15.75 167 TYR A N 1
ATOM 1295 C CA . TYR A 1 167 ? 28.703 -1.964 20.945 1.00 15.99 167 TYR A CA 1
ATOM 1296 C C . TYR A 1 167 ? 28.924 -3.454 21.126 1.00 17.63 167 TYR A C 1
ATOM 1297 O O . TYR A 1 167 ? 29.915 -3.869 21.734 1.00 17.41 167 TYR A O 1
ATOM 1306 N N . LYS A 1 168 ? 27.989 -4.255 20.613 1.00 19.35 168 LYS A N 1
ATOM 1307 C CA . LYS A 1 168 ? 28.115 -5.703 20.708 1.00 21.13 168 LYS A CA 1
ATOM 1308 C C . LYS A 1 168 ? 29.212 -6.194 19.757 1.00 19.90 168 LYS A C 1
ATOM 1309 O O . LYS A 1 168 ? 29.927 -7.133 20.075 1.00 19.47 168 LYS A O 1
ATOM 1315 N N . ASN A 1 169 ? 29.356 -5.551 18.600 1.00 20.00 169 ASN A N 1
ATOM 1316 C CA . ASN A 1 169 ? 30.417 -5.934 17.672 1.00 19.60 169 ASN A CA 1
ATOM 1317 C C . ASN A 1 169 ? 31.764 -5.733 18.371 1.00 17.38 169 ASN A C 1
ATOM 1318 O O . ASN A 1 169 ? 32.558 -6.651 18.457 1.00 16.23 169 ASN A O 1
ATOM 1323 N N . ALA A 1 170 ? 31.974 -4.538 18.916 1.00 18.00 170 ALA A N 1
ATOM 1324 C CA . ALA A 1 170 ? 33.205 -4.189 19.629 1.00 17.91 170 ALA A CA 1
ATOM 1325 C C . ALA A 1 170 ? 33.551 -5.212 20.715 1.00 19.57 170 ALA A C 1
ATOM 1326 O O . ALA A 1 170 ? 34.692 -5.673 20.821 1.00 21.34 170 ALA A O 1
ATOM 1328 N N . MET A 1 171 ? 32.542 -5.567 21.503 1.00 19.60 171 MET A N 1
ATOM 1329 C CA . MET A 1 171 ? 32.669 -6.521 22.590 1.00 20.85 171 MET A CA 1
ATOM 1330 C C . MET A 1 171 ? 33.224 -7.855 22.152 1.00 21.81 171 MET A C 1
ATOM 1331 O O . MET A 1 171 ? 34.174 -8.359 22.740 1.00 23.59 171 MET A O 1
ATOM 1336 N N . GLU A 1 172 ? 32.571 -8.452 21.163 1.00 23.59 172 GLU A N 1
ATOM 1337 C CA . GLU A 1 172 ? 32.964 -9.755 20.659 1.00 25.11 172 GLU A CA 1
ATOM 1338 C C . GLU A 1 172 ? 34.237 -9.724 19.799 1.00 25.53 172 GLU A C 1
ATOM 1339 O O . GLU A 1 172 ? 34.871 -10.758 19.589 1.00 25.73 172 GLU A O 1
ATOM 1345 N N . LEU A 1 173 ? 34.623 -8.538 19.333 1.00 24.90 173 LEU A N 1
ATOM 1346 C CA . LEU A 1 173 ? 35.832 -8.390 18.516 1.00 23.91 173 LEU A CA 1
ATOM 1347 C C . LEU A 1 173 ? 37.013 -7.977 19.385 1.00 22.94 173 LEU A C 1
ATOM 1348 O O . LEU A 1 173 ? 38.166 -8.136 18.984 1.00 23.39 173 LEU A O 1
ATOM 1353 N N . GLY A 1 174 ? 36.710 -7.425 20.562 1.00 21.75 174 GLY A N 1
ATOM 1354 C CA . GLY A 1 174 ? 37.742 -6.992 21.489 1.00 18.57 174 GLY A CA 1
ATOM 1355 C C . GLY A 1 174 ? 38.420 -5.700 21.083 1.00 17.53 174 GLY A C 1
ATOM 1356 O O . GLY A 1 174 ? 39.601 -5.498 21.365 1.00 17.40 174 GLY A O 1
ATOM 1357 N N . VAL A 1 175 ? 37.658 -4.803 20.465 1.00 16.19 175 VAL A N 1
ATOM 1358 C CA . VAL A 1 175 ? 38.193 -3.525 20.005 1.00 15.65 175 VAL A CA 1
ATOM 1359 C C . VAL A 1 175 ? 37.584 -2.334 20.727 1.00 17.79 175 VAL A C 1
ATOM 1360 O O . VAL A 1 175 ? 36.371 -2.197 20.786 1.00 18.76 175 VAL A O 1
ATOM 1364 N N . TYR A 1 176 ? 38.452 -1.487 21.275 1.00 19.49 176 TYR A N 1
ATOM 1365 C CA . TYR A 1 176 ? 38.060 -0.284 21.996 1.00 20.51 176 TYR A CA 1
ATOM 1366 C C . TYR A 1 176 ? 39.216 0.728 21.938 1.00 22.02 176 TYR A C 1
ATOM 1367 O O . TYR A 1 176 ? 40.375 0.344 21.768 1.00 22.17 176 TYR A O 1
ATOM 1376 N N . PRO A 1 177 ? 38.914 2.036 22.032 1.00 22.66 177 PRO A N 1
ATOM 1377 C CA . PRO A 1 177 ? 37.589 2.659 22.163 1.00 21.97 177 PRO A CA 1
ATOM 1378 C C . PRO A 1 177 ? 36.806 2.569 20.848 1.00 22.92 177 PRO A C 1
ATOM 1379 O O . PRO A 1 177 ? 37.303 2.022 19.853 1.00 22.67 177 PRO A O 1
ATOM 1383 N N . MET A 1 178 ? 35.599 3.129 20.837 1.00 21.37 178 MET A N 1
ATOM 1384 C CA . MET A 1 178 ? 34.769 3.093 19.634 1.00 20.14 178 MET A CA 1
ATOM 1385 C C . MET A 1 178 ? 35.424 3.831 18.462 1.00 20.44 178 MET A C 1
ATOM 1386 O O . MET A 1 178 ? 35.200 3.479 17.305 1.00 19.15 178 MET A O 1
ATOM 1391 N N . ASN A 1 179 ? 36.257 4.825 18.772 1.00 21.67 179 ASN A N 1
ATOM 1392 C CA . ASN A 1 179 ? 36.931 5.616 17.746 1.00 22.85 179 ASN A CA 1
ATOM 1393 C C . ASN A 1 179 ? 38.041 4.853 17.023 1.00 21.91 179 ASN A C 1
ATOM 1394 O O . ASN A 1 179 ? 38.721 5.410 16.165 1.00 22.16 179 ASN A O 1
ATOM 1399 N N . HIS A 1 180 ? 38.238 3.595 17.411 1.00 21.20 180 HIS A N 1
ATOM 1400 C CA . HIS A 1 180 ? 39.217 2.712 16.780 1.00 19.51 180 HIS A CA 1
ATOM 1401 C C . HIS A 1 180 ? 38.430 1.849 15.807 1.00 18.39 180 HIS A C 1
ATOM 1402 O O . HIS A 1 180 ? 38.893 0.794 15.374 1.00 17.61 180 HIS A O 1
ATOM 1409 N N . MET A 1 181 ? 37.227 2.304 15.475 1.00 16.44 181 MET A N 1
ATOM 1410 C CA . MET A 1 181 ? 36.356 1.562 14.580 1.00 14.87 181 MET A CA 1
ATOM 1411 C C . MET A 1 181 ? 35.681 2.464 13.564 1.00 13.79 181 MET A C 1
ATOM 1412 O O . MET A 1 181 ? 35.440 3.644 13.826 1.00 13.97 181 MET A O 1
ATOM 1417 N N . ILE A 1 182 ? 35.362 1.880 12.411 1.00 13.74 182 ILE A N 1
ATOM 1418 C CA . ILE A 1 182 ? 34.678 2.574 11.326 1.00 11.83 182 ILE A CA 1
ATOM 1419 C C . ILE A 1 182 ? 33.352 1.883 11.042 1.00 10.23 182 ILE A C 1
ATOM 1420 O O . ILE A 1 182 ? 33.286 0.658 11.027 1.00 12.88 182 ILE A O 1
ATOM 1425 N N . LYS A 1 183 ? 32.297 2.664 10.831 1.00 11.65 183 LYS A N 1
ATOM 1426 C CA . LYS A 1 183 ? 30.995 2.111 10.469 1.00 12.15 183 LYS A CA 1
ATOM 1427 C C . LYS A 1 183 ? 30.807 2.513 9.010 1.00 13.41 183 LYS A C 1
ATOM 1428 O O . LYS A 1 183 ? 30.965 3.685 8.660 1.00 15.76 183 LYS A O 1
ATOM 1434 N N . VAL A 1 184 ? 30.471 1.554 8.158 1.00 14.00 184 VAL A N 1
ATOM 1435 C CA . VAL A 1 184 ? 30.260 1.858 6.746 1.00 15.02 184 VAL A CA 1
ATOM 1436 C C . VAL A 1 184 ? 28.877 1.373 6.368 1.00 13.51 184 VAL A C 1
ATOM 1437 O O . VAL A 1 184 ? 28.586 0.183 6.475 1.00 15.58 184 VAL A O 1
ATOM 1441 N N . GLY A 1 185 ? 28.047 2.298 5.899 1.00 13.86 185 GLY A N 1
ATOM 1442 C CA . GLY A 1 185 ? 26.684 1.978 5.520 1.00 12.03 185 GLY A CA 1
ATOM 1443 C C . GLY A 1 185 ? 26.230 2.718 4.278 1.00 14.01 185 GLY A C 1
ATOM 1444 O O . GLY A 1 185 ? 26.956 3.554 3.734 1.00 14.96 185 GLY A O 1
ATOM 1445 N N . ASP A 1 186 ? 24.990 2.459 3.874 1.00 13.41 186 ASP A N 1
ATOM 1446 C CA . ASP A 1 186 ? 24.431 3.047 2.669 1.00 13.97 186 ASP A CA 1
ATOM 1447 C C . ASP A 1 186 ? 23.091 3.756 2.848 1.00 13.78 186 ASP A C 1
ATOM 1448 O O . ASP A 1 186 ? 22.493 4.179 1.868 1.00 11.83 186 ASP A O 1
ATOM 1453 N N . THR A 1 187 ? 22.596 3.827 4.078 1.00 14.81 187 THR A N 1
ATOM 1454 C CA . THR A 1 187 ? 21.324 4.489 4.345 1.00 14.22 187 THR A CA 1
ATOM 1455 C C . THR A 1 187 ? 21.535 5.583 5.368 1.00 15.36 187 THR A C 1
ATOM 1456 O O . THR A 1 187 ? 22.576 5.645 6.034 1.00 17.25 187 THR A O 1
ATOM 1460 N N . VAL A 1 188 ? 20.519 6.420 5.527 1.00 14.79 188 VAL A N 1
ATOM 1461 C CA . VAL A 1 188 ? 20.574 7.499 6.499 1.00 12.58 188 VAL A CA 1
ATOM 1462 C C . VAL A 1 188 ? 20.648 6.929 7.915 1.00 12.64 188 VAL A C 1
ATOM 1463 O O . VAL A 1 188 ? 21.348 7.475 8.772 1.00 15.68 188 VAL A O 1
ATOM 1467 N N . SER A 1 189 ? 19.950 5.821 8.155 1.00 11.30 189 SER A N 1
ATOM 1468 C CA . SER A 1 189 ? 19.952 5.203 9.471 1.00 9.64 189 SER A CA 1
ATOM 1469 C C . SER A 1 189 ? 21.315 4.602 9.812 1.00 11.66 189 SER A C 1
ATOM 1470 O O . SER A 1 189 ? 21.641 4.433 10.987 1.00 12.10 189 SER A O 1
ATOM 1473 N N . ASP A 1 190 ? 22.099 4.271 8.782 1.00 12.01 190 ASP A N 1
ATOM 1474 C CA . ASP A 1 190 ? 23.442 3.713 8.968 1.00 11.47 190 ASP A CA 1
ATOM 1475 C C . ASP A 1 190 ? 24.377 4.796 9.494 1.00 11.62 190 ASP A C 1
ATOM 1476 O O . ASP A 1 190 ? 25.252 4.531 10.321 1.00 11.39 190 ASP A O 1
ATOM 1481 N N . MET A 1 191 ? 24.207 6.007 8.973 1.00 10.93 191 MET A N 1
ATOM 1482 C CA . MET A 1 191 ? 25.019 7.150 9.375 1.00 11.53 191 MET A CA 1
ATOM 1483 C C . MET A 1 191 ? 24.686 7.546 10.810 1.00 12.72 191 MET A C 1
ATOM 1484 O O . MET A 1 191 ? 25.577 7.868 11.597 1.00 13.50 191 MET A O 1
ATOM 1489 N N . LYS A 1 192 ? 23.405 7.495 11.161 1.00 12.80 192 LYS A N 1
ATOM 1490 C CA . LYS A 1 192 ? 23.004 7.852 12.513 1.00 12.97 192 LYS A CA 1
ATOM 1491 C C . LYS A 1 192 ? 23.511 6.823 13.505 1.00 13.87 192 LYS A C 1
ATOM 1492 O O . LYS A 1 192 ? 23.934 7.162 14.604 1.00 13.18 192 LYS A O 1
ATOM 1498 N N . GLU A 1 193 ? 23.586 5.575 13.054 1.00 16.66 193 GLU A N 1
ATOM 1499 C CA . GLU A 1 193 ? 24.062 4.492 13.889 1.00 15.71 193 GLU A CA 1
ATOM 1500 C C . GLU A 1 193 ? 25.544 4.678 14.178 1.00 15.70 193 GLU A C 1
ATOM 1501 O O . GLU A 1 193 ? 25.965 4.634 15.331 1.00 15.24 193 GLU A O 1
ATOM 1507 N N . GLY A 1 194 ? 26.332 4.912 13.133 1.00 16.72 194 GLY A N 1
ATOM 1508 C CA . GLY A 1 194 ? 27.761 5.110 13.325 1.00 16.01 194 GLY A CA 1
ATOM 1509 C C . GLY A 1 194 ? 28.095 6.242 14.285 1.00 15.59 194 GLY A C 1
ATOM 1510 O O . GLY A 1 194 ? 28.952 6.091 15.154 1.00 15.65 194 GLY A O 1
ATOM 1511 N N . ARG A 1 195 ? 27.407 7.371 14.133 1.00 16.37 195 ARG A N 1
ATOM 1512 C CA . ARG A 1 195 ? 27.620 8.548 14.980 1.00 15.41 195 ARG A CA 1
ATOM 1513 C C . ARG A 1 195 ? 27.133 8.363 16.419 1.00 15.77 195 ARG A C 1
ATOM 1514 O O . ARG A 1 195 ? 27.814 8.766 17.356 1.00 15.30 195 ARG A O 1
ATOM 1522 N N . ASN A 1 196 ? 25.951 7.781 16.604 1.00 15.07 196 ASN A N 1
ATOM 1523 C CA . ASN A 1 196 ? 25.445 7.560 17.962 1.00 15.16 196 ASN A CA 1
ATOM 1524 C C . ASN A 1 196 ? 26.369 6.564 18.684 1.00 17.28 196 ASN A C 1
ATOM 1525 O O . ASN A 1 196 ? 26.420 6.515 19.917 1.00 16.77 196 ASN A O 1
ATOM 1530 N N . ALA A 1 197 ? 27.103 5.782 17.893 1.00 17.30 197 ALA A N 1
ATOM 1531 C CA . ALA A 1 197 ? 28.029 4.782 18.413 1.00 16.59 197 ALA A CA 1
ATOM 1532 C C . ALA A 1 197 ? 29.423 5.351 18.660 1.00 15.91 197 ALA A C 1
ATOM 1533 O O . ALA A 1 197 ? 30.316 4.640 19.120 1.00 14.79 197 ALA A O 1
ATOM 1535 N N . GLY A 1 198 ? 29.608 6.623 18.310 1.00 17.58 198 GLY A N 1
ATOM 1536 C CA . GLY A 1 198 ? 30.884 7.292 18.501 1.00 16.72 198 GLY A CA 1
ATOM 1537 C C . GLY A 1 198 ? 32.007 6.801 17.612 1.00 18.64 198 GLY A C 1
ATOM 1538 O O . GLY A 1 198 ? 33.175 6.954 17.952 1.00 20.38 198 GLY A O 1
ATOM 1539 N N . MET A 1 199 ? 31.667 6.206 16.475 1.00 19.52 199 MET A N 1
ATOM 1540 C CA . MET A 1 199 ? 32.683 5.704 15.562 1.00 18.39 199 MET A CA 1
ATOM 1541 C C . MET A 1 199 ? 32.796 6.553 14.302 1.00 17.57 199 MET A C 1
ATOM 1542 O O . MET A 1 199 ? 31.958 7.418 14.053 1.00 15.76 199 MET A O 1
ATOM 1547 N N . TRP A 1 200 ? 33.902 6.379 13.582 1.00 15.28 200 TRP A N 1
ATOM 1548 C CA . TRP A 1 200 ? 34.124 7.086 12.330 1.00 15.03 200 TRP A CA 1
ATOM 1549 C C . TRP A 1 200 ? 33.064 6.549 11.369 1.00 13.40 200 TRP A C 1
ATOM 1550 O O . TRP A 1 200 ? 32.921 5.342 11.177 1.00 12.35 200 TRP A O 1
ATOM 1561 N N . THR A 1 201 ? 32.292 7.463 10.801 1.00 13.04 201 THR A N 1
ATOM 1562 C CA . THR A 1 201 ? 31.189 7.084 9.952 1.00 14.30 201 THR A CA 1
ATOM 1563 C C . THR A 1 201 ? 31.359 7.388 8.464 1.00 14.75 201 THR A C 1
ATOM 1564 O O . THR A 1 201 ? 31.555 8.534 8.069 1.00 14.14 201 THR A O 1
ATOM 1568 N N . VAL A 1 202 ? 31.248 6.331 7.655 1.00 14.56 202 VAL A N 1
ATOM 1569 C CA . VAL A 1 202 ? 31.414 6.399 6.204 1.00 15.79 202 VAL A CA 1
ATOM 1570 C C . VAL A 1 202 ? 30.177 5.992 5.393 1.00 16.96 202 VAL A C 1
ATOM 1571 O O . VAL A 1 202 ? 29.541 4.967 5.667 1.00 18.48 202 VAL A O 1
ATOM 1575 N N . GLY A 1 203 ? 29.880 6.771 4.356 1.00 17.84 203 GLY A N 1
ATOM 1576 C CA . GLY A 1 203 ? 28.757 6.456 3.486 1.00 18.50 203 GLY A CA 1
ATOM 1577 C C . GLY A 1 203 ? 29.188 6.046 2.079 1.00 18.78 203 GLY A C 1
ATOM 1578 O O . GLY A 1 203 ? 30.040 6.706 1.471 1.00 16.92 203 GLY A O 1
ATOM 1579 N N . VAL A 1 204 ? 28.612 4.952 1.574 1.00 17.01 204 VAL A N 1
ATOM 1580 C CA . VAL A 1 204 ? 28.894 4.448 0.224 1.00 16.74 204 VAL A CA 1
ATOM 1581 C C . VAL A 1 204 ? 27.732 4.861 -0.674 1.00 16.43 204 VAL A C 1
ATOM 1582 O O . VAL A 1 204 ? 26.569 4.638 -0.321 1.00 15.18 204 VAL A O 1
ATOM 1586 N N . ILE A 1 205 ? 28.048 5.367 -1.867 1.00 16.11 205 ILE A N 1
ATOM 1587 C CA . ILE A 1 205 ? 27.032 5.839 -2.813 1.00 15.85 205 ILE A CA 1
ATOM 1588 C C . ILE A 1 205 ? 26.544 4.825 -3.859 1.00 16.49 205 ILE A C 1
ATOM 1589 O O . ILE A 1 205 ? 25.363 4.475 -3.889 1.00 17.11 205 ILE A O 1
ATOM 1594 N N . LEU A 1 206 ? 27.434 4.377 -4.736 1.00 15.85 206 LEU A N 1
ATOM 1595 C CA . LEU A 1 206 ? 27.035 3.424 -5.756 1.00 17.79 206 LEU A CA 1
ATOM 1596 C C . LEU A 1 206 ? 26.622 2.081 -5.148 1.00 19.46 206 LEU A C 1
ATOM 1597 O O . LEU A 1 206 ? 27.338 1.494 -4.326 1.00 19.68 206 LEU A O 1
ATOM 1602 N N . GLY A 1 207 ? 25.432 1.626 -5.522 1.00 18.28 207 GLY A N 1
ATOM 1603 C CA . GLY A 1 207 ? 24.929 0.379 -4.989 1.00 17.37 207 GLY A CA 1
ATOM 1604 C C . GLY A 1 207 ? 24.150 0.588 -3.705 1.00 15.46 207 GLY A C 1
ATOM 1605 O O . GLY A 1 207 ? 23.608 -0.361 -3.157 1.00 13.81 207 GLY A O 1
ATOM 1606 N N . SER A 1 208 ? 24.053 1.834 -3.251 1.00 14.39 208 SER A N 1
ATOM 1607 C CA . SER A 1 208 ? 23.337 2.126 -2.006 1.00 15.16 208 SER A CA 1
ATOM 1608 C C . SER A 1 208 ? 21.821 2.179 -2.161 1.00 13.57 208 SER A C 1
ATOM 1609 O O . SER A 1 208 ? 21.296 2.297 -3.266 1.00 14.33 208 SER A O 1
ATOM 1612 N N . SER A 1 209 ? 21.127 2.086 -1.035 1.00 13.59 209 SER A N 1
ATOM 1613 C CA . SER A 1 209 ? 19.682 2.179 -1.026 1.00 13.53 209 SER A CA 1
ATOM 1614 C C . SER A 1 209 ? 19.313 3.632 -1.331 1.00 14.48 209 SER A C 1
ATOM 1615 O O . SER A 1 209 ? 18.359 3.888 -2.063 1.00 14.53 209 SER A O 1
ATOM 1618 N N . GLU A 1 210 ? 20.101 4.579 -0.811 1.00 15.17 210 GLU A N 1
ATOM 1619 C CA . GLU A 1 210 ? 19.839 6.007 -1.044 1.00 17.15 210 GLU A CA 1
ATOM 1620 C C . GLU A 1 210 ? 19.851 6.395 -2.538 1.00 18.18 210 GLU A C 1
ATOM 1621 O O . GLU A 1 210 ? 19.114 7.288 -2.951 1.00 18.39 210 GLU A O 1
ATOM 1627 N N . LEU A 1 211 ? 20.699 5.743 -3.335 1.00 18.45 211 LEU A N 1
ATOM 1628 C CA . LEU A 1 211 ? 20.765 6.006 -4.775 1.00 17.47 211 LEU A CA 1
ATOM 1629 C C . LEU A 1 211 ? 19.571 5.277 -5.398 1.00 17.16 211 LEU A C 1
ATOM 1630 O O . LEU A 1 211 ? 18.864 5.819 -6.258 1.00 14.84 211 LEU A O 1
ATOM 1635 N N . GLY A 1 212 ? 19.381 4.031 -4.956 1.00 15.68 212 GLY A N 1
ATOM 1636 C CA . GLY A 1 212 ? 18.285 3.196 -5.417 1.00 16.20 212 GLY A CA 1
ATOM 1637 C C . GLY A 1 212 ? 18.376 2.763 -6.866 1.00 16.38 212 GLY A C 1
ATOM 1638 O O . GLY A 1 212 ? 17.357 2.576 -7.519 1.00 18.02 212 GLY A O 1
ATOM 1639 N N . LEU A 1 213 ? 19.590 2.619 -7.378 1.00 15.80 213 LEU A N 1
ATOM 1640 C CA . LEU A 1 213 ? 19.760 2.218 -8.765 1.00 16.77 213 LEU A CA 1
ATOM 1641 C C . LEU A 1 213 ? 20.318 0.802 -8.883 1.00 17.36 213 LEU A C 1
ATOM 1642 O O . LEU A 1 213 ? 20.938 0.289 -7.952 1.00 19.57 213 LEU A O 1
ATOM 1647 N N . THR A 1 214 ? 20.028 0.141 -9.997 1.00 17.98 214 THR A N 1
ATOM 1648 C CA . THR A 1 214 ? 20.564 -1.205 -10.237 1.00 20.35 214 THR A CA 1
ATOM 1649 C C . THR A 1 214 ? 21.924 -0.983 -10.908 1.00 21.17 214 THR A C 1
ATOM 1650 O O . THR A 1 214 ? 22.238 0.138 -11.308 1.00 21.83 214 THR A O 1
ATOM 1654 N N . GLU A 1 215 ? 22.744 -2.022 -11.006 1.00 23.87 215 GLU A N 1
ATOM 1655 C CA . GLU A 1 215 ? 24.039 -1.870 -11.665 1.00 25.58 215 GLU A CA 1
ATOM 1656 C C . GLU A 1 215 ? 23.837 -1.413 -13.097 1.00 25.98 215 GLU A C 1
ATOM 1657 O O . GLU A 1 215 ? 24.476 -0.470 -13.539 1.00 26.95 215 GLU A O 1
ATOM 1663 N N . GLU A 1 216 ? 22.931 -2.077 -13.810 1.00 27.14 216 GLU A N 1
ATOM 1664 C CA . GLU A 1 216 ? 22.655 -1.724 -15.197 1.00 30.10 216 GLU A CA 1
ATOM 1665 C C . GLU A 1 216 ? 22.258 -0.255 -15.328 1.00 28.72 216 GLU A C 1
ATOM 1666 O O . GLU A 1 216 ? 22.735 0.447 -16.218 1.00 27.89 216 GLU A O 1
ATOM 1672 N N . GLU A 1 217 ? 21.404 0.217 -14.426 1.00 28.61 217 GLU A N 1
ATOM 1673 C CA . GLU A 1 217 ? 20.983 1.608 -14.476 1.00 29.73 217 GLU A CA 1
ATOM 1674 C C . GLU A 1 217 ? 22.163 2.556 -14.303 1.00 29.39 217 GLU A C 1
ATOM 1675 O O . GLU A 1 217 ? 22.199 3.610 -14.920 1.00 28.61 217 GLU A O 1
ATOM 1681 N N . VAL A 1 218 ? 23.139 2.160 -13.491 1.00 31.04 218 VAL A N 1
ATOM 1682 C CA . VAL A 1 218 ? 24.323 2.980 -13.257 1.00 33.33 218 VAL A CA 1
ATOM 1683 C C . VAL A 1 218 ? 25.233 2.970 -14.484 1.00 35.45 218 VAL A C 1
ATOM 1684 O O . VAL A 1 218 ? 25.712 4.014 -14.912 1.00 35.46 218 VAL A O 1
ATOM 1688 N N . GLU A 1 219 ? 25.444 1.786 -15.052 1.00 38.87 219 GLU A N 1
ATOM 1689 C CA . GLU A 1 219 ? 26.294 1.610 -16.233 1.00 41.50 219 GLU A CA 1
ATOM 1690 C C . GLU A 1 219 ? 25.724 2.253 -17.500 1.00 39.98 219 GLU A C 1
ATOM 1691 O O . GLU A 1 219 ? 26.477 2.644 -18.392 1.00 39.74 219 GLU A O 1
ATOM 1697 N N . ASN A 1 220 ? 24.400 2.364 -17.571 1.00 39.18 220 ASN A N 1
ATOM 1698 C CA . ASN A 1 220 ? 23.730 2.927 -18.743 1.00 37.87 220 ASN A CA 1
ATOM 1699 C C . ASN A 1 220 ? 23.182 4.341 -18.600 1.00 36.72 220 ASN A C 1
ATOM 1700 O O . ASN A 1 220 ? 22.665 4.906 -19.569 1.00 36.88 220 ASN A O 1
ATOM 1705 N N . MET A 1 221 ? 23.268 4.913 -17.405 1.00 33.89 221 MET A N 1
ATOM 1706 C CA . MET A 1 221 ? 22.757 6.261 -17.196 1.00 31.97 221 MET A CA 1
ATOM 1707 C C . MET A 1 221 ? 23.693 7.322 -17.766 1.00 30.94 221 MET A C 1
ATOM 1708 O O . MET A 1 221 ? 24.912 7.138 -17.833 1.00 27.32 221 MET A O 1
ATOM 1713 N N . ASP A 1 222 ? 23.086 8.411 -18.221 1.00 31.13 222 ASP A N 1
ATOM 1714 C CA . ASP A 1 222 ? 23.801 9.554 -18.766 1.00 32.78 222 ASP A CA 1
ATOM 1715 C C . ASP A 1 222 ? 24.685 10.092 -17.647 1.00 31.14 222 ASP A C 1
ATOM 1716 O O . ASP A 1 222 ? 24.198 10.351 -16.553 1.00 31.01 222 ASP A O 1
ATOM 1721 N N . SER A 1 223 ? 25.979 10.232 -17.926 1.00 30.45 223 SER A N 1
ATOM 1722 C CA . SER A 1 223 ? 26.954 10.710 -16.949 1.00 30.53 223 SER A CA 1
ATOM 1723 C C . SER A 1 223 ? 26.521 11.887 -16.090 1.00 30.37 223 SER A C 1
ATOM 1724 O O . SER A 1 223 ? 26.701 11.865 -14.876 1.00 31.24 223 SER A O 1
ATOM 1727 N N . VAL A 1 224 ? 25.970 12.918 -16.719 1.00 29.80 224 VAL A N 1
ATOM 1728 C CA . VAL A 1 224 ? 25.525 14.095 -15.999 1.00 29.09 224 VAL A CA 1
ATOM 1729 C C . VAL A 1 224 ? 24.385 13.765 -15.041 1.00 28.52 224 VAL A C 1
ATOM 1730 O O . VAL A 1 224 ? 24.414 14.169 -13.882 1.00 29.80 224 VAL A O 1
ATOM 1734 N N . GLU A 1 225 ? 23.400 13.008 -15.512 1.00 28.54 225 GLU A N 1
ATOM 1735 C CA . GLU A 1 225 ? 22.265 12.625 -14.675 1.00 27.97 225 GLU A CA 1
ATOM 1736 C C . GLU A 1 225 ? 22.768 11.824 -13.464 1.00 28.54 225 GLU A C 1
ATOM 1737 O O . GLU A 1 225 ? 22.297 12.018 -12.339 1.00 26.81 225 GLU A O 1
ATOM 1743 N N . LEU A 1 226 ? 23.760 10.964 -13.699 1.00 28.43 226 LEU A N 1
ATOM 1744 C CA . LEU A 1 226 ? 24.340 10.131 -12.652 1.00 28.83 226 LEU A CA 1
ATOM 1745 C C . LEU A 1 226 ? 25.020 10.967 -11.566 1.00 29.81 226 LEU A C 1
ATOM 1746 O O . LEU A 1 226 ? 24.727 10.808 -10.376 1.00 29.25 226 LEU A O 1
ATOM 1751 N N . ARG A 1 227 ? 25.911 11.865 -11.982 1.00 30.26 227 ARG A N 1
ATOM 1752 C CA . ARG A 1 227 ? 26.636 12.737 -11.059 1.00 29.80 227 ARG A CA 1
ATOM 1753 C C . ARG A 1 227 ? 25.711 13.607 -10.214 1.00 27.74 227 ARG A C 1
ATOM 1754 O O . ARG A 1 227 ? 26.022 13.904 -9.057 1.00 26.82 227 ARG A O 1
ATOM 1762 N N . GLU A 1 228 ? 24.592 14.034 -10.795 1.00 25.82 228 GLU A N 1
ATOM 1763 C CA . GLU A 1 228 ? 23.619 14.828 -10.054 1.00 24.65 228 GLU A CA 1
ATOM 1764 C C . GLU A 1 228 ? 23.069 13.954 -8.932 1.00 23.31 228 GLU A C 1
ATOM 1765 O O . GLU A 1 228 ? 23.024 14.369 -7.773 1.00 23.72 228 GLU A O 1
ATOM 1771 N N . LYS A 1 229 ? 22.718 12.717 -9.275 1.00 20.85 229 LYS A N 1
ATOM 1772 C CA . LYS A 1 229 ? 22.178 11.773 -8.306 1.00 19.97 229 LYS A CA 1
ATOM 1773 C C . LYS A 1 229 ? 23.206 11.364 -7.258 1.00 18.10 229 LYS A C 1
ATOM 1774 O O . LYS A 1 229 ? 22.858 11.168 -6.092 1.00 16.36 229 LYS A O 1
ATOM 1780 N N . ILE A 1 230 ? 24.471 11.286 -7.669 1.00 16.00 230 ILE A N 1
ATOM 1781 C CA . ILE A 1 230 ? 25.567 10.940 -6.762 1.00 14.18 230 ILE A CA 1
ATOM 1782 C C . ILE A 1 230 ? 25.754 12.033 -5.706 1.00 14.12 230 ILE A C 1
ATOM 1783 O O . ILE A 1 230 ? 25.889 11.737 -4.514 1.00 13.51 230 ILE A O 1
ATOM 1788 N N . GLU A 1 231 ? 25.739 13.296 -6.135 1.00 14.19 231 GLU A N 1
ATOM 1789 C CA . GLU A 1 231 ? 25.899 14.401 -5.193 1.00 12.75 231 GLU A CA 1
ATOM 1790 C C . GLU A 1 231 ? 24.711 14.546 -4.258 1.00 10.86 231 GLU A C 1
ATOM 1791 O O . GLU A 1 231 ? 24.877 14.909 -3.108 1.00 10.64 231 GLU A O 1
ATOM 1797 N N . VAL A 1 232 ? 23.519 14.227 -4.744 1.00 13.26 232 VAL A N 1
ATOM 1798 C CA . VAL A 1 232 ? 22.318 14.279 -3.911 1.00 15.68 232 VAL A CA 1
ATOM 1799 C C . VAL A 1 232 ? 22.535 13.299 -2.760 1.00 15.67 232 VAL A C 1
ATOM 1800 O O . VAL A 1 232 ? 22.327 13.644 -1.592 1.00 16.71 232 VAL A O 1
ATOM 1804 N N . VAL A 1 233 ? 23.036 12.109 -3.093 1.00 15.16 233 VAL A N 1
ATOM 1805 C CA . VAL A 1 233 ? 23.309 11.079 -2.089 1.00 15.96 233 VAL A CA 1
ATOM 1806 C C . VAL A 1 233 ? 24.441 11.491 -1.141 1.00 15.71 233 VAL A C 1
ATOM 1807 O O . VAL A 1 233 ? 24.312 11.358 0.068 1.00 17.38 233 VAL A O 1
ATOM 1811 N N . ARG A 1 234 ? 25.516 12.039 -1.697 1.00 15.37 234 ARG A N 1
ATOM 1812 C CA . ARG A 1 234 ? 26.660 12.483 -0.912 1.00 14.03 234 ARG A CA 1
ATOM 1813 C C . ARG A 1 234 ? 26.241 13.544 0.107 1.00 14.55 234 ARG A C 1
ATOM 1814 O O . ARG A 1 234 ? 26.650 13.499 1.274 1.00 13.50 234 ARG A O 1
ATOM 1822 N N . ASN A 1 235 ? 25.417 14.491 -0.334 1.00 15.13 235 ASN A N 1
ATOM 1823 C CA . ASN A 1 235 ? 24.944 15.549 0.545 1.00 15.24 235 ASN A CA 1
ATOM 1824 C C . ASN A 1 235 ? 24.063 14.971 1.649 1.00 14.77 235 ASN A C 1
ATOM 1825 O O . ASN A 1 235 ? 24.195 15.349 2.803 1.00 17.22 235 ASN A O 1
ATOM 1830 N N . ARG A 1 236 ? 23.186 14.039 1.294 1.00 14.84 236 ARG A N 1
ATOM 1831 C CA . ARG A 1 236 ? 22.303 13.420 2.271 1.00 15.45 236 ARG A CA 1
ATOM 1832 C C . ARG A 1 236 ? 23.113 12.724 3.369 1.00 17.05 236 ARG A C 1
ATOM 1833 O O . ARG A 1 236 ? 22.830 12.889 4.565 1.00 18.97 236 ARG A O 1
ATOM 1841 N N . PHE A 1 237 ? 24.136 11.974 2.964 1.00 16.26 237 PHE A N 1
ATOM 1842 C CA . PHE A 1 237 ? 25.002 11.286 3.915 1.00 15.37 237 PHE A CA 1
ATOM 1843 C C . PHE A 1 237 ? 25.637 12.314 4.868 1.00 15.36 237 PHE A C 1
ATOM 1844 O O . PHE A 1 237 ? 25.596 12.149 6.091 1.00 15.08 237 PHE A O 1
ATOM 1852 N N . VAL A 1 238 ? 26.201 13.376 4.288 1.00 15.06 238 VAL A N 1
ATOM 1853 C CA . VAL A 1 238 ? 26.855 14.449 5.034 1.00 16.55 238 VAL A CA 1
ATOM 1854 C C . VAL A 1 238 ? 25.918 15.136 6.015 1.00 18.19 238 VAL A C 1
ATOM 1855 O O . VAL A 1 238 ? 26.273 15.301 7.178 1.00 22.17 238 VAL A O 1
ATOM 1859 N N . GLU A 1 239 ? 24.747 15.560 5.541 1.00 19.48 239 GLU A N 1
ATOM 1860 C CA . GLU A 1 239 ? 23.744 16.213 6.390 1.00 22.20 239 GLU A CA 1
ATOM 1861 C C . GLU A 1 239 ? 23.332 15.309 7.548 1.00 22.09 239 GLU A C 1
ATOM 1862 O O . GLU A 1 239 ? 22.925 15.785 8.604 1.00 23.38 239 GLU A O 1
ATOM 1868 N N . ASN A 1 240 ? 23.414 14.000 7.338 1.00 22.31 240 ASN A N 1
ATOM 1869 C CA . ASN A 1 240 ? 23.020 13.064 8.372 1.00 22.12 240 ASN A CA 1
ATOM 1870 C C . ASN A 1 240 ? 24.129 12.480 9.242 1.00 21.85 240 ASN A C 1
ATOM 1871 O O . ASN A 1 240 ? 23.933 11.465 9.914 1.00 22.41 240 ASN A O 1
ATOM 1876 N N . GLY A 1 241 ? 25.289 13.132 9.243 1.00 22.33 241 GLY A N 1
ATOM 1877 C CA . GLY A 1 241 ? 26.374 12.681 10.098 1.00 22.10 241 GLY A CA 1
ATOM 1878 C C . GLY A 1 241 ? 27.647 12.086 9.538 1.00 21.42 241 GLY A C 1
ATOM 1879 O O . GLY A 1 241 ? 28.637 12.000 10.259 1.00 21.86 241 GLY A O 1
ATOM 1880 N N . ALA A 1 242 ? 27.652 11.692 8.271 1.00 19.35 242 ALA A N 1
ATOM 1881 C CA . ALA A 1 242 ? 28.849 11.094 7.686 1.00 18.37 242 ALA A CA 1
ATOM 1882 C C . ALA A 1 242 ? 30.130 11.897 7.898 1.00 17.01 242 ALA A C 1
ATOM 1883 O O . ALA A 1 242 ? 30.133 13.110 7.747 1.00 17.64 242 ALA A O 1
ATOM 1885 N N . HIS A 1 243 ? 31.194 11.232 8.338 1.00 16.37 243 HIS A N 1
ATOM 1886 C CA . HIS A 1 243 ? 32.483 11.913 8.488 1.00 15.98 243 HIS A CA 1
ATOM 1887 C C . HIS A 1 243 ? 33.076 11.902 7.085 1.00 16.23 243 HIS A C 1
ATOM 1888 O O . HIS A 1 243 ? 33.658 12.887 6.625 1.00 18.05 243 HIS A O 1
ATOM 1895 N N . PHE A 1 244 ? 32.825 10.806 6.375 1.00 14.08 244 PHE A N 1
ATOM 1896 C CA . PHE A 1 244 ? 33.343 10.633 5.035 1.00 15.44 244 PHE A CA 1
ATOM 1897 C C . PHE A 1 244 ? 32.329 10.040 4.069 1.00 16.77 244 PHE A C 1
ATOM 1898 O O . PHE A 1 244 ? 31.341 9.420 4.479 1.00 16.57 244 PHE A O 1
ATOM 1906 N N . THR A 1 245 ? 32.556 10.287 2.781 1.00 17.13 245 THR A N 1
ATOM 1907 C CA . THR A 1 245 ? 31.693 9.763 1.721 1.00 16.58 245 THR A CA 1
ATOM 1908 C C . THR A 1 245 ? 32.559 9.171 0.613 1.00 16.28 245 THR A C 1
ATOM 1909 O O . THR A 1 245 ? 33.528 9.794 0.155 1.00 16.34 245 THR A O 1
ATOM 1913 N N . ILE A 1 246 ? 32.232 7.944 0.228 1.00 14.26 246 ILE A N 1
ATOM 1914 C CA . ILE A 1 246 ? 32.963 7.234 -0.812 1.00 14.77 246 ILE A CA 1
ATOM 1915 C C . ILE A 1 246 ? 31.980 6.781 -1.885 1.00 15.16 246 ILE A C 1
ATOM 1916 O O . ILE A 1 246 ? 30.832 6.453 -1.586 1.00 14.78 246 ILE A O 1
ATOM 1921 N N . GLU A 1 247 ? 32.427 6.762 -3.134 1.00 14.42 247 GLU A N 1
ATOM 1922 C CA . GLU A 1 247 ? 31.550 6.349 -4.215 1.00 15.14 247 GLU A CA 1
ATOM 1923 C C . GLU A 1 247 ? 31.394 4.839 -4.282 1.00 15.22 247 GLU A C 1
ATOM 1924 O O . GLU A 1 247 ? 30.331 4.332 -4.638 1.00 14.57 247 GLU A O 1
ATOM 1930 N N . THR A 1 248 ? 32.458 4.130 -3.923 1.00 15.05 248 THR A N 1
ATOM 1931 C CA . THR A 1 248 ? 32.457 2.670 -3.884 1.00 17.12 248 THR A CA 1
ATOM 1932 C C . THR A 1 248 ? 33.344 2.290 -2.706 1.00 16.58 248 THR A C 1
ATOM 1933 O O . THR A 1 248 ? 34.047 3.136 -2.155 1.00 16.30 248 THR A O 1
ATOM 1937 N N . MET A 1 249 ? 33.335 1.009 -2.357 1.00 16.28 249 MET A N 1
ATOM 1938 C CA . MET A 1 249 ? 34.136 0.496 -1.259 1.00 15.23 249 MET A CA 1
ATOM 1939 C C . MET A 1 249 ? 35.641 0.596 -1.523 1.00 16.94 249 MET A C 1
ATOM 1940 O O . MET A 1 249 ? 36.432 0.524 -0.589 1.00 17.62 249 MET A O 1
ATOM 1945 N N . GLN A 1 250 ? 36.032 0.765 -2.785 1.00 17.59 250 GLN A N 1
ATOM 1946 C CA . GLN A 1 250 ? 37.445 0.862 -3.154 1.00 21.05 250 GLN A CA 1
ATOM 1947 C C . GLN A 1 250 ? 38.168 2.062 -2.548 1.00 21.04 250 GLN A C 1
ATOM 1948 O O . GLN A 1 250 ? 39.389 2.146 -2.620 1.00 21.92 250 GLN A O 1
ATOM 1954 N N . GLU A 1 251 ? 37.414 2.990 -1.968 1.00 19.92 251 GLU A N 1
ATOM 1955 C CA . GLU A 1 251 ? 37.992 4.184 -1.355 1.00 19.43 251 GLU A CA 1
ATOM 1956 C C . GLU A 1 251 ? 38.100 4.079 0.167 1.00 18.46 251 GLU A C 1
ATOM 1957 O O . GLU A 1 251 ? 38.651 4.974 0.814 1.00 17.83 251 GLU A O 1
ATOM 1963 N N . LEU A 1 252 ? 37.582 2.984 0.723 1.00 17.06 252 LEU A N 1
ATOM 1964 C CA . LEU A 1 252 ? 37.601 2.743 2.166 1.00 18.35 252 LEU A CA 1
ATOM 1965 C C . LEU A 1 252 ? 39.001 2.863 2.760 1.00 18.97 252 LEU A C 1
ATOM 1966 O O . LEU A 1 252 ? 39.193 3.504 3.795 1.00 18.83 252 LEU A O 1
ATOM 1971 N N . GLU A 1 253 ? 39.968 2.234 2.093 1.00 21.86 253 GLU A N 1
ATOM 1972 C CA . GLU A 1 253 ? 41.370 2.250 2.513 1.00 23.08 253 GLU A CA 1
ATOM 1973 C C . GLU A 1 253 ? 41.878 3.683 2.662 1.00 20.91 253 GLU A C 1
ATOM 1974 O O . GLU A 1 253 ? 42.589 4.000 3.613 1.00 20.41 253 GLU A O 1
ATOM 1980 N N . SER A 1 254 ? 41.514 4.537 1.706 1.00 20.43 254 SER A N 1
ATOM 1981 C CA . SER A 1 254 ? 41.917 5.948 1.713 1.00 21.64 254 SER A CA 1
ATOM 1982 C C . SER A 1 254 ? 41.357 6.733 2.900 1.00 19.24 254 SER A C 1
ATOM 1983 O O . SER A 1 254 ? 42.030 7.604 3.442 1.00 20.63 254 SER A O 1
ATOM 1986 N N . VAL A 1 255 ? 40.118 6.434 3.279 1.00 18.55 255 VAL A N 1
ATOM 1987 C CA . VAL A 1 255 ? 39.476 7.081 4.415 1.00 17.94 255 VAL A CA 1
ATOM 1988 C C . VAL A 1 255 ? 40.205 6.655 5.692 1.00 19.87 255 VAL A C 1
ATOM 1989 O O . VAL A 1 255 ? 40.409 7.465 6.598 1.00 19.57 255 VAL A O 1
ATOM 1993 N N . MET A 1 256 ? 40.627 5.391 5.739 1.00 21.82 256 MET A N 1
ATOM 1994 C CA . MET A 1 256 ? 41.352 4.859 6.892 1.00 23.22 256 MET A CA 1
ATOM 1995 C C . MET A 1 256 ? 42.700 5.546 7.085 1.00 24.48 256 MET A C 1
ATOM 1996 O O . MET A 1 256 ? 43.047 5.934 8.196 1.00 25.15 256 MET A O 1
ATOM 2001 N N . GLU A 1 257 ? 43.463 5.671 6.003 1.00 26.00 257 GLU A N 1
ATOM 2002 C CA . GLU A 1 257 ? 44.764 6.326 6.044 1.00 28.74 257 GLU A CA 1
ATOM 2003 C C . GLU A 1 257 ? 44.563 7.774 6.462 1.00 28.37 257 GLU A C 1
ATOM 2004 O O . GLU A 1 257 ? 45.281 8.277 7.322 1.00 27.70 257 GLU A O 1
ATOM 2010 N N . HIS A 1 258 ? 43.534 8.419 5.912 1.00 27.83 258 HIS A N 1
ATOM 2011 C CA . HIS A 1 258 ? 43.247 9.798 6.276 1.00 27.17 258 HIS A CA 1
ATOM 2012 C C . HIS A 1 258 ? 42.990 9.911 7.780 1.00 28.34 258 HIS A C 1
ATOM 2013 O O . HIS A 1 258 ? 43.605 10.739 8.448 1.00 29.21 258 HIS A O 1
ATOM 2020 N N . ILE A 1 259 ? 42.100 9.072 8.310 1.00 27.83 259 ILE A N 1
ATOM 2021 C CA . ILE A 1 259 ? 41.774 9.101 9.739 1.00 30.18 259 ILE A CA 1
ATOM 2022 C C . ILE A 1 259 ? 43.006 8.904 10.629 1.00 32.87 259 ILE A C 1
ATOM 2023 O O . ILE A 1 259 ? 43.150 9.570 11.662 1.00 33.15 259 ILE A O 1
ATOM 2028 N N . GLU A 1 260 ? 43.910 8.027 10.202 1.00 35.08 260 GLU A N 1
ATOM 2029 C CA . GLU A 1 260 ? 45.129 7.738 10.956 1.00 39.38 260 GLU A CA 1
ATOM 2030 C C . GLU A 1 260 ? 46.210 8.823 10.770 1.00 42.43 260 GLU A C 1
ATOM 2031 O O . GLU A 1 260 ? 47.407 8.539 10.767 1.00 44.11 260 GLU A O 1
ATOM 2037 N N . LYS A 1 261 ? 45.764 10.070 10.628 1.00 46.21 261 LYS A N 1
ATOM 2038 C CA . LYS A 1 261 ? 46.645 11.228 10.448 1.00 49.02 261 LYS A CA 1
ATOM 2039 C C . LYS A 1 261 ? 46.029 12.457 11.129 1.00 50.32 261 LYS A C 1
ATOM 2040 O O . LYS A 1 261 ? 44.783 12.520 11.252 1.00 51.17 261 LYS A O 1
ATOM 2046 N N . LYS B 1 5 ? 25.573 17.528 27.321 1.00 43.50 5 LYS B N 1
ATOM 2047 C CA . LYS B 1 5 ? 24.651 17.107 28.416 1.00 43.97 5 LYS B CA 1
ATOM 2048 C C . LYS B 1 5 ? 24.929 15.700 28.944 1.00 42.91 5 LYS B C 1
ATOM 2049 O O . LYS B 1 5 ? 25.036 14.744 28.180 1.00 42.40 5 LYS B O 1
ATOM 2055 N N . ILE B 1 6 ? 25.046 15.590 30.264 1.00 41.72 6 ILE B N 1
ATOM 2056 C CA . ILE B 1 6 ? 25.293 14.316 30.929 1.00 40.38 6 ILE B CA 1
ATOM 2057 C C . ILE B 1 6 ? 23.936 13.678 31.225 1.00 41.24 6 ILE B C 1
ATOM 2058 O O . ILE B 1 6 ? 23.109 14.250 31.943 1.00 41.89 6 ILE B O 1
ATOM 2063 N N . GLU B 1 7 ? 23.702 12.497 30.663 1.00 41.02 7 GLU B N 1
ATOM 2064 C CA . GLU B 1 7 ? 22.428 11.808 30.847 1.00 41.35 7 GLU B CA 1
ATOM 2065 C C . GLU B 1 7 ? 22.414 10.748 31.929 1.00 40.02 7 GLU B C 1
ATOM 2066 O O . GLU B 1 7 ? 21.396 10.553 32.584 1.00 40.78 7 GLU B O 1
ATOM 2072 N N . ALA B 1 8 ? 23.536 10.063 32.113 1.00 39.38 8 ALA B N 1
ATOM 2073 C CA . ALA B 1 8 ? 23.624 9.012 33.122 1.00 38.51 8 ALA B CA 1
ATOM 2074 C C . ALA B 1 8 ? 24.979 8.992 33.807 1.00 38.11 8 ALA B C 1
ATOM 2075 O O . ALA B 1 8 ? 25.959 9.548 33.302 1.00 39.53 8 ALA B O 1
ATOM 2077 N N . VAL B 1 9 ? 25.023 8.367 34.978 1.00 37.15 9 VAL B N 1
ATOM 2078 C CA . VAL B 1 9 ? 26.256 8.264 35.741 1.00 34.77 9 VAL B CA 1
ATOM 2079 C C . VAL B 1 9 ? 26.467 6.821 36.169 1.00 33.89 9 VAL B C 1
ATOM 2080 O O . VAL B 1 9 ? 25.570 6.189 36.729 1.00 33.56 9 VAL B O 1
ATOM 2084 N N . ILE B 1 10 ? 27.637 6.287 35.833 1.00 32.97 10 ILE B N 1
ATOM 2085 C CA . ILE B 1 10 ? 27.980 4.918 36.184 1.00 31.11 10 ILE B CA 1
ATOM 2086 C C . ILE B 1 10 ? 28.952 4.933 37.368 1.00 32.70 10 ILE B C 1
ATOM 2087 O O . ILE B 1 10 ? 30.034 5.542 37.316 1.00 29.00 10 ILE B O 1
ATOM 2092 N N . PHE B 1 11 ? 28.539 4.272 38.444 1.00 32.41 11 PHE B N 1
ATOM 2093 C CA . PHE B 1 11 ? 29.338 4.192 39.656 1.00 32.85 11 PHE B CA 1
ATOM 2094 C C . PHE B 1 11 ? 29.928 2.812 39.846 1.00 32.85 11 PHE B C 1
ATOM 2095 O O . PHE B 1 11 ? 29.290 1.803 39.534 1.00 31.46 11 PHE B O 1
ATOM 2103 N N . ALA B 1 12 ? 31.149 2.775 40.370 1.00 32.30 12 ALA B N 1
ATOM 2104 C CA . ALA B 1 12 ? 31.778 1.504 40.709 1.00 32.02 12 ALA B CA 1
ATOM 2105 C C . ALA B 1 12 ? 31.123 1.186 42.065 1.00 30.63 12 ALA B C 1
ATOM 2106 O O . ALA B 1 12 ? 30.446 2.049 42.643 1.00 30.26 12 ALA B O 1
ATOM 2108 N N . TRP B 1 13 ? 31.301 -0.026 42.578 1.00 29.41 13 TRP B N 1
ATOM 2109 C CA . TRP B 1 13 ? 30.688 -0.360 43.861 1.00 29.46 13 TRP B CA 1
ATOM 2110 C C . TRP B 1 13 ? 31.594 -0.185 45.074 1.00 28.02 13 TRP B C 1
ATOM 2111 O O . TRP B 1 13 ? 31.691 0.916 45.630 1.00 26.46 13 TRP B O 1
ATOM 2122 N N . ALA B 1 14 ? 32.239 -1.275 45.484 1.00 27.74 14 ALA B N 1
ATOM 2123 C CA . ALA B 1 14 ? 33.151 -1.265 46.620 1.00 27.67 14 ALA B CA 1
ATOM 2124 C C . ALA B 1 14 ? 34.164 -0.139 46.449 1.00 28.35 14 ALA B C 1
ATOM 2125 O O . ALA B 1 14 ? 34.800 -0.023 45.402 1.00 30.31 14 ALA B O 1
ATOM 2127 N N . GLY B 1 15 ? 34.260 0.719 47.459 1.00 27.72 15 GLY B N 1
ATOM 2128 C CA . GLY B 1 15 ? 35.189 1.832 47.412 1.00 27.77 15 GLY B CA 1
ATOM 2129 C C . GLY B 1 15 ? 34.654 3.115 46.803 1.00 28.92 15 GLY B C 1
ATOM 2130 O O . GLY B 1 15 ? 35.322 4.146 46.862 1.00 27.38 15 GLY B O 1
ATOM 2131 N N . THR B 1 16 ? 33.474 3.065 46.191 1.00 31.69 16 THR B N 1
ATOM 2132 C CA . THR B 1 16 ? 32.896 4.265 45.588 1.00 33.43 16 THR B CA 1
ATOM 2133 C C . THR B 1 16 ? 31.497 4.539 46.135 1.00 33.97 16 THR B C 1
ATOM 2134 O O . THR B 1 16 ? 31.191 5.662 46.545 1.00 32.84 16 THR B O 1
ATOM 2138 N N . THR B 1 17 ? 30.653 3.514 46.152 1.00 34.26 17 THR B N 1
ATOM 2139 C CA . THR B 1 17 ? 29.303 3.679 46.668 1.00 35.41 17 THR B CA 1
ATOM 2140 C C . THR B 1 17 ? 29.134 2.991 48.016 1.00 37.25 17 THR B C 1
ATOM 2141 O O . THR B 1 17 ? 28.379 3.466 48.862 1.00 37.79 17 THR B O 1
ATOM 2145 N N . VAL B 1 18 ? 29.846 1.881 48.210 1.00 38.45 18 VAL B N 1
ATOM 2146 C CA . VAL B 1 18 ? 29.789 1.123 49.458 1.00 38.75 18 VAL B CA 1
ATOM 2147 C C . VAL B 1 18 ? 31.165 0.600 49.881 1.00 39.15 18 VAL B C 1
ATOM 2148 O O . VAL B 1 18 ? 32.093 0.555 49.071 1.00 38.00 18 VAL B O 1
ATOM 2152 N N . ASP B 1 19 ? 31.273 0.205 51.154 1.00 39.79 19 ASP B N 1
ATOM 2153 C CA . ASP B 1 19 ? 32.505 -0.338 51.740 1.00 38.83 19 ASP B CA 1
ATOM 2154 C C . ASP B 1 19 ? 33.630 0.686 51.641 1.00 38.75 19 ASP B C 1
ATOM 2155 O O . ASP B 1 19 ? 34.440 0.653 50.712 1.00 37.60 19 ASP B O 1
ATOM 2160 N N . TYR B 1 20 ? 33.655 1.601 52.608 1.00 37.53 20 TYR B N 1
ATOM 2161 C CA . TYR B 1 20 ? 34.645 2.671 52.670 1.00 37.94 20 TYR B CA 1
ATOM 2162 C C . TYR B 1 20 ? 36.066 2.111 52.789 1.00 38.48 20 TYR B C 1
ATOM 2163 O O . TYR B 1 20 ? 36.361 1.326 53.693 1.00 38.91 20 TYR B O 1
ATOM 2172 N N . GLY B 1 21 ? 36.932 2.512 51.860 1.00 37.55 21 GLY B N 1
ATOM 2173 C CA . GLY B 1 21 ? 38.308 2.047 51.864 1.00 36.44 21 GLY B CA 1
ATOM 2174 C C . GLY B 1 21 ? 38.503 0.734 51.125 1.00 36.07 21 GLY B C 1
ATOM 2175 O O . GLY B 1 21 ? 39.639 0.344 50.854 1.00 36.01 21 GLY B O 1
ATOM 2176 N N . CYS B 1 22 ? 37.399 0.055 50.810 1.00 34.70 22 CYS B N 1
ATOM 2177 C CA . CYS B 1 22 ? 37.424 -1.222 50.100 1.00 33.77 22 CYS B CA 1
ATOM 2178 C C . CYS B 1 22 ? 38.267 -2.242 50.860 1.00 34.59 22 CYS B C 1
ATOM 2179 O O . CYS B 1 22 ? 39.326 -2.666 50.393 1.00 35.22 22 CYS B O 1
ATOM 2182 N N . PHE B 1 23 ? 37.789 -2.633 52.037 1.00 35.02 23 PHE B N 1
ATOM 2183 C CA . PHE B 1 23 ? 38.500 -3.601 52.872 1.00 34.84 23 PHE B CA 1
ATOM 2184 C C . PHE B 1 23 ? 38.051 -5.050 52.729 1.00 34.42 23 PHE B C 1
ATOM 2185 O O . PHE B 1 23 ? 38.817 -5.967 53.027 1.00 34.91 23 PHE B O 1
ATOM 21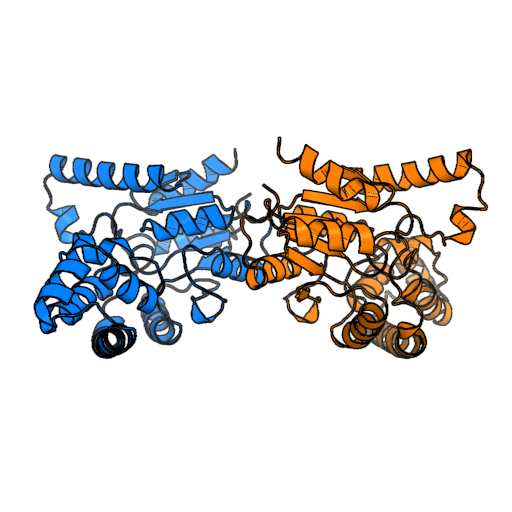93 N N . ALA B 1 24 ? 36.831 -5.251 52.240 1.00 33.91 24 ALA B N 1
ATOM 2194 C CA . ALA B 1 24 ? 36.261 -6.592 52.069 1.00 34.34 24 ALA B CA 1
ATOM 2195 C C . ALA B 1 24 ? 37.198 -7.704 51.567 1.00 33.08 24 ALA B C 1
ATOM 2196 O O . ALA B 1 24 ? 37.211 -8.794 52.132 1.00 33.58 24 ALA B O 1
ATOM 2198 N N . PRO B 1 25 ? 37.961 -7.461 50.484 1.00 33.39 25 PRO B N 1
ATOM 2199 C CA . PRO B 1 25 ? 38.857 -8.515 49.994 1.00 34.05 25 PRO B CA 1
ATOM 2200 C C . PRO B 1 25 ? 40.323 -8.367 50.427 1.00 34.77 25 PRO B C 1
ATOM 2201 O O . PRO B 1 25 ? 41.077 -9.342 50.415 1.00 33.65 25 PRO B O 1
ATOM 2205 N N . LEU B 1 26 ? 40.716 -7.148 50.787 1.00 36.34 26 LEU B N 1
ATOM 2206 C CA . LEU B 1 26 ? 42.090 -6.841 51.184 1.00 38.85 26 LEU B CA 1
ATOM 2207 C C . LEU B 1 26 ? 42.811 -7.960 51.925 1.00 40.61 26 LEU B C 1
ATOM 2208 O O . LEU B 1 26 ? 43.760 -8.557 51.399 1.00 41.71 26 LEU B O 1
ATOM 2213 N N . GLU B 1 27 ? 42.335 -8.254 53.132 1.00 40.54 27 GLU B N 1
ATOM 2214 C CA . GLU B 1 27 ? 42.935 -9.281 53.968 1.00 39.92 27 GLU B CA 1
ATOM 2215 C C . GLU B 1 27 ? 42.853 -10.677 53.374 1.00 37.71 27 GLU B C 1
ATOM 2216 O O . GLU B 1 27 ? 43.678 -11.533 53.700 1.00 39.76 27 GLU B O 1
ATOM 2222 N N . VAL B 1 28 ? 41.891 -10.899 52.483 1.00 34.77 28 VAL B N 1
ATOM 2223 C CA . VAL B 1 28 ? 41.735 -12.208 51.845 1.00 32.94 28 VAL B CA 1
ATOM 2224 C C . VAL B 1 28 ? 42.871 -12.468 50.852 1.00 32.62 28 VAL B C 1
ATOM 2225 O O . VAL B 1 28 ? 43.477 -13.545 50.872 1.00 32.89 28 VAL B O 1
ATOM 2229 N N . PHE B 1 29 ? 43.159 -11.485 49.994 1.00 31.31 29 PHE B N 1
ATOM 2230 C CA . PHE B 1 29 ? 44.244 -11.611 49.008 1.00 31.02 29 PHE B CA 1
ATOM 2231 C C . PHE B 1 29 ? 45.554 -11.897 49.731 1.00 31.22 29 PHE B C 1
ATOM 2232 O O . PHE B 1 29 ? 46.337 -12.746 49.308 1.00 29.58 29 PHE B O 1
ATOM 2240 N N . MET B 1 30 ? 45.757 -11.197 50.846 1.00 34.80 30 MET B N 1
ATOM 2241 C CA . MET B 1 30 ? 46.955 -11.344 51.666 1.00 36.84 30 MET B CA 1
ATOM 2242 C C . MET B 1 30 ? 46.991 -12.723 52.314 1.00 39.04 30 MET B C 1
ATOM 2243 O O . MET B 1 30 ? 48.036 -13.374 52.350 1.00 40.32 30 MET B O 1
ATOM 2248 N N . GLU B 1 31 ? 45.832 -13.176 52.785 1.00 40.61 31 GLU B N 1
ATOM 2249 C CA . GLU B 1 31 ? 45.707 -14.475 53.430 1.00 42.89 31 GLU B CA 1
ATOM 2250 C C . GLU B 1 31 ? 46.104 -15.624 52.504 1.00 41.75 31 GLU B C 1
ATOM 2251 O O . GLU B 1 31 ? 46.957 -16.439 52.859 1.00 41.50 31 GLU B O 1
ATOM 2257 N N . ILE B 1 32 ? 45.516 -15.658 51.309 1.00 40.79 32 ILE B N 1
ATOM 2258 C CA . ILE B 1 32 ? 45.789 -16.722 50.338 1.00 39.97 32 ILE B CA 1
ATOM 2259 C C . ILE B 1 32 ? 47.230 -16.797 49.816 1.00 39.63 32 ILE B C 1
ATOM 2260 O O . ILE B 1 32 ? 47.648 -17.821 49.274 1.00 39.14 32 ILE B O 1
ATOM 2265 N N . PHE B 1 33 ? 47.986 -15.720 49.979 1.00 40.51 33 PHE B N 1
ATOM 2266 C CA . PHE B 1 33 ? 49.372 -15.703 49.530 1.00 40.86 33 PHE B CA 1
ATOM 2267 C C . PHE B 1 33 ? 50.325 -15.996 50.683 1.00 42.23 33 PHE B C 1
ATOM 2268 O O . PHE B 1 33 ? 51.364 -16.635 50.489 1.00 41.99 33 PHE B O 1
ATOM 2276 N N . HIS B 1 34 ? 49.956 -15.561 51.886 1.00 43.32 34 HIS B N 1
ATOM 2277 C CA . HIS B 1 34 ? 50.776 -15.808 53.072 1.00 45.68 34 HIS B CA 1
ATOM 2278 C C . HIS B 1 34 ? 50.797 -17.312 53.372 1.00 45.75 34 HIS B C 1
ATOM 2279 O O . HIS B 1 34 ? 51.828 -17.862 53.771 1.00 45.81 34 HIS B O 1
ATOM 2286 N N . LYS B 1 35 ? 49.656 -17.967 53.158 1.00 46.23 35 LYS B N 1
ATOM 2287 C CA . LYS B 1 35 ? 49.516 -19.405 53.378 1.00 46.14 35 LYS B CA 1
ATOM 2288 C C . LYS B 1 35 ? 50.510 -20.202 52.541 1.00 45.34 35 LYS B C 1
ATOM 2289 O O . LYS B 1 35 ? 51.027 -21.227 52.990 1.00 45.35 35 LYS B O 1
ATOM 2295 N N . ARG B 1 36 ? 50.750 -19.745 51.314 1.00 44.21 36 ARG B N 1
ATOM 2296 C CA . ARG B 1 36 ? 51.685 -20.416 50.416 1.00 43.03 36 ARG B CA 1
ATOM 2297 C C . ARG B 1 36 ? 53.121 -20.063 50.796 1.00 42.19 36 ARG B C 1
ATOM 2298 O O . ARG B 1 36 ? 54.070 -20.611 50.231 1.00 43.14 36 ARG B O 1
ATOM 2306 N N . GLY B 1 37 ? 53.273 -19.136 51.741 1.00 40.21 37 GLY B N 1
ATOM 2307 C CA . GLY B 1 37 ? 54.597 -18.723 52.173 1.00 39.58 37 GLY B CA 1
ATOM 2308 C C . GLY B 1 37 ? 55.152 -17.568 51.362 1.00 39.37 37 GLY B C 1
ATOM 2309 O O . GLY B 1 37 ? 56.366 -17.414 51.226 1.00 38.55 37 GLY B O 1
ATOM 2310 N N . VAL B 1 38 ? 54.248 -16.767 50.804 1.00 39.05 38 VAL B N 1
ATOM 2311 C CA . VAL B 1 38 ? 54.609 -15.605 50.004 1.00 38.06 38 VAL B CA 1
ATOM 2312 C C . VAL B 1 38 ? 53.828 -14.406 50.545 1.00 38.71 38 VAL B C 1
ATOM 2313 O O . VAL B 1 38 ? 52.670 -14.194 50.187 1.00 37.94 38 VAL B O 1
ATOM 2317 N N . ALA B 1 39 ? 54.458 -13.644 51.433 1.00 38.65 39 ALA B N 1
ATOM 2318 C CA . ALA B 1 39 ? 53.824 -12.474 52.026 1.00 38.19 39 ALA B CA 1
ATOM 2319 C C . ALA B 1 39 ? 53.717 -11.329 51.026 1.00 37.87 39 ALA B C 1
ATOM 2320 O O . ALA B 1 39 ? 54.674 -11.023 50.311 1.00 37.76 39 ALA B O 1
ATOM 2322 N N . ILE B 1 40 ? 52.537 -10.719 50.959 1.00 36.60 40 ILE B N 1
ATOM 2323 C CA . ILE B 1 40 ? 52.313 -9.592 50.057 1.00 35.41 40 ILE B CA 1
ATOM 2324 C C . ILE B 1 40 ? 51.870 -8.380 50.866 1.00 35.74 40 ILE B C 1
ATOM 2325 O O . ILE B 1 40 ? 51.137 -8.511 51.847 1.00 37.30 40 ILE B O 1
ATOM 2330 N N . THR B 1 41 ? 52.343 -7.203 50.470 1.00 36.75 41 THR B N 1
ATOM 2331 C CA . THR B 1 41 ? 51.984 -5.966 51.157 1.00 37.37 41 THR B CA 1
ATOM 2332 C C . THR B 1 41 ? 50.548 -5.562 50.810 1.00 37.40 41 THR B C 1
ATOM 2333 O O . THR B 1 41 ? 49.942 -6.124 49.897 1.00 38.06 41 THR B O 1
ATOM 2337 N N . ALA B 1 42 ? 50.002 -4.605 51.555 1.00 37.16 42 ALA B N 1
ATOM 2338 C CA . ALA B 1 42 ? 48.643 -4.131 51.316 1.00 36.12 42 ALA B CA 1
ATOM 2339 C C . ALA B 1 42 ? 48.609 -3.353 50.009 1.00 35.64 42 ALA B C 1
ATOM 2340 O O . ALA B 1 42 ? 47.614 -3.386 49.286 1.00 35.64 42 ALA B O 1
ATOM 2342 N N . GLU B 1 43 ? 49.717 -2.685 49.698 1.00 34.45 43 GLU B N 1
ATOM 2343 C CA . GLU B 1 43 ? 49.829 -1.899 48.476 1.00 34.73 43 GLU B CA 1
ATOM 2344 C C . GLU B 1 43 ? 49.767 -2.811 47.251 1.00 32.72 43 GLU B C 1
ATOM 2345 O O . GLU B 1 43 ? 49.111 -2.495 46.258 1.00 32.46 43 GLU B O 1
ATOM 2351 N N . GLU B 1 44 ? 50.443 -3.950 47.335 1.00 30.17 44 GLU B N 1
ATOM 2352 C CA . GLU B 1 44 ? 50.450 -4.906 46.242 1.00 29.56 44 GLU B CA 1
ATOM 2353 C C . GLU B 1 44 ? 49.055 -5.491 46.063 1.00 28.88 44 GLU B C 1
ATOM 2354 O O . GLU B 1 44 ? 48.548 -5.569 44.943 1.00 30.31 44 GLU B O 1
ATOM 2360 N N . ALA B 1 45 ? 48.423 -5.864 47.173 1.00 27.35 45 ALA B N 1
ATOM 2361 C CA . ALA B 1 45 ? 47.079 -6.430 47.135 1.00 27.72 45 ALA B CA 1
ATOM 2362 C C . ALA B 1 45 ? 46.060 -5.457 46.550 1.00 26.16 45 ALA B C 1
ATOM 2363 O O . ALA B 1 45 ? 45.077 -5.876 45.944 1.00 27.46 45 ALA B O 1
ATOM 2365 N N . ARG B 1 46 ? 46.300 -4.162 46.720 1.00 25.00 46 ARG B N 1
ATOM 2366 C CA . ARG B 1 46 ? 45.383 -3.148 46.210 1.00 25.71 46 ARG B CA 1
ATOM 2367 C C . ARG B 1 46 ? 45.666 -2.632 44.805 1.00 26.64 46 ARG B C 1
ATOM 2368 O O . ARG B 1 46 ? 44.783 -2.040 44.188 1.00 28.74 46 ARG B O 1
ATOM 2376 N N . LYS B 1 47 ? 46.876 -2.848 44.292 1.00 26.40 47 LYS B N 1
ATOM 2377 C CA . LYS B 1 47 ? 47.221 -2.328 42.974 1.00 27.09 47 LYS B CA 1
ATOM 2378 C C . LYS B 1 47 ? 46.229 -2.677 41.864 1.00 26.22 47 LYS B C 1
ATOM 2379 O O . LYS B 1 47 ? 45.775 -1.790 41.140 1.00 25.09 47 LYS B O 1
ATOM 2385 N N . PRO B 1 48 ? 45.854 -3.962 41.736 1.00 24.48 48 PRO B N 1
ATOM 2386 C CA . PRO B 1 48 ? 44.906 -4.348 40.693 1.00 22.52 48 PRO B CA 1
ATOM 2387 C C . PRO B 1 48 ? 43.440 -4.344 41.137 1.00 22.20 48 PRO B C 1
ATOM 2388 O O . PRO B 1 48 ? 42.598 -4.916 40.461 1.00 21.32 48 PRO B O 1
ATOM 2392 N N . MET B 1 49 ? 43.129 -3.686 42.254 1.00 23.61 49 MET B N 1
ATOM 2393 C CA . MET B 1 49 ? 41.749 -3.639 42.763 1.00 22.86 49 MET B CA 1
ATOM 2394 C C . MET B 1 49 ? 40.753 -3.085 41.733 1.00 23.42 49 MET B C 1
ATOM 2395 O O . MET B 1 49 ? 40.919 -1.977 41.239 1.00 23.41 49 MET B O 1
ATOM 2400 N N . GLY B 1 50 ? 39.705 -3.850 41.440 1.00 22.96 50 GLY B N 1
ATOM 2401 C CA . GLY B 1 50 ? 38.723 -3.410 40.469 1.00 23.06 50 GLY B CA 1
ATOM 2402 C C . GLY B 1 50 ? 38.456 -4.497 39.452 1.00 24.53 50 GLY B C 1
ATOM 2403 O O . GLY B 1 50 ? 37.319 -4.686 39.014 1.00 23.94 50 GLY B O 1
ATOM 2404 N N . LEU B 1 51 ? 39.513 -5.214 39.074 1.00 23.57 51 LEU B N 1
ATOM 2405 C CA . LEU B 1 51 ? 39.404 -6.297 38.113 1.00 23.78 51 LEU B CA 1
ATOM 2406 C C . LEU B 1 51 ? 38.544 -7.396 38.721 1.00 25.01 51 LEU B C 1
ATOM 2407 O O . LEU B 1 51 ? 38.359 -7.444 39.936 1.00 26.75 51 LEU B O 1
ATOM 2412 N N . LEU B 1 52 ? 38.014 -8.276 37.879 1.00 24.26 52 LEU B N 1
ATOM 2413 C CA . LEU B 1 52 ? 37.227 -9.398 38.364 1.00 24.02 52 LEU B CA 1
ATOM 2414 C C . LEU B 1 52 ? 38.152 -10.120 39.350 1.00 24.85 52 LEU B C 1
ATOM 2415 O O . LEU B 1 52 ? 39.346 -10.286 39.077 1.00 23.32 52 LEU B O 1
ATOM 2420 N N . LYS B 1 53 ? 37.612 -10.478 40.513 1.00 24.90 53 LYS B N 1
ATOM 2421 C CA . LYS B 1 53 ? 38.376 -11.147 41.570 1.00 25.15 53 LYS B CA 1
ATOM 2422 C C . LYS B 1 53 ? 39.380 -12.202 41.109 1.00 24.70 53 LYS B C 1
ATOM 2423 O O . LYS B 1 53 ? 40.537 -12.182 41.535 1.00 22.99 53 LYS B O 1
ATOM 2429 N N . ILE B 1 54 ? 38.941 -13.110 40.242 1.00 24.03 54 ILE B N 1
ATOM 2430 C CA . ILE B 1 54 ? 39.821 -14.140 39.718 1.00 25.63 54 ILE B CA 1
ATOM 2431 C C . ILE B 1 54 ? 40.973 -13.487 38.938 1.00 25.68 54 ILE B C 1
ATOM 2432 O O . ILE B 1 54 ? 42.125 -13.892 39.082 1.00 25.01 54 ILE B O 1
ATOM 2437 N N . ASP B 1 55 ? 40.659 -12.453 38.157 1.00 26.20 55 ASP B N 1
ATOM 2438 C CA . ASP B 1 55 ? 41.667 -11.736 37.368 1.00 26.42 55 ASP B CA 1
ATOM 2439 C C . ASP B 1 55 ? 42.641 -11.003 38.282 1.00 25.49 55 ASP B C 1
ATOM 2440 O O . ASP B 1 55 ? 43.811 -10.822 37.944 1.00 24.80 55 ASP B O 1
ATOM 2445 N N . HIS B 1 56 ? 42.143 -10.604 39.448 1.00 23.98 56 HIS B N 1
ATOM 2446 C CA . HIS B 1 56 ? 42.932 -9.898 40.452 1.00 23.58 56 HIS B CA 1
ATOM 2447 C C . HIS B 1 56 ? 44.013 -10.819 41.024 1.00 23.56 56 HIS B C 1
ATOM 2448 O O . HIS B 1 56 ? 45.164 -10.414 41.190 1.00 23.57 56 HIS B O 1
ATOM 2455 N N . VAL B 1 57 ? 43.626 -12.054 41.330 1.00 22.73 57 VAL B N 1
ATOM 2456 C CA . VAL B 1 57 ? 44.545 -13.043 41.871 1.00 23.28 57 VAL B CA 1
ATOM 2457 C C . VAL B 1 57 ? 45.642 -13.291 40.835 1.00 25.15 57 VAL B C 1
ATOM 2458 O O . VAL B 1 57 ? 46.827 -13.278 41.165 1.00 25.72 57 VAL B O 1
ATOM 2462 N N . ARG B 1 58 ? 45.239 -13.434 39.574 1.00 26.58 58 ARG B N 1
ATOM 2463 C CA . ARG B 1 58 ? 46.176 -13.659 38.472 1.00 27.09 58 ARG B CA 1
ATOM 2464 C C . ARG B 1 58 ? 47.128 -12.463 38.299 1.00 26.75 58 ARG B C 1
ATOM 2465 O O . ARG B 1 58 ? 48.323 -12.640 38.065 1.00 25.53 58 ARG B O 1
ATOM 2473 N N . ALA B 1 59 ? 46.598 -11.250 38.447 1.00 25.69 59 ALA B N 1
ATOM 2474 C CA . ALA B 1 59 ? 47.412 -10.044 38.326 1.00 25.09 59 ALA B CA 1
ATOM 2475 C C . ALA B 1 59 ? 48.515 -10.034 39.393 1.00 23.78 59 ALA B C 1
ATOM 2476 O O . ALA B 1 59 ? 49.664 -9.669 39.109 1.00 20.83 59 ALA B O 1
ATOM 2478 N N . LEU B 1 60 ? 48.160 -10.475 40.599 1.00 23.50 60 LEU B N 1
ATOM 2479 C CA . LEU B 1 60 ? 49.098 -10.546 41.715 1.00 24.25 60 LEU B CA 1
ATOM 2480 C C . LEU B 1 60 ? 50.221 -11.533 41.413 1.00 25.05 60 LEU B C 1
ATOM 2481 O O . LEU B 1 60 ? 51.375 -11.267 41.730 1.00 26.09 60 LEU B O 1
ATOM 2486 N N . THR B 1 61 ? 49.888 -12.648 40.761 1.00 26.19 61 THR B N 1
ATOM 2487 C CA . THR B 1 61 ? 50.881 -13.664 40.419 1.00 25.88 61 THR B CA 1
ATOM 2488 C C . THR B 1 61 ? 51.759 -13.236 39.253 1.00 27.61 61 THR B C 1
ATOM 2489 O O . THR B 1 61 ? 52.749 -13.903 38.946 1.00 28.33 61 THR B O 1
ATOM 2493 N N . GLU B 1 62 ? 51.364 -12.156 38.578 1.00 28.41 62 GLU B N 1
ATOM 2494 C CA . GLU B 1 62 ? 52.113 -11.629 37.439 1.00 29.80 62 GLU B CA 1
ATOM 2495 C C . GLU B 1 62 ? 53.087 -10.516 37.839 1.00 29.03 62 GLU B C 1
ATOM 2496 O O . GLU B 1 62 ? 54.044 -10.233 37.115 1.00 29.68 62 GLU B O 1
ATOM 2502 N N . MET B 1 63 ? 52.852 -9.907 39.001 1.00 29.59 63 MET B N 1
ATOM 2503 C CA . MET B 1 63 ? 53.720 -8.846 39.514 1.00 29.21 63 MET B CA 1
ATOM 2504 C C . MET B 1 63 ? 55.118 -9.390 39.770 1.00 29.56 63 MET B C 1
ATOM 2505 O O . MET B 1 63 ? 55.285 -10.347 40.523 1.00 28.56 63 MET B O 1
ATOM 2510 N N . PRO B 1 64 ? 56.142 -8.763 39.168 1.00 29.70 64 PRO B N 1
ATOM 2511 C CA . PRO B 1 64 ? 57.553 -9.147 39.292 1.00 28.35 64 PRO B CA 1
ATOM 2512 C C . PRO B 1 64 ? 58.023 -9.560 40.690 1.00 27.52 64 PRO B C 1
ATOM 2513 O O . PRO B 1 64 ? 58.623 -10.616 40.850 1.00 26.09 64 PRO B O 1
ATOM 2517 N N . ARG B 1 65 ? 57.713 -8.750 41.699 1.00 28.62 65 ARG B N 1
ATOM 2518 C CA . ARG B 1 65 ? 58.129 -9.027 43.079 1.00 29.35 65 ARG B CA 1
ATOM 2519 C C . ARG B 1 65 ? 57.472 -10.288 43.625 1.00 29.22 65 ARG B C 1
ATOM 2520 O O . ARG B 1 65 ? 58.135 -11.141 44.213 1.00 30.03 65 ARG B O 1
ATOM 2528 N N . ILE B 1 66 ? 56.166 -10.408 43.410 1.00 28.80 66 ILE B N 1
ATOM 2529 C CA . ILE B 1 66 ? 55.411 -11.566 43.877 1.00 26.92 66 ILE B CA 1
ATOM 2530 C C . ILE B 1 66 ? 55.788 -12.822 43.076 1.00 26.47 66 ILE B C 1
ATOM 2531 O O . ILE B 1 66 ? 55.946 -13.911 43.632 1.00 26.43 66 ILE B O 1
ATOM 2536 N N . ALA B 1 67 ? 55.967 -12.657 41.773 1.00 26.70 67 ALA B N 1
ATOM 2537 C CA . ALA B 1 67 ? 56.342 -13.773 40.912 1.00 26.76 67 ALA B CA 1
ATOM 2538 C C . ALA B 1 67 ? 57.724 -14.305 41.299 1.00 27.04 67 ALA B C 1
ATOM 2539 O O . ALA B 1 67 ? 57.925 -15.519 41.353 1.00 24.72 67 ALA B O 1
ATOM 2541 N N . SER B 1 68 ? 58.643 -13.388 41.615 1.00 28.54 68 SER B N 1
ATOM 2542 C CA . SER B 1 68 ? 60.018 -13.729 41.999 1.00 30.63 68 SER B CA 1
ATOM 2543 C C . SER B 1 68 ? 60.100 -14.554 43.271 1.00 29.81 68 SER B C 1
ATOM 2544 O O . SER B 1 68 ? 60.865 -15.513 43.348 1.00 29.49 68 SER B O 1
ATOM 2547 N N . GLU B 1 69 ? 59.333 -14.144 44.275 1.00 30.69 69 GLU B N 1
ATOM 2548 C CA . GLU B 1 69 ? 59.309 -14.818 45.565 1.00 31.92 69 GLU B CA 1
ATOM 2549 C C . GLU B 1 69 ? 58.767 -16.233 45.423 1.00 32.02 69 GLU B C 1
ATOM 2550 O O . GLU B 1 69 ? 59.317 -17.180 45.987 1.00 33.12 69 GLU B O 1
ATOM 2556 N N . TRP B 1 70 ? 57.700 -16.369 44.643 1.00 31.26 70 TRP B N 1
ATOM 2557 C CA . TRP B 1 70 ? 57.076 -17.664 44.389 1.00 29.75 70 TRP B CA 1
ATOM 2558 C C . TRP B 1 70 ? 58.077 -18.603 43.711 1.00 30.15 70 TRP B C 1
ATOM 2559 O O . TRP B 1 70 ? 58.103 -19.803 43.989 1.00 30.00 70 TRP B O 1
ATOM 2570 N N . ASN B 1 71 ? 58.891 -18.050 42.813 1.00 29.74 71 ASN B N 1
ATOM 2571 C CA . ASN B 1 71 ? 59.884 -18.837 42.097 1.00 30.28 71 ASN B CA 1
ATOM 2572 C C . ASN B 1 71 ? 60.973 -19.287 43.056 1.00 30.73 71 ASN B C 1
ATOM 2573 O O . ASN B 1 71 ? 61.538 -20.366 42.905 1.00 30.40 71 ASN B O 1
ATOM 2578 N N . ARG B 1 72 ? 61.244 -18.452 44.055 1.00 32.88 72 ARG B N 1
ATOM 2579 C CA . ARG B 1 72 ? 62.248 -18.742 45.071 1.00 32.87 72 ARG B CA 1
ATOM 2580 C C . ARG B 1 72 ? 61.765 -19.864 46.001 1.00 32.61 72 ARG B C 1
ATOM 2581 O O . ARG B 1 72 ? 62.488 -20.830 46.241 1.00 35.09 72 ARG B O 1
ATOM 2589 N N . VAL B 1 73 ? 60.523 -19.754 46.464 1.00 32.05 73 VAL B N 1
ATOM 2590 C CA . VAL B 1 73 ? 59.921 -20.735 47.373 1.00 32.80 73 VAL B CA 1
ATOM 2591 C C . VAL B 1 73 ? 59.599 -22.082 46.709 1.00 33.78 73 VAL B C 1
ATOM 2592 O O . VAL B 1 73 ? 60.051 -23.132 47.171 1.00 34.36 73 VAL B O 1
ATOM 2596 N N . PHE B 1 74 ? 58.860 -22.043 45.602 1.00 34.44 74 PHE B N 1
ATOM 2597 C CA . PHE B 1 74 ? 58.445 -23.262 44.903 1.00 34.46 74 PHE B CA 1
ATOM 2598 C C . PHE B 1 74 ? 59.307 -23.747 43.742 1.00 34.73 74 PHE B C 1
ATOM 2599 O O . PHE B 1 74 ? 59.067 -24.833 43.211 1.00 34.97 74 PHE B O 1
ATOM 2607 N N . ARG B 1 75 ? 60.304 -22.958 43.351 1.00 35.80 75 ARG B N 1
ATOM 2608 C CA . ARG B 1 75 ? 61.201 -23.305 42.235 1.00 38.10 75 ARG B CA 1
ATOM 2609 C C . ARG B 1 75 ? 60.488 -23.343 40.882 1.00 38.44 75 ARG B C 1
ATOM 2610 O O . ARG B 1 75 ? 60.978 -23.931 39.917 1.00 38.65 75 ARG B O 1
ATOM 2618 N N . GLN B 1 76 ? 59.332 -22.691 40.821 1.00 39.63 76 GLN B N 1
ATOM 2619 C CA . GLN B 1 76 ? 58.535 -22.612 39.595 1.00 38.74 76 GLN B CA 1
ATOM 2620 C C . GLN B 1 76 ? 57.586 -21.421 39.697 1.00 37.26 76 GLN B C 1
ATOM 2621 O O . GLN B 1 76 ? 57.364 -20.890 40.793 1.00 37.09 76 GLN B O 1
ATOM 2627 N N . LEU B 1 77 ? 57.062 -20.975 38.559 1.00 35.25 77 LEU B N 1
ATOM 2628 C CA . LEU B 1 77 ? 56.120 -19.863 38.565 1.00 35.83 77 LEU B CA 1
ATOM 2629 C C . LEU B 1 77 ? 54.718 -20.409 38.787 1.00 35.02 77 LEU B C 1
ATOM 2630 O O . LEU B 1 77 ? 54.443 -21.568 38.475 1.00 34.07 77 LEU B O 1
ATOM 2635 N N . PRO B 1 78 ? 53.813 -19.580 39.334 1.00 34.81 78 PRO B N 1
ATOM 2636 C CA . PRO B 1 78 ? 52.427 -19.979 39.607 1.00 34.80 78 PRO B CA 1
ATOM 2637 C C . PRO B 1 78 ? 51.704 -20.633 38.431 1.00 35.57 78 PRO B C 1
ATOM 2638 O O . PRO B 1 78 ? 51.693 -20.123 37.303 1.00 35.01 78 PRO B O 1
ATOM 2642 N N . THR B 1 79 ? 51.121 -21.786 38.734 1.00 35.52 79 THR B N 1
ATOM 2643 C CA . THR B 1 79 ? 50.367 -22.610 37.804 1.00 36.45 79 THR B CA 1
ATOM 2644 C C . THR B 1 79 ? 48.899 -22.171 37.822 1.00 37.84 79 THR B C 1
ATOM 2645 O O . THR B 1 79 ? 48.429 -21.590 38.807 1.00 38.38 79 THR B O 1
ATOM 2649 N N . GLU B 1 80 ? 48.184 -22.422 36.727 1.00 38.14 80 GLU B N 1
ATOM 2650 C CA . GLU B 1 80 ? 46.765 -22.085 36.652 1.00 39.16 80 GLU B CA 1
ATOM 2651 C C . GLU B 1 80 ? 46.001 -22.794 37.775 1.00 37.66 80 GLU B C 1
ATOM 2652 O O . GLU B 1 80 ? 45.009 -22.272 38.288 1.00 36.02 80 GLU B O 1
ATOM 2658 N N . ALA B 1 81 ? 46.474 -23.984 38.146 1.00 36.97 81 ALA B N 1
ATOM 2659 C CA . ALA B 1 81 ? 45.870 -24.760 39.225 1.00 36.06 81 ALA B CA 1
ATOM 2660 C C . ALA B 1 81 ? 46.056 -23.980 40.517 1.00 36.02 81 ALA B C 1
ATOM 2661 O O . ALA B 1 81 ? 45.133 -23.889 41.328 1.00 35.75 81 ALA B O 1
ATOM 2663 N N . ASP B 1 82 ? 47.247 -23.403 40.692 1.00 35.32 82 ASP B N 1
ATOM 2664 C CA . ASP B 1 82 ? 47.549 -22.603 41.879 1.00 35.94 82 ASP B CA 1
ATOM 2665 C C . ASP B 1 82 ? 46.578 -21.437 41.988 1.00 36.00 82 ASP B C 1
ATOM 2666 O O . ASP B 1 82 ? 46.028 -21.176 43.054 1.00 36.61 82 ASP B O 1
ATOM 2671 N N . ILE B 1 83 ? 46.366 -20.745 40.871 1.00 36.68 83 ILE B N 1
ATOM 2672 C CA . ILE B 1 83 ? 45.458 -19.604 40.828 1.00 36.65 83 ILE B CA 1
ATOM 2673 C C . ILE B 1 83 ? 44.018 -20.067 41.080 1.00 37.81 83 ILE B C 1
ATOM 2674 O O . ILE B 1 83 ? 43.280 -19.447 41.852 1.00 37.06 83 ILE B O 1
ATOM 2679 N N . GLN B 1 84 ? 43.645 -21.186 40.460 1.00 40.73 84 GLN B N 1
ATOM 2680 C CA . GLN B 1 84 ? 42.307 -21.760 40.603 1.00 43.21 84 GLN B CA 1
ATOM 2681 C C . GLN B 1 84 ? 42.063 -22.148 42.060 1.00 43.85 84 GLN B C 1
ATOM 2682 O O . GLN B 1 84 ? 40.991 -21.899 42.614 1.00 43.40 84 GLN B O 1
ATOM 2688 N N . GLU B 1 85 ? 43.091 -22.730 42.669 1.00 44.04 85 GLU B N 1
ATOM 2689 C CA . GLU B 1 85 ? 43.057 -23.173 44.056 1.00 44.40 85 GLU B CA 1
ATOM 2690 C C . GLU B 1 85 ? 42.979 -21.994 45.030 1.00 43.82 85 GLU B C 1
ATOM 2691 O O . GLU B 1 85 ? 42.201 -22.025 45.990 1.00 45.21 85 GLU B O 1
ATOM 2697 N N . MET B 1 86 ? 43.779 -20.956 44.784 1.00 41.05 86 MET B N 1
ATOM 2698 C CA . MET B 1 86 ? 43.783 -19.781 45.647 1.00 37.93 86 MET B CA 1
ATOM 2699 C C . MET B 1 86 ? 42.446 -19.062 45.567 1.00 36.78 86 MET B C 1
ATOM 2700 O O . MET B 1 86 ? 41.920 -18.593 46.585 1.00 33.81 86 MET B O 1
ATOM 2705 N N . TYR B 1 87 ? 41.889 -19.002 44.358 1.00 36.27 87 TYR B N 1
ATOM 2706 C CA . TYR B 1 87 ? 40.613 -18.334 44.153 1.00 36.17 87 TYR B CA 1
ATOM 2707 C C . TYR B 1 87 ? 39.451 -19.053 44.851 1.00 37.86 87 TYR B C 1
ATOM 2708 O O . TYR B 1 87 ? 38.471 -18.418 45.254 1.00 36.61 87 TYR B O 1
ATOM 2717 N N . GLU B 1 88 ? 39.565 -20.373 44.993 1.00 39.79 88 GLU B N 1
ATOM 2718 C CA . GLU B 1 88 ? 38.536 -21.154 45.670 1.00 40.47 88 GLU B CA 1
ATOM 2719 C C . GLU B 1 88 ? 38.536 -20.776 47.150 1.00 41.36 88 GLU B C 1
ATOM 2720 O O . GLU B 1 88 ? 37.478 -20.623 47.769 1.00 41.75 88 GLU B O 1
ATOM 2726 N N . GLU B 1 89 ? 39.730 -20.585 47.705 1.00 41.26 89 GLU B N 1
ATOM 2727 C CA . GLU B 1 89 ? 39.864 -20.195 49.103 1.00 41.66 89 GLU B CA 1
ATOM 2728 C C . GLU B 1 89 ? 39.422 -18.755 49.274 1.00 41.62 89 GLU B C 1
ATOM 2729 O O . GLU B 1 89 ? 38.832 -18.397 50.291 1.00 42.66 89 GLU B O 1
ATOM 2735 N N . PHE B 1 90 ? 39.686 -17.940 48.256 1.00 40.74 90 PHE B N 1
ATOM 2736 C CA . PHE B 1 90 ? 39.297 -16.535 48.277 1.00 39.35 90 PHE B CA 1
ATOM 2737 C C . PHE B 1 90 ? 37.780 -16.414 48.436 1.00 38.55 90 PHE B C 1
ATOM 2738 O O . PHE B 1 90 ? 37.297 -15.542 49.154 1.00 38.55 90 PHE B O 1
ATOM 2746 N N . GLU B 1 91 ? 37.039 -17.285 47.755 1.00 38.62 91 GLU B N 1
ATOM 2747 C CA . GLU B 1 91 ? 35.577 -17.276 47.827 1.00 40.52 91 GLU B CA 1
ATOM 2748 C C . GLU B 1 91 ? 35.048 -17.762 49.169 1.00 40.52 91 GLU B C 1
ATOM 2749 O O . GLU B 1 91 ? 34.217 -17.095 49.780 1.00 40.33 91 GLU B O 1
ATOM 2755 N N . GLU B 1 92 ? 35.539 -18.918 49.618 1.00 42.10 92 GLU B N 1
ATOM 2756 C CA . GLU B 1 92 ? 35.126 -19.511 50.892 1.00 43.68 92 GLU B CA 1
ATOM 2757 C C . GLU B 1 92 ? 35.226 -18.497 52.039 1.00 44.28 92 GLU B C 1
ATOM 2758 O O . GLU B 1 92 ? 34.315 -18.384 52.866 1.00 44.61 92 GLU B O 1
ATOM 2764 N N . ILE B 1 93 ? 36.309 -17.723 52.042 1.00 44.38 93 ILE B N 1
ATOM 2765 C CA . ILE B 1 93 ? 36.548 -16.706 53.062 1.00 44.02 93 ILE B CA 1
ATOM 2766 C C . ILE B 1 93 ? 35.690 -15.462 52.836 1.00 44.74 93 ILE B C 1
ATOM 2767 O O . ILE B 1 93 ? 34.934 -15.045 53.718 1.00 47.01 93 ILE B O 1
ATOM 2772 N N . LEU B 1 94 ? 35.819 -14.880 51.647 1.00 44.74 94 LEU B N 1
ATOM 2773 C CA . LEU B 1 94 ? 35.099 -13.670 51.266 1.00 44.36 94 LEU B CA 1
ATOM 2774 C C . LEU B 1 94 ? 33.590 -13.763 51.478 1.00 45.13 94 LEU B C 1
ATOM 2775 O O . LEU B 1 94 ? 32.979 -12.821 51.974 1.00 44.83 94 LEU B O 1
ATOM 2780 N N . PHE B 1 95 ? 33.000 -14.900 51.120 1.00 45.52 95 PHE B N 1
ATOM 2781 C CA . PHE B 1 95 ? 31.560 -15.103 51.263 1.00 46.56 95 PHE B CA 1
ATOM 2782 C C . PHE B 1 95 ? 31.042 -15.006 52.694 1.00 47.69 95 PHE B C 1
ATOM 2783 O O . PHE B 1 95 ? 29.998 -14.402 52.940 1.00 48.38 95 PHE B O 1
ATOM 2791 N N . ALA B 1 96 ? 31.787 -15.578 53.635 1.00 48.76 96 ALA B N 1
ATOM 2792 C CA . ALA B 1 96 ? 31.393 -15.576 55.040 1.00 48.14 96 ALA B CA 1
ATOM 2793 C C . ALA B 1 96 ? 31.354 -14.198 55.695 1.00 49.38 96 ALA B C 1
ATOM 2794 O O . ALA B 1 96 ? 30.671 -14.010 56.706 1.00 50.47 96 ALA B O 1
ATOM 2796 N N . ILE B 1 97 ? 32.046 -13.230 55.099 1.00 49.14 97 ILE B N 1
ATOM 2797 C CA . ILE B 1 97 ? 32.119 -11.877 55.654 1.00 49.60 97 ILE B CA 1
ATOM 2798 C C . ILE B 1 97 ? 31.565 -10.763 54.765 1.00 49.55 97 ILE B C 1
ATOM 2799 O O . ILE B 1 97 ? 31.502 -9.603 55.185 1.00 49.79 97 ILE B O 1
ATOM 2804 N N . LEU B 1 98 ? 31.155 -11.115 53.550 1.00 48.94 98 LEU B N 1
ATOM 2805 C CA . LEU B 1 98 ? 30.651 -10.139 52.587 1.00 47.91 98 LEU B CA 1
ATOM 2806 C C . LEU B 1 98 ? 29.559 -9.180 53.081 1.00 48.61 98 LEU B C 1
ATOM 2807 O O . LEU B 1 98 ? 29.685 -7.958 52.906 1.00 48.04 98 LEU B O 1
ATOM 2812 N N . PRO B 1 99 ? 28.485 -9.707 53.713 1.00 48.43 99 PRO B N 1
ATOM 2813 C CA . PRO B 1 99 ? 27.387 -8.875 54.223 1.00 47.59 99 PRO B CA 1
ATOM 2814 C C . PRO B 1 99 ? 27.830 -7.663 55.042 1.00 48.97 99 PRO B C 1
ATOM 2815 O O . PRO B 1 99 ? 27.275 -6.570 54.890 1.00 50.07 99 PRO B O 1
ATOM 2819 N N . ARG B 1 100 ? 28.838 -7.855 55.891 1.00 49.67 100 ARG B N 1
ATOM 2820 C CA . ARG B 1 100 ? 29.366 -6.780 56.732 1.00 50.90 100 ARG B CA 1
ATOM 2821 C C . ARG B 1 100 ? 29.967 -5.637 55.910 1.00 51.23 100 ARG B C 1
ATOM 2822 O O . ARG B 1 100 ? 29.988 -4.488 56.362 1.00 50.73 100 ARG B O 1
ATOM 2830 N N . TYR B 1 101 ? 30.453 -5.963 54.711 1.00 51.18 101 TYR B N 1
ATOM 2831 C CA . TYR B 1 101 ? 31.059 -4.978 53.811 1.00 50.81 101 TYR B CA 1
ATOM 2832 C C . TYR B 1 101 ? 30.168 -4.680 52.601 1.00 50.41 101 TYR B C 1
ATOM 2833 O O . TYR B 1 101 ? 30.534 -4.986 51.464 1.00 49.51 101 TYR B O 1
ATOM 2842 N N . ALA B 1 102 ? 29.006 -4.079 52.855 1.00 49.36 102 ALA B N 1
ATOM 2843 C CA . ALA B 1 102 ? 28.056 -3.721 51.802 1.00 47.20 102 ALA B CA 1
ATOM 2844 C C . ALA B 1 102 ? 27.247 -2.505 52.238 1.00 47.61 102 ALA B C 1
ATOM 2845 O O . ALA B 1 102 ? 26.118 -2.296 51.790 1.00 47.52 102 ALA B O 1
ATOM 2847 N N . SER B 1 103 ? 27.846 -1.688 53.095 1.00 47.94 103 SER B N 1
ATOM 2848 C CA . SER B 1 103 ? 27.187 -0.498 53.610 1.00 49.13 103 SER B CA 1
ATOM 2849 C C . SER B 1 103 ? 27.616 0.779 52.892 1.00 49.24 103 SER B C 1
ATOM 2850 O O . SER B 1 103 ? 28.808 1.052 52.755 1.00 49.96 103 SER B O 1
ATOM 2853 N N . PRO B 1 104 ? 26.641 1.575 52.419 1.00 48.52 104 PRO B N 1
ATOM 2854 C CA . PRO B 1 104 ? 26.863 2.837 51.707 1.00 48.15 104 PRO B CA 1
ATOM 2855 C C . PRO B 1 104 ? 27.749 3.826 52.449 1.00 47.81 104 PRO B C 1
ATOM 2856 O O . PRO B 1 104 ? 27.651 3.982 53.664 1.00 48.07 104 PRO B O 1
ATOM 2860 N N . ILE B 1 105 ? 28.609 4.499 51.696 1.00 48.08 105 ILE B N 1
ATOM 2861 C CA . ILE B 1 105 ? 29.523 5.493 52.244 1.00 48.67 105 ILE B CA 1
ATOM 2862 C C . ILE B 1 105 ? 28.769 6.788 52.557 1.00 50.35 105 ILE B C 1
ATOM 2863 O O . ILE B 1 105 ? 27.978 7.268 51.742 1.00 50.22 105 ILE B O 1
ATOM 2868 N N . ASN B 1 106 ? 29.029 7.336 53.744 1.00 51.78 106 ASN B N 1
ATOM 2869 C CA . ASN B 1 106 ? 28.404 8.565 54.249 1.00 53.38 106 ASN B CA 1
ATOM 2870 C C . ASN B 1 106 ? 27.462 9.390 53.363 1.00 52.71 106 ASN B C 1
ATOM 2871 O O . ASN B 1 106 ? 26.251 9.146 53.330 1.00 53.66 106 ASN B O 1
ATOM 2876 N N . GLY B 1 107 ? 28.014 10.362 52.647 1.00 51.27 107 GLY B N 1
ATOM 2877 C CA . GLY B 1 107 ? 27.187 11.222 51.818 1.00 49.95 107 GLY B CA 1
ATOM 2878 C C . GLY B 1 107 ? 26.868 10.841 50.382 1.00 49.23 107 GLY B C 1
ATOM 2879 O O . GLY B 1 107 ? 26.364 11.689 49.649 1.00 49.87 107 GLY B O 1
ATOM 2880 N N . VAL B 1 108 ? 27.120 9.595 49.975 1.00 48.49 108 VAL B N 1
ATOM 2881 C CA . VAL B 1 108 ? 26.838 9.178 48.591 1.00 47.01 108 VAL B CA 1
ATOM 2882 C C . VAL B 1 108 ? 25.348 9.228 48.238 1.00 45.66 108 VAL B C 1
ATOM 2883 O O . VAL B 1 108 ? 24.973 9.850 47.239 1.00 46.00 108 VAL B O 1
ATOM 2887 N N . LYS B 1 109 ? 24.505 8.601 49.060 1.00 45.06 109 LYS B N 1
ATOM 2888 C CA . LYS B 1 109 ? 23.053 8.589 48.832 1.00 45.84 109 LYS B CA 1
ATOM 2889 C C . LYS B 1 109 ? 22.473 9.976 48.556 1.00 45.46 109 LYS B C 1
ATOM 2890 O O . LYS B 1 109 ? 21.577 10.119 47.724 1.00 44.27 109 LYS B O 1
ATOM 2896 N N . GLU B 1 110 ? 22.990 10.986 49.256 1.00 46.57 110 GLU B N 1
ATOM 2897 C CA . GLU B 1 110 ? 22.527 12.366 49.087 1.00 47.94 110 GLU B CA 1
ATOM 2898 C C . GLU B 1 110 ? 22.712 12.790 47.630 1.00 47.27 110 GLU B C 1
ATOM 2899 O O . GLU B 1 110 ? 21.789 13.296 46.995 1.00 47.20 110 GLU B O 1
ATOM 2905 N N . VAL B 1 111 ? 23.922 12.583 47.114 1.00 47.42 111 VAL B N 1
ATOM 2906 C CA . VAL B 1 111 ? 24.257 12.936 45.739 1.00 45.65 111 VAL B CA 1
ATOM 2907 C C . VAL B 1 111 ? 23.430 12.079 44.784 1.00 45.84 111 VAL B C 1
ATOM 2908 O O . VAL B 1 111 ? 22.945 12.567 43.762 1.00 46.85 111 VAL B O 1
ATOM 2912 N N . ILE B 1 112 ? 23.248 10.811 45.147 1.00 45.17 112 ILE B N 1
ATOM 2913 C CA . ILE B 1 112 ? 22.464 9.869 44.355 1.00 43.97 112 ILE B CA 1
ATOM 2914 C C . ILE B 1 112 ? 21.046 10.380 44.094 1.00 43.38 112 ILE B C 1
ATOM 2915 O O . ILE B 1 112 ? 20.629 10.501 42.940 1.00 44.33 112 ILE B O 1
ATOM 2920 N N . ALA B 1 113 ? 20.316 10.680 45.168 1.00 42.73 113 ALA B N 1
ATOM 2921 C CA . ALA B 1 113 ? 18.941 11.177 45.075 1.00 41.75 113 ALA B CA 1
ATOM 2922 C C . ALA B 1 113 ? 18.838 12.523 44.352 1.00 40.64 113 ALA B C 1
ATOM 2923 O O . ALA B 1 113 ? 17.866 12.783 43.652 1.00 40.81 113 ALA B O 1
ATOM 2925 N N . SER B 1 114 ? 19.843 13.373 44.524 1.00 40.40 114 SER B N 1
ATOM 2926 C CA . SER B 1 114 ? 19.872 14.679 43.875 1.00 42.00 114 SER B CA 1
ATOM 2927 C C . SER B 1 114 ? 19.990 14.519 42.351 1.00 44.00 114 SER B C 1
ATOM 2928 O O . SER B 1 114 ? 19.529 15.377 41.591 1.00 45.26 114 SER B O 1
ATOM 2931 N N . LEU B 1 115 ? 20.612 13.418 41.920 1.00 45.12 115 LEU B N 1
ATOM 2932 C CA . LEU B 1 115 ? 20.794 13.103 40.497 1.00 44.79 115 LEU B CA 1
ATOM 2933 C C . LEU B 1 115 ? 19.501 12.554 39.893 1.00 44.72 115 LEU B C 1
ATOM 2934 O O . LEU B 1 115 ? 19.165 12.855 38.751 1.00 44.63 115 LEU B O 1
ATOM 2939 N N . ARG B 1 116 ? 18.792 11.733 40.661 1.00 45.15 116 ARG B N 1
ATOM 2940 C CA . ARG B 1 116 ? 17.533 11.162 40.207 1.00 47.27 116 ARG B CA 1
ATOM 2941 C C . ARG B 1 116 ? 16.481 12.244 39.988 1.00 48.93 116 ARG B C 1
ATOM 2942 O O . ARG B 1 116 ? 15.567 12.074 39.181 1.00 50.27 116 ARG B O 1
ATOM 2950 N N . GLU B 1 117 ? 16.611 13.352 40.714 1.00 50.21 117 GLU B N 1
ATOM 2951 C CA . GLU B 1 117 ? 15.683 14.470 40.585 1.00 51.32 117 GLU B CA 1
ATOM 2952 C C . GLU B 1 117 ? 15.918 15.168 39.254 1.00 51.81 117 GLU B C 1
ATOM 2953 O O . GLU B 1 117 ? 14.970 15.573 38.575 1.00 52.63 117 GLU B O 1
ATOM 2959 N N . ARG B 1 118 ? 17.192 15.294 38.886 1.00 51.17 118 ARG B N 1
ATOM 2960 C CA . ARG B 1 118 ? 17.579 15.935 37.633 1.00 50.54 118 ARG B CA 1
ATOM 2961 C C . ARG B 1 118 ? 17.417 15.002 36.432 1.00 48.35 118 ARG B C 1
ATOM 2962 O O . ARG B 1 118 ? 18.044 15.209 35.392 1.00 49.00 118 ARG B O 1
ATOM 2970 N N . GLY B 1 119 ? 16.574 13.983 36.584 1.00 47.13 119 GLY B N 1
ATOM 2971 C CA . GLY B 1 119 ? 16.323 13.031 35.512 1.00 46.85 119 GLY B CA 1
ATOM 2972 C C . GLY B 1 119 ? 17.556 12.293 35.016 1.00 47.61 119 GLY B C 1
ATOM 2973 O O . GLY B 1 119 ? 17.708 12.058 33.812 1.00 46.89 119 GLY B O 1
ATOM 2974 N N . ILE B 1 120 ? 18.423 11.905 35.950 1.00 47.27 120 ILE B N 1
ATOM 2975 C CA . ILE B 1 120 ? 19.659 11.200 35.626 1.00 46.98 120 ILE B CA 1
ATOM 2976 C C . ILE B 1 120 ? 19.619 9.705 35.966 1.00 46.81 120 ILE B C 1
ATOM 2977 O O . ILE B 1 120 ? 19.311 9.315 37.098 1.00 46.84 120 ILE B O 1
ATOM 2982 N N . LYS B 1 121 ? 19.904 8.876 34.962 1.00 45.40 121 LYS B N 1
ATOM 2983 C CA . LYS B 1 121 ? 19.917 7.425 35.126 1.00 44.65 121 LYS B CA 1
ATOM 2984 C C . LYS B 1 121 ? 21.214 7.002 35.817 1.00 43.58 121 LYS B C 1
ATOM 2985 O O . LYS B 1 121 ? 22.281 7.562 35.551 1.00 42.66 121 LYS B O 1
ATOM 2991 N N . ILE B 1 122 ? 21.106 6.023 36.714 1.00 41.63 122 ILE B N 1
ATOM 2992 C CA . ILE B 1 122 ? 22.243 5.519 37.484 1.00 38.51 122 ILE B CA 1
ATOM 2993 C C . ILE B 1 122 ? 22.556 4.061 37.118 1.00 36.87 122 ILE B C 1
ATOM 2994 O O . ILE B 1 122 ? 21.706 3.180 37.265 1.00 34.69 122 ILE B O 1
ATOM 2999 N N . GLY B 1 123 ? 23.779 3.825 36.642 1.00 34.39 123 GLY B N 1
ATOM 3000 C CA . GLY B 1 123 ? 24.206 2.485 36.271 1.00 32.77 123 GLY B CA 1
ATOM 3001 C C . GLY B 1 123 ? 25.427 2.113 37.089 1.00 31.93 123 GLY B C 1
ATOM 3002 O O . GLY B 1 123 ? 26.043 3.001 37.682 1.00 32.91 123 GLY B O 1
ATOM 3003 N N . SER B 1 124 ? 25.808 0.835 37.110 1.00 28.91 124 SER B N 1
ATOM 3004 C CA . SER B 1 124 ? 26.971 0.425 37.904 1.00 28.58 124 SER B CA 1
ATOM 3005 C C . SER B 1 124 ? 27.772 -0.785 37.386 1.00 28.24 124 SER B C 1
ATOM 3006 O O . SER B 1 124 ? 27.198 -1.733 36.838 1.00 29.27 124 SER B O 1
ATOM 3009 N N . THR B 1 125 ? 29.092 -0.752 37.590 1.00 24.29 125 THR B N 1
ATOM 3010 C CA . THR B 1 125 ? 29.970 -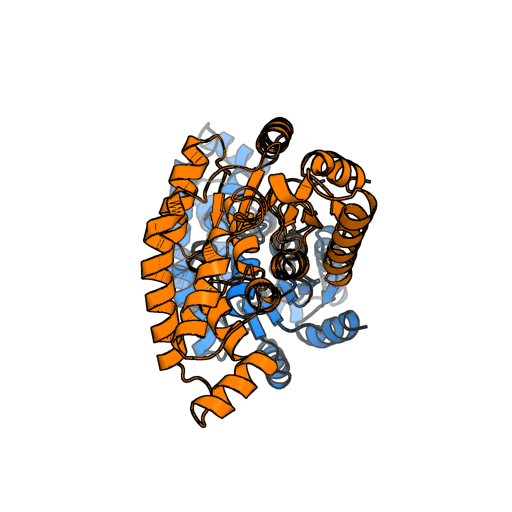1.848 37.180 1.00 24.02 125 THR B CA 1
ATOM 3011 C C . THR B 1 125 ? 30.760 -2.348 38.387 1.00 25.47 125 THR B C 1
ATOM 3012 O O . THR B 1 125 ? 30.999 -1.592 39.334 1.00 25.13 125 THR B O 1
ATOM 3016 N N . THR B 1 126 ? 31.181 -3.614 38.347 1.00 25.87 126 THR B N 1
ATOM 3017 C CA . THR B 1 126 ? 31.888 -4.225 39.473 1.00 27.34 126 THR B CA 1
ATOM 3018 C C . THR B 1 126 ? 33.066 -5.129 39.112 1.00 28.27 126 THR B C 1
ATOM 3019 O O . THR B 1 126 ? 33.338 -5.403 37.943 1.00 28.36 126 THR B O 1
ATOM 3023 N N . GLY B 1 127 ? 33.734 -5.605 40.159 1.00 29.15 127 GLY B N 1
ATOM 3024 C CA . GLY B 1 127 ? 34.845 -6.530 40.026 1.00 29.20 127 GLY B CA 1
ATOM 3025 C C . GLY B 1 127 ? 34.402 -7.848 40.651 1.00 30.10 127 GLY B C 1
ATOM 3026 O O . GLY B 1 127 ? 35.023 -8.897 40.451 1.00 28.96 127 GLY B O 1
ATOM 3027 N N . TYR B 1 128 ? 33.324 -7.776 41.437 1.00 31.33 128 TYR B N 1
ATOM 3028 C CA . TYR B 1 128 ? 32.735 -8.942 42.093 1.00 31.79 128 TYR B CA 1
ATOM 3029 C C . TYR B 1 128 ? 31.972 -9.755 41.054 1.00 32.47 128 TYR B C 1
ATOM 3030 O O . TYR B 1 128 ? 31.446 -9.208 40.081 1.00 31.99 128 TYR B O 1
ATOM 3039 N N . THR B 1 129 ? 31.883 -11.057 41.292 1.00 34.15 129 THR B N 1
ATOM 3040 C CA . THR B 1 129 ? 31.163 -11.955 40.407 1.00 36.50 129 THR B CA 1
ATOM 3041 C C . THR B 1 129 ? 29.667 -11.728 40.607 1.00 39.76 129 THR B C 1
ATOM 3042 O O . THR B 1 129 ? 29.258 -11.010 41.525 1.00 40.69 129 THR B O 1
ATOM 3046 N N . ARG B 1 130 ? 28.857 -12.356 39.759 1.00 42.50 130 ARG B N 1
ATOM 3047 C CA . ARG B 1 130 ? 27.400 -12.248 39.835 1.00 45.53 130 ARG B CA 1
ATOM 3048 C C . ARG B 1 130 ? 26.938 -12.776 41.196 1.00 46.82 130 ARG B C 1
ATOM 3049 O O . ARG B 1 130 ? 26.143 -12.137 41.893 1.00 47.06 130 ARG B O 1
ATOM 3057 N N . GLU B 1 131 ? 27.492 -13.923 41.580 1.00 48.50 131 GLU B N 1
ATOM 3058 C CA . GLU B 1 131 ? 27.179 -14.565 42.852 1.00 50.55 131 GLU B CA 1
ATOM 3059 C C . GLU B 1 131 ? 27.474 -13.647 44.044 1.00 49.80 131 GLU B C 1
ATOM 3060 O O . GLU B 1 131 ? 26.615 -13.453 44.904 1.00 50.82 131 GLU B O 1
ATOM 3066 N N . MET B 1 132 ? 28.675 -13.068 44.077 1.00 48.52 132 MET B N 1
ATOM 3067 C CA . MET B 1 132 ? 29.073 -12.164 45.161 1.00 46.94 132 MET B CA 1
ATOM 3068 C C . MET B 1 132 ? 28.192 -10.923 45.247 1.00 47.34 132 MET B C 1
ATOM 3069 O O . MET B 1 132 ? 27.843 -10.476 46.343 1.00 47.38 132 MET B O 1
ATOM 3074 N N . MET B 1 133 ? 27.856 -10.363 44.085 1.00 47.29 133 MET B N 1
ATOM 3075 C CA . MET B 1 133 ? 27.024 -9.169 44.014 1.00 47.02 133 MET B CA 1
ATOM 3076 C C . MET B 1 133 ? 25.612 -9.361 44.551 1.00 47.20 133 MET B C 1
ATOM 3077 O O . MET B 1 133 ? 25.015 -8.412 45.055 1.00 46.98 133 MET B O 1
ATOM 3082 N N . ASP B 1 134 ? 25.070 -10.572 44.427 1.00 47.68 134 ASP B N 1
ATOM 3083 C CA . ASP B 1 134 ? 23.725 -10.848 44.930 1.00 48.59 134 ASP B CA 1
ATOM 3084 C C . ASP B 1 134 ? 23.679 -10.435 46.391 1.00 49.33 134 ASP B C 1
ATOM 3085 O O . ASP B 1 134 ? 22.798 -9.676 46.803 1.00 50.93 134 ASP B O 1
ATOM 3090 N N . ILE B 1 135 ? 24.699 -10.862 47.134 1.00 48.99 135 ILE B N 1
ATOM 3091 C CA . ILE B 1 135 ? 24.846 -10.549 48.553 1.00 49.09 135 ILE B CA 1
ATOM 3092 C C . ILE B 1 135 ? 25.035 -9.043 48.809 1.00 50.35 135 ILE B C 1
ATOM 3093 O O . ILE B 1 135 ? 24.308 -8.442 49.605 1.00 50.97 135 ILE B O 1
ATOM 3098 N N . VAL B 1 136 ? 26.013 -8.445 48.130 1.00 50.80 136 VAL B N 1
ATOM 3099 C CA . VAL B 1 136 ? 26.315 -7.023 48.287 1.00 51.09 136 VAL B CA 1
ATOM 3100 C C . VAL B 1 136 ? 25.130 -6.126 47.927 1.00 51.34 136 VAL B C 1
ATOM 3101 O O . VAL B 1 136 ? 24.813 -5.188 48.662 1.00 51.22 136 VAL B O 1
ATOM 3105 N N . ALA B 1 137 ? 24.471 -6.434 46.812 1.00 51.45 137 ALA B N 1
ATOM 3106 C CA . ALA B 1 137 ? 23.332 -5.652 46.340 1.00 52.47 137 ALA B CA 1
ATOM 3107 C C . ALA B 1 137 ? 22.120 -5.714 47.260 1.00 53.24 137 ALA B C 1
ATOM 3108 O O . ALA B 1 137 ? 21.444 -4.704 47.464 1.00 53.29 137 ALA B O 1
ATOM 3110 N N . LYS B 1 138 ? 21.842 -6.900 47.800 1.00 53.81 138 LYS B N 1
ATOM 3111 C CA . LYS B 1 138 ? 20.708 -7.095 48.706 1.00 55.05 138 LYS B CA 1
ATOM 3112 C C . LYS B 1 138 ? 20.882 -6.276 49.989 1.00 55.09 138 LYS B C 1
ATOM 3113 O O . LYS B 1 138 ? 19.948 -5.618 50.456 1.00 54.25 138 LYS B O 1
ATOM 3119 N N . GLU B 1 139 ? 22.094 -6.306 50.533 1.00 55.22 139 GLU B N 1
ATOM 3120 C CA . GLU B 1 139 ? 22.407 -5.585 51.755 1.00 55.60 139 GLU B CA 1
ATOM 3121 C C . GLU B 1 139 ? 22.481 -4.077 51.522 1.00 56.08 139 GLU B C 1
ATOM 3122 O O . GLU B 1 139 ? 21.929 -3.293 52.302 1.00 57.71 139 GLU B O 1
ATOM 3128 N N . ALA B 1 140 ? 23.148 -3.672 50.445 1.00 55.54 140 ALA B N 1
ATOM 3129 C CA . ALA B 1 140 ? 23.273 -2.254 50.119 1.00 54.97 140 ALA B CA 1
ATOM 3130 C C . ALA B 1 140 ? 21.884 -1.641 49.945 1.00 55.22 140 ALA B C 1
ATOM 3131 O O . ALA B 1 140 ? 21.617 -0.534 50.421 1.00 55.39 140 ALA B O 1
ATOM 3133 N N . ALA B 1 141 ? 20.998 -2.391 49.291 1.00 54.71 141 ALA B N 1
ATOM 3134 C CA . ALA B 1 141 ? 19.626 -1.958 49.051 1.00 53.90 141 ALA B CA 1
ATOM 3135 C C . ALA B 1 141 ? 18.879 -1.760 50.369 1.00 52.51 141 ALA B C 1
ATOM 3136 O O . ALA B 1 141 ? 18.005 -0.904 50.472 1.00 52.40 141 ALA B O 1
ATOM 3138 N N . LEU B 1 142 ? 19.236 -2.551 51.376 1.00 51.59 142 LEU B N 1
ATOM 3139 C CA . LEU B 1 142 ? 18.603 -2.454 52.683 1.00 50.41 142 LEU B CA 1
ATOM 3140 C C . LEU B 1 142 ? 19.005 -1.173 53.393 1.00 50.34 142 LEU B C 1
ATOM 3141 O O . LEU B 1 142 ? 18.259 -0.663 54.232 1.00 51.25 142 LEU B O 1
ATOM 3146 N N . GLN B 1 143 ? 20.171 -0.638 53.038 1.00 49.57 143 GLN B N 1
ATOM 3147 C CA . GLN B 1 143 ? 20.657 0.585 53.664 1.00 48.46 143 GLN B CA 1
ATOM 3148 C C . GLN B 1 143 ? 20.441 1.874 52.855 1.00 48.56 143 GLN B C 1
ATOM 3149 O O . GLN B 1 143 ? 21.089 2.895 53.108 1.00 48.40 143 GLN B O 1
ATOM 3155 N N . GLY B 1 144 ? 19.529 1.826 51.886 1.00 48.21 144 GLY B N 1
ATOM 3156 C CA . GLY B 1 144 ? 19.230 3.009 51.095 1.00 47.67 144 GLY B CA 1
ATOM 3157 C C . GLY B 1 144 ? 19.835 3.198 49.713 1.00 46.98 144 GLY B C 1
ATOM 3158 O O . GLY B 1 144 ? 19.521 4.189 49.047 1.00 47.25 144 GLY B O 1
ATOM 3159 N N . TYR B 1 145 ? 20.691 2.286 49.265 1.00 46.16 145 TYR B N 1
ATOM 3160 C CA . TYR B 1 145 ? 21.293 2.438 47.940 1.00 46.16 145 TYR B CA 1
ATOM 3161 C C . TYR B 1 145 ? 20.920 1.331 46.961 1.00 46.07 145 TYR B C 1
ATOM 3162 O O . TYR B 1 145 ? 21.104 0.142 47.234 1.00 45.76 145 TYR B O 1
ATOM 3171 N N . LYS B 1 146 ? 20.424 1.750 45.802 1.00 46.22 146 LYS B N 1
ATOM 3172 C CA . LYS B 1 146 ? 20.006 0.832 44.756 1.00 47.42 146 LYS B CA 1
ATOM 3173 C C . LYS B 1 146 ? 19.961 1.557 43.409 1.00 48.08 146 LYS B C 1
ATOM 3174 O O . LYS B 1 146 ? 19.062 2.366 43.162 1.00 48.71 146 LYS B O 1
ATOM 3180 N N . PRO B 1 147 ? 20.971 1.322 42.546 1.00 47.55 147 PRO B N 1
ATOM 3181 C CA . PRO B 1 147 ? 21.047 1.945 41.219 1.00 46.13 147 PRO B CA 1
ATOM 3182 C C . PRO B 1 147 ? 20.031 1.323 40.253 1.00 44.57 147 PRO B C 1
ATOM 3183 O O . PRO B 1 147 ? 19.536 0.212 40.475 1.00 45.03 147 PRO B O 1
ATOM 3187 N N . ASP B 1 148 ? 19.743 2.038 39.173 1.00 43.31 148 ASP B N 1
ATOM 3188 C CA . ASP B 1 148 ? 18.786 1.578 38.173 1.00 41.11 148 ASP B CA 1
ATOM 3189 C C . ASP B 1 148 ? 19.171 0.255 37.523 1.00 39.84 148 ASP B C 1
ATOM 3190 O O . ASP B 1 148 ? 18.302 -0.554 37.192 1.00 39.40 148 ASP B O 1
ATOM 3195 N N . PHE B 1 149 ? 20.473 0.035 37.352 1.00 37.78 149 PHE B N 1
ATOM 3196 C CA . PHE B 1 149 ? 20.969 -1.185 36.718 1.00 34.62 149 PHE B CA 1
ATOM 3197 C C . PHE B 1 149 ? 22.389 -1.495 37.206 1.00 33.95 149 PHE B C 1
ATOM 3198 O O . PHE B 1 149 ? 23.118 -0.597 37.622 1.00 34.02 149 PHE B O 1
ATOM 3206 N N . LEU B 1 150 ? 22.764 -2.769 37.174 1.00 32.90 150 LEU B N 1
ATOM 3207 C CA . LEU B 1 150 ? 24.097 -3.178 37.593 1.00 33.94 150 LEU B CA 1
ATOM 3208 C C . LEU B 1 150 ? 24.613 -4.290 36.676 1.00 33.37 150 LEU B C 1
ATOM 3209 O O . LEU B 1 150 ? 23.870 -5.205 36.317 1.00 33.41 150 LEU B O 1
ATOM 3214 N N . VAL B 1 151 ? 25.883 -4.195 36.291 1.00 31.43 151 VAL B N 1
ATOM 3215 C CA . VAL B 1 151 ? 26.505 -5.184 35.414 1.00 30.12 151 VAL B CA 1
ATOM 3216 C C . VAL B 1 151 ? 27.778 -5.706 36.064 1.00 29.04 151 VAL B C 1
ATOM 3217 O O . VAL B 1 151 ? 28.511 -4.951 36.698 1.00 28.99 151 VAL B O 1
ATOM 3221 N N . THR B 1 152 ? 28.035 -6.998 35.909 1.00 27.14 152 THR B N 1
ATOM 3222 C CA . THR B 1 152 ? 29.235 -7.609 36.463 1.00 26.58 152 THR B CA 1
ATOM 3223 C C . THR B 1 152 ? 30.025 -8.230 35.304 1.00 27.84 152 THR B C 1
ATOM 3224 O O . THR B 1 152 ? 29.522 -8.311 34.183 1.00 28.18 152 THR B O 1
ATOM 3228 N N . PRO B 1 153 ? 31.290 -8.623 35.539 1.00 27.96 153 PRO B N 1
ATOM 3229 C CA . PRO B 1 153 ? 32.091 -9.225 34.467 1.00 29.18 153 PRO B CA 1
ATOM 3230 C C . PRO B 1 153 ? 31.478 -10.497 33.901 1.00 29.11 153 PRO B C 1
ATOM 3231 O O . PRO B 1 153 ? 31.853 -10.944 32.818 1.00 31.18 153 PRO B O 1
ATOM 3235 N N . ASP B 1 154 ? 30.540 -11.078 34.641 1.00 29.07 154 ASP B N 1
ATOM 3236 C CA . ASP B 1 154 ? 29.858 -12.295 34.215 1.00 29.32 154 ASP B CA 1
ATOM 3237 C C . ASP B 1 154 ? 28.890 -12.046 33.060 1.00 28.67 154 ASP B C 1
ATOM 3238 O O . ASP B 1 154 ? 28.559 -12.970 32.315 1.00 28.32 154 ASP B O 1
ATOM 3243 N N . ASP B 1 155 ? 28.454 -10.797 32.913 1.00 26.70 155 ASP B N 1
ATOM 3244 C CA . ASP B 1 155 ? 27.523 -10.422 31.859 1.00 28.09 155 ASP B CA 1
ATOM 3245 C C . ASP B 1 155 ? 28.186 -10.129 30.515 1.00 27.88 155 ASP B C 1
ATOM 3246 O O . ASP B 1 155 ? 27.506 -10.084 29.484 1.00 28.39 155 ASP B O 1
ATOM 3251 N N . VAL B 1 156 ? 29.507 -9.972 30.522 1.00 26.27 156 VAL B N 1
ATOM 3252 C CA . VAL B 1 156 ? 30.258 -9.626 29.316 1.00 23.61 156 VAL B CA 1
ATOM 3253 C C . VAL B 1 156 ? 31.503 -10.503 29.096 1.00 22.92 156 VAL B C 1
ATOM 3254 O O . VAL B 1 156 ? 31.785 -11.380 29.907 1.00 24.47 156 VAL B O 1
ATOM 3258 N N . PRO B 1 157 ? 32.241 -10.301 27.977 1.00 21.49 157 PRO B N 1
ATOM 3259 C CA . PRO B 1 157 ? 33.448 -11.084 27.666 1.00 21.67 157 PRO B CA 1
ATOM 3260 C C . PRO B 1 157 ? 34.605 -10.964 28.659 1.00 20.96 157 PRO B C 1
ATOM 3261 O O . PRO B 1 157 ? 35.440 -11.866 28.760 1.00 22.18 157 PRO B O 1
ATOM 3265 N N . ALA B 1 158 ? 34.652 -9.851 29.386 1.00 21.59 158 ALA B N 1
ATOM 3266 C CA . ALA B 1 158 ? 35.720 -9.603 30.354 1.00 19.17 158 ALA B CA 1
ATOM 3267 C C . ALA B 1 158 ? 35.374 -8.406 31.219 1.00 17.62 158 ALA B C 1
ATOM 3268 O O . ALA B 1 158 ? 34.606 -7.543 30.805 1.00 18.88 158 ALA B O 1
ATOM 3270 N N . GLY B 1 159 ? 35.956 -8.351 32.412 1.00 17.89 159 GLY B N 1
ATOM 3271 C CA . GLY B 1 159 ? 35.715 -7.234 33.313 1.00 17.75 159 GLY B CA 1
ATOM 3272 C C . GLY B 1 159 ? 36.674 -6.086 33.048 1.00 17.15 159 GLY B C 1
ATOM 3273 O O . GLY B 1 159 ? 37.238 -5.992 31.963 1.00 18.71 159 GLY B O 1
ATOM 3274 N N . ARG B 1 160 ? 36.874 -5.222 34.039 1.00 17.11 160 ARG B N 1
ATOM 3275 C CA . ARG B 1 160 ? 37.772 -4.080 33.895 1.00 16.02 160 ARG B CA 1
ATOM 3276 C C . ARG B 1 160 ? 39.175 -4.556 33.497 1.00 16.73 160 ARG B C 1
ATOM 3277 O O . ARG B 1 160 ? 39.566 -5.686 33.808 1.00 17.84 160 ARG B O 1
ATOM 3285 N N . PRO B 1 161 ? 39.947 -3.709 32.794 1.00 14.20 161 PRO B N 1
ATOM 3286 C CA . PRO B 1 161 ? 39.658 -2.347 32.342 1.00 14.37 161 PRO B CA 1
ATOM 3287 C C . PRO B 1 161 ? 38.825 -2.263 31.055 1.00 14.37 161 PRO B C 1
ATOM 3288 O O . PRO B 1 161 ? 38.635 -1.171 30.515 1.00 14.31 161 PRO B O 1
ATOM 3292 N N . TYR B 1 162 ? 38.387 -3.410 30.540 1.00 14.95 162 TYR B N 1
ATOM 3293 C CA . TYR B 1 162 ? 37.587 -3.451 29.316 1.00 16.08 162 TYR B CA 1
ATOM 3294 C C . TYR B 1 162 ? 36.296 -2.674 29.527 1.00 17.80 162 TYR B C 1
ATOM 3295 O O . TYR B 1 162 ? 35.685 -2.745 30.598 1.00 16.98 162 TYR B O 1
ATOM 3304 N N . PRO B 1 163 ? 35.856 -1.935 28.496 1.00 17.67 163 PRO B N 1
ATOM 3305 C CA . PRO B 1 163 ? 34.641 -1.118 28.533 1.00 17.47 163 PRO B CA 1
ATOM 3306 C C . PRO B 1 163 ? 33.315 -1.857 28.295 1.00 18.11 163 PRO B C 1
ATOM 3307 O O . PRO B 1 163 ? 32.252 -1.226 28.245 1.00 19.53 163 PRO B O 1
ATOM 3311 N N . TRP B 1 164 ? 33.371 -3.185 28.206 1.00 17.86 164 TRP B N 1
ATOM 3312 C CA . TRP B 1 164 ? 32.179 -3.995 27.939 1.00 18.61 164 TRP B CA 1
ATOM 3313 C C . TRP B 1 164 ? 31.007 -3.739 28.896 1.00 19.99 164 TRP B C 1
ATOM 3314 O O . TRP B 1 164 ? 29.905 -3.430 28.443 1.00 21.18 164 TRP B O 1
ATOM 3325 N N . MET B 1 165 ? 31.248 -3.857 30.204 1.00 20.28 165 MET B N 1
ATOM 3326 C CA . MET B 1 165 ? 30.214 -3.636 31.225 1.00 20.23 165 MET B CA 1
ATOM 3327 C C . MET B 1 165 ? 29.526 -2.276 31.076 1.00 21.58 165 MET B C 1
ATOM 3328 O O . MET B 1 165 ? 28.314 -2.175 31.251 1.00 22.72 165 MET B O 1
ATOM 3333 N N . CYS B 1 166 ? 30.306 -1.248 30.732 1.00 22.34 166 CYS B N 1
ATOM 3334 C CA . CYS B 1 166 ? 29.797 0.111 30.542 1.00 21.90 166 CYS B CA 1
ATOM 3335 C C . CYS B 1 166 ? 28.893 0.207 29.298 1.00 22.68 166 CYS B C 1
ATOM 3336 O O . CYS B 1 166 ? 27.920 0.964 29.293 1.00 22.15 166 CYS B O 1
ATOM 3339 N N . TYR B 1 167 ? 29.223 -0.537 28.244 1.00 22.67 167 TYR B N 1
ATOM 3340 C CA . TYR B 1 167 ? 28.404 -0.525 27.023 1.00 22.60 167 TYR B CA 1
ATOM 3341 C C . TYR B 1 167 ? 27.068 -1.177 27.356 1.00 22.31 167 TYR B C 1
ATOM 3342 O O . TYR B 1 167 ? 26.019 -0.702 26.934 1.00 23.65 167 TYR B O 1
ATOM 3351 N N . LYS B 1 168 ? 27.117 -2.251 28.141 1.00 24.80 168 LYS B N 1
ATOM 3352 C CA . LYS B 1 168 ? 25.911 -2.959 28.564 1.00 26.95 168 LYS B CA 1
ATOM 3353 C C . LYS B 1 168 ? 25.034 -1.963 29.310 1.00 27.25 168 LYS B C 1
ATOM 3354 O O . LYS B 1 168 ? 23.842 -1.867 29.041 1.00 26.33 168 LYS B O 1
ATOM 3360 N N . ASN B 1 169 ? 25.643 -1.200 30.221 1.00 27.61 169 ASN B N 1
ATOM 3361 C CA . ASN B 1 169 ? 24.931 -0.173 30.973 1.00 28.05 169 ASN B CA 1
ATOM 3362 C C . ASN B 1 169 ? 24.263 0.801 30.003 1.00 29.40 169 ASN B C 1
ATOM 3363 O O . ASN B 1 169 ? 23.079 1.104 30.146 1.00 29.36 169 ASN B O 1
ATOM 3368 N N . ALA B 1 170 ? 25.016 1.256 28.999 1.00 29.90 170 ALA B N 1
ATOM 3369 C CA . ALA B 1 170 ? 24.502 2.185 27.990 1.00 31.50 170 ALA B CA 1
ATOM 3370 C C . ALA B 1 170 ? 23.294 1.599 27.265 1.00 33.43 170 ALA B C 1
ATOM 3371 O O . ALA B 1 170 ? 22.306 2.298 27.032 1.00 34.66 170 ALA B O 1
ATOM 3373 N N . MET B 1 171 ? 23.379 0.316 26.918 1.00 33.96 171 MET B N 1
ATOM 3374 C CA . MET B 1 171 ? 22.289 -0.377 26.239 1.00 35.33 171 MET B CA 1
ATOM 3375 C C . MET B 1 171 ? 21.029 -0.365 27.085 1.00 36.15 171 MET B C 1
ATOM 3376 O O . MET B 1 171 ? 20.025 0.231 26.704 1.00 38.43 171 MET B O 1
ATOM 3381 N N . GLU B 1 172 ? 21.103 -1.004 28.248 1.00 36.54 172 GLU B N 1
ATOM 3382 C CA . GLU B 1 172 ? 19.970 -1.092 29.158 1.00 36.84 172 GLU B CA 1
ATOM 3383 C C . GLU B 1 172 ? 19.414 0.246 29.647 1.00 36.39 172 GLU B C 1
ATOM 3384 O O . GLU B 1 172 ? 18.199 0.391 29.773 1.00 36.53 172 GLU B O 1
ATOM 3390 N N . LEU B 1 173 ? 20.286 1.219 29.906 1.00 34.51 173 LEU B N 1
ATOM 3391 C CA . LEU B 1 173 ? 19.846 2.538 30.358 1.00 32.55 173 LEU B CA 1
ATOM 3392 C C . LEU B 1 173 ? 19.426 3.427 29.183 1.00 33.32 173 LEU B C 1
ATOM 3393 O O . LEU B 1 173 ? 19.007 4.576 29.376 1.00 32.92 173 LEU B O 1
ATOM 3398 N N . GLY B 1 174 ? 19.582 2.903 27.969 1.00 31.68 174 GLY B N 1
ATOM 3399 C CA . GLY B 1 174 ? 19.210 3.643 26.776 1.00 29.61 174 GLY B CA 1
ATOM 3400 C C . GLY B 1 174 ? 19.839 5.013 26.625 1.00 28.63 174 GLY B C 1
ATOM 3401 O O . GLY B 1 174 ? 19.154 5.962 26.262 1.00 29.53 174 GLY B O 1
ATOM 3402 N N . VAL B 1 175 ? 21.136 5.123 26.901 1.00 27.42 175 VAL B N 1
ATOM 3403 C CA . VAL B 1 175 ? 21.849 6.397 26.772 1.00 25.75 175 VAL B CA 1
ATOM 3404 C C . VAL B 1 175 ? 22.978 6.292 25.733 1.00 24.68 175 VAL B C 1
ATOM 3405 O O . VAL B 1 175 ? 23.615 5.250 25.607 1.00 23.63 175 VAL B O 1
ATOM 3409 N N . TYR B 1 176 ? 23.208 7.377 24.994 1.00 25.20 176 TYR B N 1
ATOM 3410 C CA . TYR B 1 176 ? 24.252 7.436 23.972 1.00 24.87 176 TYR B CA 1
ATOM 3411 C C . TYR B 1 176 ? 24.419 8.874 23.472 1.00 24.70 176 TYR B C 1
ATOM 3412 O O . TYR B 1 176 ? 23.473 9.652 23.478 1.00 25.01 176 TYR B O 1
ATOM 3421 N N . PRO B 1 177 ? 25.629 9.244 23.028 1.00 24.60 177 PRO B N 1
ATOM 3422 C CA . PRO B 1 177 ? 26.839 8.428 22.972 1.00 24.86 177 PRO B CA 1
ATOM 3423 C C . PRO B 1 177 ? 27.403 8.183 24.366 1.00 25.82 177 PRO B C 1
ATOM 3424 O O . PRO B 1 177 ? 26.842 8.638 25.371 1.00 25.32 177 PRO B O 1
ATOM 3428 N N . MET B 1 178 ? 28.533 7.489 24.419 1.00 24.88 178 MET B N 1
ATOM 3429 C CA . MET B 1 178 ? 29.155 7.191 25.692 1.00 25.03 178 MET B CA 1
ATOM 3430 C C . MET B 1 178 ? 29.538 8.448 26.475 1.00 25.06 178 MET B C 1
ATOM 3431 O O . MET B 1 178 ? 29.439 8.451 27.703 1.00 23.83 178 MET B O 1
ATOM 3436 N N . ASN B 1 179 ? 29.918 9.524 25.777 1.00 26.79 179 ASN B N 1
ATOM 3437 C CA . ASN B 1 179 ? 30.295 10.760 26.469 1.00 27.93 179 ASN B CA 1
ATOM 3438 C C . ASN B 1 179 ? 29.143 11.558 27.070 1.00 27.97 179 ASN B C 1
ATOM 3439 O O . ASN B 1 179 ? 29.317 12.700 27.478 1.00 30.60 179 ASN B O 1
ATOM 3444 N N . HIS B 1 180 ? 27.960 10.959 27.099 1.00 27.32 180 HIS B N 1
ATOM 3445 C CA . HIS B 1 180 ? 26.800 11.585 27.715 1.00 27.04 180 HIS B CA 1
ATOM 3446 C C . HIS B 1 180 ? 26.660 10.879 29.060 1.00 27.64 180 HIS B C 1
ATOM 3447 O O . HIS B 1 180 ? 25.625 10.946 29.725 1.00 26.26 180 HIS B O 1
ATOM 3454 N N . MET B 1 181 ? 27.711 10.154 29.427 1.00 28.38 181 MET B N 1
ATOM 3455 C CA . MET B 1 181 ? 27.743 9.423 30.685 1.00 28.59 181 MET B CA 1
ATOM 3456 C C . MET B 1 181 ? 29.019 9.765 31.431 1.00 28.31 181 MET B C 1
ATOM 3457 O O . MET B 1 181 ? 30.002 10.203 30.830 1.00 27.79 181 MET B O 1
ATOM 3462 N N . ILE B 1 182 ? 28.965 9.635 32.752 1.00 28.04 182 ILE B N 1
ATOM 3463 C CA . ILE B 1 182 ? 30.112 9.912 33.604 1.00 28.24 182 ILE B CA 1
ATOM 3464 C C . ILE B 1 182 ? 30.395 8.648 34.378 1.00 27.46 182 ILE B C 1
ATOM 3465 O O . ILE B 1 182 ? 29.477 8.013 34.893 1.00 29.17 182 ILE B O 1
ATOM 3470 N N . LYS B 1 183 ? 31.664 8.264 34.420 1.00 27.01 183 LYS B N 1
ATOM 3471 C CA . LYS B 1 183 ? 32.079 7.075 35.143 1.00 26.93 183 LYS B CA 1
ATOM 3472 C C . LYS B 1 183 ? 32.728 7.522 36.448 1.00 27.55 183 LYS B C 1
ATOM 3473 O O . LYS B 1 183 ? 33.753 8.212 36.438 1.00 28.11 183 LYS B O 1
ATOM 3479 N N . VAL B 1 184 ? 32.115 7.150 37.568 1.00 27.54 184 VAL B N 1
ATOM 3480 C CA . VAL B 1 184 ? 32.634 7.522 38.884 1.00 27.29 184 VAL B CA 1
ATOM 3481 C C . VAL B 1 184 ? 33.254 6.293 39.543 1.00 26.44 184 VAL B C 1
ATOM 3482 O O . VAL B 1 184 ? 32.557 5.313 39.826 1.00 26.11 184 VAL B O 1
ATOM 3486 N N . GLY B 1 185 ? 34.563 6.351 39.784 1.00 26.30 185 GLY B N 1
ATOM 3487 C CA . GLY B 1 185 ? 35.254 5.219 40.383 1.00 25.80 185 GLY B CA 1
ATOM 3488 C C . GLY B 1 185 ? 36.296 5.583 41.417 1.00 26.25 185 GLY B C 1
ATOM 3489 O O . GLY B 1 185 ? 36.600 6.753 41.621 1.00 27.30 185 GLY B O 1
ATOM 3490 N N . ASP B 1 186 ? 36.907 4.568 42.015 1.00 26.11 186 ASP B N 1
ATOM 3491 C CA . ASP B 1 186 ? 37.897 4.798 43.054 1.00 25.09 186 ASP B CA 1
ATOM 3492 C C . ASP B 1 186 ? 39.228 4.048 42.897 1.00 25.22 186 ASP B C 1
ATOM 3493 O O . ASP B 1 186 ? 40.065 4.091 43.799 1.00 23.87 186 ASP B O 1
ATOM 3498 N N . THR B 1 187 ? 39.406 3.329 41.787 1.00 24.81 187 THR B N 1
ATOM 3499 C CA . THR B 1 187 ? 40.643 2.575 41.552 1.00 23.54 187 THR B CA 1
ATOM 3500 C C . THR B 1 187 ? 41.256 2.967 40.219 1.00 23.88 187 THR B C 1
ATOM 3501 O O . THR B 1 187 ? 40.603 3.618 39.395 1.00 25.06 187 THR B O 1
ATOM 3505 N N . VAL B 1 188 ? 42.496 2.540 39.990 1.00 22.13 188 VAL B N 1
ATOM 3506 C CA . VAL B 1 188 ? 43.152 2.824 38.720 1.00 20.41 188 VAL B CA 1
ATOM 3507 C C . VAL B 1 188 ? 42.373 2.113 37.615 1.00 20.35 188 VAL B C 1
ATOM 3508 O O . VAL B 1 188 ? 42.066 2.721 36.592 1.00 21.31 188 VAL B O 1
ATOM 3512 N N . SER B 1 189 ? 41.988 0.858 37.855 1.00 20.42 189 SER B N 1
ATOM 3513 C CA . SER B 1 189 ? 41.224 0.102 36.860 1.00 22.51 189 SER B CA 1
ATOM 3514 C C . SER B 1 189 ? 39.850 0.734 36.577 1.00 22.86 189 SER B C 1
ATOM 3515 O O . SER B 1 189 ? 39.258 0.486 35.526 1.00 23.93 189 SER B O 1
ATOM 3518 N N . ASP B 1 190 ? 39.343 1.526 37.526 1.00 23.11 190 ASP B N 1
ATOM 3519 C CA . ASP B 1 190 ? 38.069 2.231 37.365 1.00 22.11 190 ASP B CA 1
ATOM 3520 C C . ASP B 1 190 ? 38.285 3.390 36.404 1.00 21.68 190 ASP B C 1
ATOM 3521 O O . ASP B 1 190 ? 37.399 3.741 35.621 1.00 21.60 190 ASP B O 1
ATOM 3526 N N . MET B 1 191 ? 39.459 4.005 36.493 1.00 20.92 191 MET B N 1
ATOM 3527 C CA . MET B 1 191 ? 39.785 5.128 35.626 1.00 21.47 191 MET B CA 1
ATOM 3528 C C . MET B 1 191 ? 39.998 4.644 34.202 1.00 20.06 191 MET B C 1
ATOM 3529 O O . MET B 1 191 ? 39.561 5.286 33.250 1.00 20.15 191 MET B O 1
ATOM 3534 N N . LYS B 1 192 ? 40.653 3.497 34.062 1.00 20.56 192 LYS B N 1
ATOM 3535 C CA . LYS B 1 192 ? 40.913 2.934 32.743 1.00 21.64 192 LYS B CA 1
ATOM 3536 C C . LYS B 1 192 ? 39.645 2.413 32.067 1.00 21.02 192 LYS B C 1
ATOM 3537 O O . LYS B 1 192 ? 39.533 2.451 30.844 1.00 21.23 192 LYS B O 1
ATOM 3543 N N . GLU B 1 193 ? 38.667 1.994 32.864 1.00 20.06 193 GLU B N 1
ATOM 3544 C CA . GLU B 1 193 ? 37.404 1.510 32.324 1.00 20.06 193 GLU B CA 1
ATOM 3545 C C . GLU B 1 193 ? 36.636 2.697 31.743 1.00 21.74 193 GLU B C 1
ATOM 3546 O O . GLU B 1 193 ? 36.083 2.617 30.634 1.00 21.86 193 GLU B O 1
ATOM 3552 N N . GLY B 1 194 ? 36.627 3.801 32.490 1.00 21.23 194 GLY B N 1
ATOM 3553 C CA . GLY B 1 194 ? 35.939 5.005 32.054 1.00 18.97 194 GLY B CA 1
ATOM 3554 C C . GLY B 1 194 ? 36.507 5.546 30.760 1.00 20.41 194 GLY B C 1
ATOM 3555 O O . GLY B 1 194 ? 35.760 5.847 29.828 1.00 23.13 194 GLY B O 1
ATOM 3556 N N . ARG B 1 195 ? 37.830 5.644 30.683 1.00 19.47 195 ARG B N 1
ATOM 3557 C CA . ARG B 1 195 ? 38.477 6.155 29.483 1.00 18.08 195 ARG B CA 1
ATOM 3558 C C . ARG B 1 195 ? 38.365 5.207 28.314 1.00 17.43 195 ARG B C 1
ATOM 3559 O O . ARG B 1 195 ? 38.153 5.642 27.191 1.00 20.27 195 ARG B O 1
ATOM 3567 N N . ASN B 1 196 ? 38.483 3.910 28.583 1.00 18.34 196 ASN B N 1
ATOM 3568 C CA . ASN B 1 196 ? 38.375 2.897 27.542 1.00 16.74 196 ASN B CA 1
ATOM 3569 C C . ASN B 1 196 ? 36.978 2.857 26.909 1.00 17.82 196 ASN B C 1
ATOM 3570 O O . ASN B 1 196 ? 36.825 2.435 25.759 1.00 16.44 196 ASN B O 1
ATOM 3575 N N . ALA B 1 197 ? 35.970 3.280 27.679 1.00 18.46 197 ALA B N 1
ATOM 3576 C CA . ALA B 1 197 ? 34.577 3.329 27.236 1.00 15.83 197 ALA B CA 1
ATOM 3577 C C . ALA B 1 197 ? 34.211 4.680 26.598 1.00 17.96 197 ALA B C 1
ATOM 3578 O O . ALA B 1 197 ? 33.088 4.866 26.110 1.00 18.46 197 ALA B O 1
ATOM 3580 N N . GLY B 1 198 ? 35.148 5.626 26.633 1.00 17.74 198 GLY B N 1
ATOM 3581 C CA . GLY B 1 198 ? 34.915 6.933 26.059 1.00 17.40 198 GLY B CA 1
ATOM 3582 C C . GLY B 1 198 ? 33.951 7.804 26.839 1.00 21.85 198 GLY B C 1
ATOM 3583 O O . GLY B 1 198 ? 33.164 8.546 26.248 1.00 23.99 198 GLY B O 1
ATOM 3584 N N . MET B 1 199 ? 33.977 7.706 28.161 1.00 23.02 199 MET B N 1
ATOM 3585 C CA . MET B 1 199 ? 33.100 8.533 28.973 1.00 26.56 199 MET B CA 1
ATOM 3586 C C . MET B 1 199 ? 33.880 9.456 29.908 1.00 27.87 199 MET B C 1
ATOM 3587 O O . MET B 1 199 ? 35.111 9.409 29.950 1.00 27.31 199 MET B O 1
ATOM 3592 N N . TRP B 1 200 ? 33.173 10.390 30.541 1.00 30.93 200 TRP B N 1
ATOM 3593 C CA . TRP B 1 200 ? 33.796 11.326 31.479 1.00 32.10 200 TRP B CA 1
ATOM 3594 C C . TRP B 1 200 ? 34.190 10.512 32.697 1.00 30.45 200 TRP B C 1
ATOM 3595 O O . TRP B 1 200 ? 33.334 9.913 33.346 1.00 30.21 200 TRP B O 1
ATOM 3606 N N . THR B 1 201 ? 35.491 10.471 32.971 1.00 28.67 201 THR B N 1
ATOM 3607 C CA . THR B 1 201 ? 36.032 9.683 34.072 1.00 28.81 201 THR B CA 1
ATOM 3608 C C . THR B 1 201 ? 36.408 10.513 35.303 1.00 28.07 201 THR B C 1
ATOM 3609 O O . THR B 1 201 ? 37.235 11.425 35.226 1.00 28.14 201 THR B O 1
ATOM 3613 N N . VAL B 1 202 ? 35.820 10.154 36.441 1.00 27.66 202 VAL B N 1
ATOM 3614 C CA . VAL B 1 202 ? 36.041 10.850 37.710 1.00 29.29 202 VAL B CA 1
ATOM 3615 C C . VAL B 1 202 ? 36.468 9.926 38.860 1.00 29.31 202 VAL B C 1
ATOM 3616 O O . VAL B 1 202 ? 35.848 8.892 39.101 1.00 29.82 202 VAL B O 1
ATOM 3620 N N . GLY B 1 203 ? 37.506 10.329 39.586 1.00 30.22 203 GLY B N 1
ATOM 3621 C CA . GLY B 1 203 ? 37.980 9.539 40.710 1.00 31.45 203 GLY B CA 1
ATOM 3622 C C . GLY B 1 203 ? 37.578 10.089 42.073 1.00 32.52 203 GLY B C 1
ATOM 3623 O O . GLY B 1 203 ? 37.686 11.290 42.321 1.00 32.10 203 GLY B O 1
ATOM 3624 N N . VAL B 1 204 ? 37.087 9.213 42.948 1.00 32.94 204 VAL B N 1
ATOM 3625 C CA . VAL B 1 204 ? 36.693 9.598 44.305 1.00 34.75 204 VAL B CA 1
ATOM 3626 C C . VAL B 1 204 ? 37.888 9.268 45.196 1.00 34.46 204 VAL B C 1
ATOM 3627 O O . VAL B 1 204 ? 38.393 8.142 45.147 1.00 33.14 204 VAL B O 1
ATOM 3631 N N . ILE B 1 205 ? 38.329 10.225 46.013 1.00 33.42 205 ILE B N 1
ATOM 3632 C CA . ILE B 1 205 ? 39.487 9.996 46.874 1.00 33.83 205 ILE B CA 1
ATOM 3633 C C . ILE B 1 205 ? 39.257 9.424 48.276 1.00 34.77 205 ILE B C 1
ATOM 3634 O O . ILE B 1 205 ? 39.766 8.348 48.586 1.00 37.01 205 ILE B O 1
ATOM 3639 N N . LEU B 1 206 ? 38.518 10.124 49.131 1.00 34.43 206 LEU B N 1
ATOM 3640 C CA . LEU B 1 206 ? 38.296 9.619 50.487 1.00 34.32 206 LEU B CA 1
ATOM 3641 C C . LEU B 1 206 ? 37.400 8.398 50.484 1.00 34.11 206 LEU B C 1
ATOM 3642 O O . LEU B 1 206 ? 36.254 8.461 50.043 1.00 36.64 206 LEU B O 1
ATOM 3647 N N . GLY B 1 207 ? 37.924 7.288 50.993 1.00 32.90 207 GLY B N 1
ATOM 3648 C CA . GLY B 1 207 ? 37.158 6.056 51.021 1.00 30.21 207 GLY B CA 1
ATOM 3649 C C . GLY B 1 207 ? 37.466 5.172 49.831 1.00 28.74 207 GLY B C 1
ATOM 3650 O O . GLY B 1 207 ? 36.858 4.117 49.660 1.00 27.16 207 GLY B O 1
ATOM 3651 N N . SER B 1 208 ? 38.409 5.608 49.002 1.00 28.49 208 SER B N 1
ATOM 3652 C CA . SER B 1 208 ? 38.799 4.846 47.827 1.00 29.85 208 SER B CA 1
ATOM 3653 C C . SER B 1 208 ? 39.807 3.767 48.188 1.00 30.54 208 SER B C 1
ATOM 3654 O O . SER B 1 208 ? 40.510 3.870 49.196 1.00 31.12 208 SER B O 1
ATOM 3657 N N . SER B 1 209 ? 39.865 2.727 47.363 1.00 30.29 209 SER B N 1
ATOM 3658 C CA . SER B 1 209 ? 40.807 1.639 47.564 1.00 28.94 209 SER B CA 1
ATOM 3659 C C . SER B 1 209 ? 42.229 2.191 47.449 1.00 30.07 209 SER B C 1
ATOM 3660 O O . SER B 1 209 ? 43.144 1.713 48.120 1.00 30.36 209 SER B O 1
ATOM 3663 N N . GLU B 1 210 ? 42.404 3.211 46.613 1.00 30.46 210 GLU B N 1
ATOM 3664 C CA . GLU B 1 210 ? 43.716 3.817 46.423 1.00 32.25 210 GLU B CA 1
ATOM 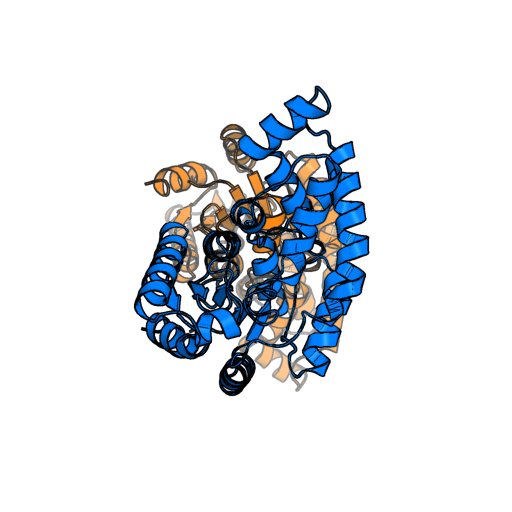3665 C C . GLU B 1 210 ? 44.228 4.477 47.704 1.00 33.55 210 GLU B C 1
ATOM 3666 O O . GLU B 1 210 ? 45.437 4.497 47.946 1.00 34.80 210 GLU B O 1
ATOM 3672 N N . LEU B 1 211 ? 43.327 5.044 48.508 1.00 33.05 211 LEU B N 1
ATOM 3673 C CA . LEU B 1 211 ? 43.753 5.665 49.762 1.00 33.36 211 LEU B CA 1
ATOM 3674 C C . LEU B 1 211 ? 44.075 4.553 50.752 1.00 33.36 211 LEU B C 1
ATOM 3675 O O . LEU B 1 211 ? 45.127 4.562 51.391 1.00 33.70 211 LEU B O 1
ATOM 3680 N N . GLY B 1 212 ? 43.159 3.596 50.862 1.00 34.08 212 GLY B N 1
ATOM 3681 C CA . GLY B 1 212 ? 43.354 2.455 51.739 1.00 36.09 212 GLY B CA 1
ATOM 3682 C C . GLY B 1 212 ? 43.076 2.677 53.210 1.00 37.83 212 GLY B C 1
ATOM 3683 O O . GLY B 1 212 ? 43.223 1.748 54.013 1.00 37.58 212 GLY B O 1
ATOM 3684 N N . LEU B 1 213 ? 42.647 3.889 53.558 1.00 37.93 213 LEU B N 1
ATOM 3685 C CA . LEU B 1 213 ? 42.354 4.242 54.945 1.00 38.73 213 LEU B CA 1
ATOM 3686 C C . LEU B 1 213 ? 40.880 4.085 55.300 1.00 39.01 213 LEU B C 1
ATOM 3687 O O . LEU B 1 213 ? 40.015 4.127 54.430 1.00 38.88 213 LEU B O 1
ATOM 3692 N N . THR B 1 214 ? 40.604 3.877 56.584 1.00 41.35 214 THR B N 1
ATOM 3693 C CA . THR B 1 214 ? 39.230 3.753 57.073 1.00 42.18 214 THR B CA 1
ATOM 3694 C C . THR B 1 214 ? 38.753 5.162 57.422 1.00 43.75 214 THR B C 1
ATOM 3695 O O . THR B 1 214 ? 39.494 6.132 57.263 1.00 43.52 214 THR B O 1
ATOM 3699 N N . GLU B 1 215 ? 37.529 5.275 57.924 1.00 45.78 215 GLU B N 1
ATOM 3700 C CA . GLU B 1 215 ? 36.998 6.576 58.297 1.00 47.84 215 GLU B CA 1
ATOM 3701 C C . GLU B 1 215 ? 37.714 7.127 59.528 1.00 48.93 215 GLU B C 1
ATOM 3702 O O . GLU B 1 215 ? 38.095 8.304 59.562 1.00 49.03 215 GLU B O 1
ATOM 3708 N N . GLU B 1 216 ? 37.940 6.256 60.512 1.00 50.16 216 GLU B N 1
ATOM 3709 C CA . GLU B 1 216 ? 38.612 6.633 61.757 1.00 51.17 216 GLU B CA 1
ATOM 3710 C C . GLU B 1 216 ? 40.028 7.102 61.459 1.00 50.57 216 GLU B C 1
ATOM 3711 O O . GLU B 1 216 ? 40.444 8.169 61.912 1.00 50.86 216 GLU B O 1
ATOM 3717 N N . GLU B 1 217 ? 40.754 6.304 60.679 1.00 50.29 217 GLU B N 1
ATOM 3718 C CA . GLU B 1 217 ? 42.126 6.618 60.295 1.00 48.69 217 GLU B CA 1
ATOM 3719 C C . GLU B 1 217 ? 42.212 7.956 59.572 1.00 49.10 217 GLU B C 1
ATOM 3720 O O . GLU B 1 217 ? 43.159 8.709 59.782 1.00 48.97 217 GLU B O 1
ATOM 3726 N N . VAL B 1 218 ? 41.215 8.247 58.734 1.00 50.36 218 VAL B N 1
ATOM 3727 C CA . VAL B 1 218 ? 41.163 9.502 57.976 1.00 51.71 218 VAL B CA 1
ATOM 3728 C C . VAL B 1 218 ? 40.985 10.720 58.884 1.00 51.61 218 VAL B C 1
ATOM 3729 O O . VAL B 1 218 ? 41.684 11.724 58.733 1.00 50.99 218 VAL B O 1
ATOM 3733 N N . GLU B 1 219 ? 40.055 10.620 59.828 1.00 52.32 219 GLU B N 1
ATOM 3734 C CA . GLU B 1 219 ? 39.775 11.711 60.755 1.00 53.22 219 GLU B CA 1
ATOM 3735 C C . GLU B 1 219 ? 40.859 11.885 61.811 1.00 53.85 219 GLU B C 1
ATOM 3736 O O . GLU B 1 219 ? 41.306 13.003 62.078 1.00 55.01 219 GLU B O 1
ATOM 3742 N N . ASN B 1 220 ? 41.299 10.772 62.389 1.00 53.69 220 ASN B N 1
ATOM 3743 C CA . ASN B 1 220 ? 42.329 10.799 63.418 1.00 52.97 220 ASN B CA 1
ATOM 3744 C C . ASN B 1 220 ? 43.747 10.810 62.866 1.00 51.57 220 ASN B C 1
ATOM 3745 O O . ASN B 1 220 ? 44.646 10.204 63.436 1.00 52.16 220 ASN B O 1
ATOM 3750 N N . MET B 1 221 ? 43.942 11.532 61.769 1.00 50.89 221 MET B N 1
ATOM 3751 C CA . MET B 1 221 ? 45.251 11.646 61.137 1.00 50.38 221 MET B CA 1
ATOM 3752 C C . MET B 1 221 ? 45.624 13.111 60.949 1.00 50.76 221 MET B C 1
ATOM 3753 O O . MET B 1 221 ? 44.755 13.962 60.747 1.00 50.91 221 MET B O 1
ATOM 3758 N N . ASP B 1 222 ? 46.923 13.393 61.011 1.00 52.53 222 ASP B N 1
ATOM 3759 C CA . ASP B 1 222 ? 47.439 14.752 60.845 1.00 54.09 222 ASP B CA 1
ATOM 3760 C C . ASP B 1 222 ? 46.882 15.369 59.562 1.00 53.41 222 ASP B C 1
ATOM 3761 O O . ASP B 1 222 ? 46.688 14.676 58.564 1.00 53.74 222 ASP B O 1
ATOM 3766 N N . SER B 1 223 ? 46.607 16.667 59.604 1.00 53.16 223 SER B N 1
ATOM 3767 C CA . SER B 1 223 ? 46.061 17.370 58.452 1.00 53.27 223 SER B CA 1
ATOM 3768 C C . SER B 1 223 ? 47.058 17.557 57.313 1.00 52.64 223 SER B C 1
ATOM 3769 O O . SER B 1 223 ? 46.656 17.768 56.168 1.00 53.51 223 SER B O 1
ATOM 3772 N N . VAL B 1 224 ? 48.350 17.491 57.625 1.00 51.41 224 VAL B N 1
ATOM 3773 C CA . VAL B 1 224 ? 49.387 17.638 56.604 1.00 52.30 224 VAL B CA 1
ATOM 3774 C C . VAL B 1 224 ? 49.628 16.309 55.895 1.00 52.45 224 VAL B C 1
ATOM 3775 O O . VAL B 1 224 ? 49.847 16.278 54.681 1.00 51.95 224 VAL B O 1
ATOM 3779 N N . GLU B 1 225 ? 49.585 15.218 56.660 1.00 52.02 225 GLU B N 1
ATOM 3780 C CA . GLU B 1 225 ? 49.788 13.881 56.111 1.00 51.44 225 GLU B CA 1
ATOM 3781 C C . GLU B 1 225 ? 48.620 13.481 55.208 1.00 50.67 225 GLU B C 1
ATOM 3782 O O . GLU B 1 225 ? 48.826 12.990 54.098 1.00 50.38 225 GLU B O 1
ATOM 3788 N N . LEU B 1 226 ? 47.400 13.709 55.682 1.00 49.41 226 LEU B N 1
ATOM 3789 C CA . LEU B 1 226 ? 46.206 13.379 54.916 1.00 48.81 226 LEU B CA 1
ATOM 3790 C C . LEU B 1 226 ? 46.251 14.070 53.551 1.00 49.20 226 LEU B C 1
ATOM 3791 O O . LEU B 1 226 ? 46.190 13.405 52.519 1.00 48.86 226 LEU B O 1
ATOM 3796 N N . ARG B 1 227 ? 46.410 15.392 53.546 1.00 50.03 227 ARG B N 1
ATOM 3797 C CA . ARG B 1 227 ? 46.474 16.138 52.291 1.00 51.24 227 ARG B CA 1
ATOM 3798 C C . ARG B 1 227 ? 47.615 1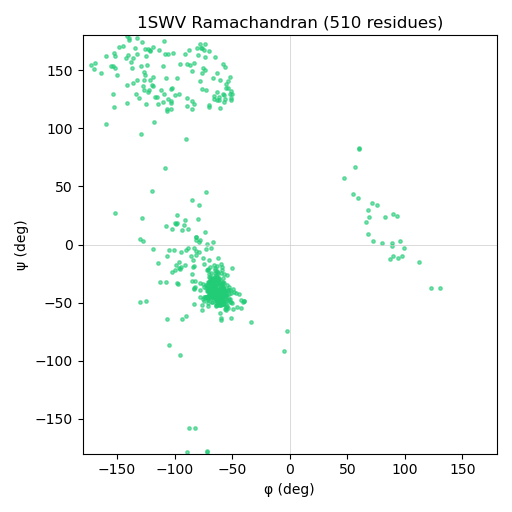5.648 51.415 1.00 51.34 227 ARG B C 1
ATOM 3799 O O . ARG B 1 227 ? 47.597 15.820 50.196 1.00 51.61 227 ARG B O 1
ATOM 3807 N N . GLU B 1 228 ? 48.592 15.007 52.049 1.00 51.30 228 GLU B N 1
ATOM 3808 C CA . GLU B 1 228 ? 49.746 14.463 51.350 1.00 50.90 228 GLU B CA 1
ATOM 3809 C C . GLU B 1 228 ? 49.313 13.190 50.620 1.00 49.59 228 GLU B C 1
ATOM 3810 O O . GLU B 1 228 ? 49.599 13.020 49.436 1.00 49.27 228 GLU B O 1
ATOM 3816 N N . LYS B 1 229 ? 48.583 12.325 51.325 1.00 47.94 229 LYS B N 1
ATOM 3817 C CA . LYS B 1 229 ? 48.093 11.070 50.761 1.00 45.46 229 LYS B CA 1
ATOM 3818 C C . LYS B 1 229 ? 46.979 11.290 49.735 1.00 44.37 229 LYS B C 1
ATOM 3819 O O . LYS B 1 229 ? 46.844 10.523 48.778 1.00 43.29 229 LYS B O 1
ATOM 3825 N N . ILE B 1 230 ? 46.177 12.331 49.948 1.00 42.48 230 ILE B N 1
ATOM 3826 C CA . ILE B 1 230 ? 45.095 12.669 49.030 1.00 39.87 230 ILE B CA 1
ATOM 3827 C C . ILE B 1 230 ? 45.703 13.122 47.708 1.00 39.68 230 ILE B C 1
ATOM 3828 O O . ILE B 1 230 ? 45.188 12.802 46.645 1.00 40.13 230 ILE B O 1
ATOM 3833 N N . GLU B 1 231 ? 46.813 13.849 47.775 1.00 39.46 231 GLU B N 1
ATOM 3834 C CA . GLU 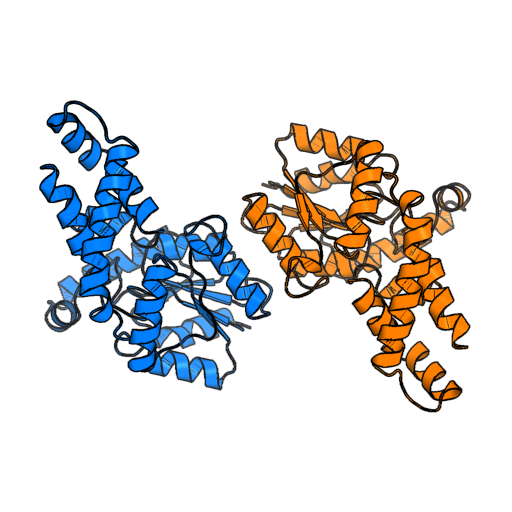B 1 231 ? 47.470 14.315 46.562 1.00 40.55 231 GLU B CA 1
ATOM 3835 C C . GLU B 1 231 ? 48.113 13.155 45.809 1.00 40.27 231 GLU B C 1
ATOM 3836 O O . GLU B 1 231 ? 48.179 13.175 44.583 1.00 40.71 231 GLU B O 1
ATOM 3842 N N . VAL B 1 232 ? 48.588 12.151 46.547 1.00 38.87 232 VAL B N 1
ATOM 3843 C CA . VAL B 1 232 ? 49.203 10.978 45.929 1.00 37.27 232 VAL B CA 1
ATOM 3844 C C . VAL B 1 232 ? 48.138 10.265 45.094 1.00 35.85 232 VAL B C 1
ATOM 3845 O O . VAL B 1 232 ? 48.366 9.945 43.926 1.00 33.68 232 VAL B O 1
ATOM 3849 N N . VAL B 1 233 ? 46.965 10.065 45.692 1.00 35.47 233 VAL B N 1
ATOM 3850 C CA . VAL B 1 233 ? 45.847 9.404 45.019 1.00 35.79 233 VAL B CA 1
ATOM 3851 C C . VAL B 1 233 ? 45.327 10.252 43.863 1.00 36.26 233 VAL B C 1
ATOM 3852 O O . VAL B 1 233 ? 45.121 9.746 42.756 1.00 37.73 233 VAL B O 1
ATOM 3856 N N . ARG B 1 234 ? 45.166 11.547 44.120 1.00 36.13 234 ARG B N 1
ATOM 3857 C CA . ARG B 1 234 ? 44.676 12.494 43.126 1.00 35.82 234 ARG B CA 1
ATOM 3858 C C . ARG B 1 234 ? 45.539 12.437 41.871 1.00 35.67 234 ARG B C 1
ATOM 3859 O O . ARG B 1 234 ? 45.020 12.332 40.760 1.00 35.82 234 ARG B O 1
ATOM 3867 N N . ASN B 1 235 ? 46.855 12.495 42.056 1.00 35.79 235 ASN B N 1
ATOM 3868 C CA . ASN B 1 235 ? 47.791 12.445 40.936 1.00 35.90 235 ASN B CA 1
ATOM 3869 C C . ASN B 1 235 ? 47.759 11.089 40.233 1.00 35.35 235 ASN B C 1
ATOM 3870 O O . ASN B 1 235 ? 47.969 11.016 39.027 1.00 35.18 235 ASN B O 1
ATOM 3875 N N . ARG B 1 236 ? 47.515 10.021 40.995 1.00 33.78 236 ARG B N 1
ATOM 3876 C CA . ARG B 1 236 ? 47.455 8.672 40.442 1.00 32.69 236 ARG B CA 1
ATOM 3877 C C . ARG B 1 236 ? 46.242 8.556 39.532 1.00 31.62 236 ARG B C 1
ATOM 3878 O O . ARG B 1 236 ? 46.356 8.089 38.398 1.00 29.50 236 ARG B O 1
ATOM 3886 N N . PHE B 1 237 ? 45.091 8.985 40.050 1.00 30.51 237 PHE B N 1
ATOM 3887 C CA . PHE B 1 237 ? 43.829 8.978 39.317 1.00 30.83 237 PHE B CA 1
ATOM 3888 C C . PHE B 1 237 ? 43.977 9.724 37.996 1.00 31.91 237 PHE B C 1
ATOM 3889 O O . PHE B 1 237 ? 43.635 9.197 36.936 1.00 32.73 237 PHE B O 1
ATOM 3897 N N . VAL B 1 238 ? 44.476 10.955 38.078 1.00 32.79 238 VAL B N 1
ATOM 3898 C CA . VAL B 1 238 ? 44.676 11.804 36.908 1.00 35.20 238 VAL B CA 1
ATOM 3899 C C . VAL B 1 238 ? 45.703 11.226 35.943 1.00 35.64 238 VAL B C 1
ATOM 3900 O O . VAL B 1 238 ? 45.444 11.125 34.744 1.00 37.69 238 VAL B O 1
ATOM 3904 N N . GLU B 1 239 ? 46.849 10.810 36.470 1.00 36.55 239 GLU B N 1
ATOM 3905 C CA . GLU B 1 239 ? 47.914 10.222 35.656 1.00 36.47 239 GLU B CA 1
ATOM 3906 C C . GLU B 1 239 ? 47.367 9.046 34.845 1.00 35.04 239 GLU B C 1
ATOM 3907 O O . GLU B 1 239 ? 47.886 8.719 33.778 1.00 35.78 239 GLU B O 1
ATOM 3913 N N . ASN B 1 240 ? 46.304 8.427 35.360 1.00 32.30 240 ASN B N 1
ATOM 3914 C CA . ASN B 1 240 ? 45.681 7.283 34.713 1.00 28.76 240 ASN B CA 1
ATOM 3915 C C . ASN B 1 240 ? 44.450 7.582 33.859 1.00 27.80 240 ASN B C 1
ATOM 3916 O O . ASN B 1 240 ? 43.581 6.721 33.678 1.00 26.13 240 ASN B O 1
ATOM 3921 N N . GLY B 1 241 ? 44.367 8.811 33.357 1.00 27.12 241 GLY B N 1
ATOM 3922 C CA . GLY B 1 241 ? 43.270 9.178 32.487 1.00 27.50 241 GLY B CA 1
ATOM 3923 C C . GLY B 1 241 ? 42.078 9.899 33.063 1.00 29.17 241 GLY B C 1
ATOM 3924 O O . GLY B 1 241 ? 41.225 10.359 32.300 1.00 28.47 241 GLY B O 1
ATOM 3925 N N . ALA B 1 242 ? 41.993 10.000 34.385 1.00 30.40 242 ALA B N 1
ATOM 3926 C CA . ALA B 1 242 ? 40.868 10.692 35.011 1.00 32.03 242 ALA B CA 1
ATOM 3927 C C . ALA B 1 242 ? 40.780 12.128 34.511 1.00 33.59 242 ALA B C 1
ATOM 3928 O O . ALA B 1 242 ? 41.785 12.840 34.459 1.00 32.89 242 ALA B O 1
ATOM 3930 N N . HIS B 1 243 ? 39.589 12.520 34.069 1.00 34.63 243 HIS B N 1
ATOM 3931 C CA . HIS B 1 243 ? 39.375 13.874 33.577 1.00 36.16 243 HIS B CA 1
ATOM 3932 C C . HIS B 1 243 ? 39.338 14.794 34.784 1.00 36.86 243 HIS B C 1
ATOM 3933 O O . HIS B 1 243 ? 39.935 15.867 34.790 1.00 36.20 243 HIS B O 1
ATOM 3940 N N . PHE B 1 244 ? 38.613 14.358 35.806 1.00 37.44 244 PHE B N 1
ATOM 3941 C CA . PHE B 1 244 ? 38.469 15.137 37.016 1.00 39.03 244 PHE B CA 1
ATOM 3942 C C . PHE B 1 244 ? 38.615 14.271 38.253 1.00 39.66 244 PHE B C 1
ATOM 3943 O O . PHE B 1 244 ? 38.508 13.046 38.187 1.00 39.70 244 PHE B O 1
ATOM 3951 N N . THR B 1 245 ? 38.898 14.926 39.373 1.00 40.09 245 THR B N 1
ATOM 3952 C CA . THR B 1 245 ? 39.050 14.258 40.660 1.00 40.22 245 THR B CA 1
ATOM 3953 C C . THR B 1 245 ? 38.250 15.001 41.717 1.00 39.25 245 THR B C 1
ATOM 3954 O O . THR B 1 245 ? 38.148 16.230 41.681 1.00 37.80 245 THR B O 1
ATOM 3958 N N . ILE B 1 246 ? 37.637 14.247 42.620 1.00 40.18 246 ILE B N 1
ATOM 3959 C CA . ILE B 1 246 ? 36.857 14.825 43.704 1.00 42.10 246 ILE B CA 1
ATOM 3960 C C . ILE B 1 246 ? 37.200 14.094 45.000 1.00 43.72 246 ILE B C 1
ATOM 3961 O O . ILE B 1 246 ? 37.372 12.874 45.002 1.00 44.48 246 ILE B O 1
ATOM 3966 N N . GLU B 1 247 ? 37.324 14.846 46.092 1.00 44.82 247 GLU B N 1
ATOM 3967 C CA . GLU B 1 247 ? 37.660 14.265 47.389 1.00 44.59 247 GLU B CA 1
ATOM 3968 C C . GLU B 1 247 ? 36.517 13.457 47.987 1.00 43.97 247 GLU B C 1
ATOM 3969 O O . GLU B 1 247 ? 36.743 12.404 48.583 1.00 44.92 247 GLU B O 1
ATOM 3975 N N . THR B 1 248 ? 35.296 13.961 47.841 1.00 43.24 248 THR B N 1
ATOM 3976 C CA . THR B 1 248 ? 34.101 13.278 48.335 1.00 43.11 248 THR B CA 1
ATOM 3977 C C . THR B 1 248 ? 33.054 13.334 47.223 1.00 44.21 248 THR B C 1
ATOM 3978 O O . THR B 1 248 ? 33.236 14.057 46.241 1.00 45.06 248 THR B O 1
ATOM 3982 N N . MET B 1 249 ? 31.966 12.582 47.367 1.00 44.26 249 MET B N 1
ATOM 3983 C CA . MET B 1 249 ? 30.929 12.559 46.340 1.00 45.52 249 MET B CA 1
ATOM 3984 C C . MET B 1 249 ? 30.124 13.860 46.221 1.00 47.81 249 MET B C 1
ATOM 3985 O O . MET B 1 249 ? 29.521 14.131 45.174 1.00 47.75 249 MET B O 1
ATOM 3990 N N . GLN B 1 250 ? 30.155 14.683 47.270 1.00 48.90 250 GLN B N 1
ATOM 3991 C CA . GLN B 1 250 ? 29.433 15.960 47.279 1.00 49.49 250 GLN B CA 1
ATOM 3992 C C . GLN B 1 250 ? 29.978 16.974 46.268 1.00 48.55 250 GLN B C 1
ATOM 3993 O O . GLN B 1 250 ? 29.502 18.109 46.202 1.00 47.71 250 GLN B O 1
ATOM 3999 N N . GLU B 1 251 ? 30.984 16.567 45.498 1.00 47.11 251 GLU B N 1
ATOM 4000 C CA . GLU B 1 251 ? 31.585 17.431 44.484 1.00 46.97 251 GLU B CA 1
ATOM 4001 C C . GLU B 1 251 ? 31.195 17.005 43.064 1.00 46.57 251 GLU B C 1
ATOM 4002 O O . GLU B 1 251 ? 31.463 17.731 42.101 1.00 46.85 251 GLU B O 1
ATOM 4008 N N . LEU B 1 252 ? 30.563 15.836 42.944 1.00 46.01 252 LEU B N 1
ATOM 4009 C CA . LEU B 1 252 ? 30.152 15.288 41.648 1.00 46.02 252 LEU B CA 1
ATOM 4010 C C . LEU B 1 252 ? 29.269 16.234 40.842 1.00 47.31 252 LEU B C 1
ATOM 4011 O O . LEU B 1 252 ? 29.564 16.527 39.679 1.00 47.45 252 LEU B O 1
ATOM 4016 N N . GLU B 1 253 ? 28.214 16.738 41.480 1.00 48.31 253 GLU B N 1
ATOM 4017 C CA . GLU B 1 253 ? 27.269 17.652 40.841 1.00 48.84 253 GLU B CA 1
ATOM 4018 C C . GLU B 1 253 ? 27.968 18.850 40.185 1.00 48.53 253 GLU B C 1
ATOM 4019 O O . GLU B 1 253 ? 27.556 19.307 39.116 1.00 48.01 253 GLU B O 1
ATOM 4025 N N . SER B 1 254 ? 29.034 19.336 40.819 1.00 48.83 254 SER B N 1
ATOM 4026 C CA . SER B 1 254 ? 29.809 20.466 40.300 1.00 49.41 254 SER B CA 1
ATOM 4027 C C . SER B 1 254 ? 30.553 20.098 39.023 1.00 49.18 254 SER B C 1
ATOM 4028 O O . SER B 1 254 ? 30.590 20.882 38.074 1.00 48.22 254 SER B O 1
ATOM 4031 N N . VAL B 1 255 ? 31.167 18.916 39.018 1.00 49.83 255 VAL B N 1
ATOM 4032 C CA . VAL B 1 255 ? 31.913 18.433 37.856 1.00 50.19 255 VAL B CA 1
ATOM 4033 C C . VAL B 1 255 ? 30.978 18.339 36.654 1.00 50.28 255 VAL B C 1
ATOM 4034 O O . VAL B 1 255 ? 31.353 18.698 35.537 1.00 48.93 255 VAL B O 1
ATOM 4038 N N . MET B 1 256 ? 29.754 17.877 36.904 1.00 50.82 256 MET B N 1
ATOM 4039 C CA . MET B 1 256 ? 28.742 17.748 35.860 1.00 52.25 256 MET B CA 1
ATOM 4040 C C . MET B 1 256 ? 28.442 19.111 35.258 1.00 52.55 256 MET B C 1
ATOM 4041 O O . MET B 1 256 ? 28.617 19.325 34.055 1.00 52.56 256 MET B O 1
ATOM 4046 N N . GLU B 1 257 ? 28.006 20.030 36.116 1.00 52.41 257 GLU B N 1
ATOM 4047 C CA . GLU B 1 257 ? 27.669 21.385 35.705 1.00 52.19 257 GLU B CA 1
ATOM 4048 C C . GLU B 1 257 ? 28.835 22.005 34.956 1.00 51.18 257 GLU B C 1
ATOM 4049 O O . GLU B 1 257 ? 28.645 22.666 33.935 1.00 52.76 257 GLU B O 1
ATOM 4055 N N . HIS B 1 258 ? 30.043 21.721 35.429 1.00 49.37 258 HIS B N 1
ATOM 4056 C CA . HIS B 1 258 ? 31.263 22.225 34.810 1.00 47.74 258 HIS B CA 1
ATOM 4057 C C . HIS B 1 258 ? 31.406 21.697 33.380 1.00 47.73 258 HIS B C 1
ATOM 4058 O O . HIS B 1 258 ? 31.650 22.470 32.453 1.00 46.98 258 HIS B O 1
ATOM 4065 N N . ILE B 1 259 ? 31.228 20.386 33.211 1.00 48.92 259 ILE B N 1
ATOM 4066 C CA . ILE B 1 259 ? 31.343 19.727 31.905 1.00 50.23 259 ILE B CA 1
ATOM 4067 C C . ILE B 1 259 ? 30.340 20.235 30.873 1.00 51.47 259 ILE B C 1
ATOM 4068 O O . ILE B 1 259 ? 30.669 20.360 29.694 1.00 52.21 259 ILE B O 1
ATOM 4073 N N . GLU B 1 260 ? 29.119 20.522 31.315 1.00 53.89 260 GLU B N 1
ATOM 4074 C CA . GLU B 1 260 ? 28.077 21.022 30.422 1.00 56.08 260 GLU B CA 1
ATOM 4075 C C . GLU B 1 260 ? 28.325 22.478 30.011 1.00 57.54 260 GLU B C 1
ATOM 4076 O O . GLU B 1 260 ? 27.421 23.317 30.044 1.00 57.89 260 GLU B O 1
ATOM 4082 N N . LYS B 1 261 ? 29.577 22.756 29.644 1.00 58.69 261 LYS B N 1
ATOM 4083 C CA . LYS B 1 261 ? 30.039 24.071 29.202 1.00 59.60 261 LYS B CA 1
ATOM 4084 C C . LYS B 1 261 ? 31.181 23.824 28.203 1.00 59.35 261 LYS B C 1
ATOM 4085 O O . LYS B 1 261 ? 30.886 23.635 27.000 1.00 58.55 261 LYS B O 1
#

B-factor: mean 31.73, std 13.27, range [1.95, 69.9]

Foldseek 3Di:
DQQAEAEEAQLTFWFQLNPLLQVLLQVLLVVLVQGDDSLLLLAVPWFALLVSLVVSLVDPSSQVRNCVRVVHRDDPVSSVVSVVSSCVSSVVCLLVTLATPDPPLVLVVVCVVVNHAYHYEYNYDPVSVVNNQVSNVVNPDDGPYYDYLVNFPGGFPDLGRVVVRCVVVVDDDQQSYEQEAAHLRSQSNCVNNVYQYEHEQGSGNQLSDDVVCQVPPDPVVNVVSRVVSVVSSVVSHHPYYDHHCVCVVVVVVVSVD/DAAAEAEEAQLTFWQFLRCLQQVLLQVLQVVLVQGDDSQLLLQPPFFALLVSNVVSLVDPNRQVVCCVSVVDGDDVVSSVVSVVSSCVVSVVCLLVTQETDDCPLVLVVVQVVVNYAYEYEGNYDPVSVVNSQVNHVVRRDDGPYYFYLVNDPGGFPALGRVVVRCVVVVDDDQQSYEQEAAHLRSLSNQVNSPYQYEHEQGRGNQLSDDPCCLVPDDPVVNVVSSVVSQCSSVVSRHPYYDHHSVCVVVVVVVVVD

Organism: Bacillus cereus (NCBI:txid1396)

Radius of gyration: 27.05 Å; Cα contacts (8 Å, |Δi|>4): 991; chains: 2; bounding box: 74×49×82 Å